Protein AF-0000000076817317 (afdb_homodimer)

Solvent-accessible surface area (backbone atoms only — not comparable to full-atom values): 32981 Å² total; per-residue (Å²): 117,48,52,67,68,55,51,37,59,24,19,60,69,66,66,42,75,76,46,78,56,98,63,25,37,28,23,46,26,50,52,98,92,32,65,25,30,34,34,38,34,53,79,88,40,76,65,35,55,52,42,50,52,44,31,51,58,51,46,71,73,53,87,50,92,25,39,57,51,66,74,42,34,22,76,93,69,44,31,42,31,26,62,51,45,76,55,36,30,44,44,45,37,57,63,28,52,96,74,45,71,63,64,41,50,46,57,42,38,38,36,52,29,40,52,43,51,38,50,48,52,36,50,65,36,79,97,58,55,49,55,43,77,63,57,43,42,73,37,25,29,17,28,86,85,58,51,44,21,42,46,72,57,59,52,58,67,92,62,76,61,72,79,50,66,72,48,77,75,69,69,56,64,35,67,37,56,78,39,49,61,34,49,40,48,45,30,44,41,48,57,51,85,50,69,56,31,45,41,21,10,47,11,49,45,46,46,27,64,49,30,53,50,67,61,76,19,35,59,48,55,52,48,51,24,53,73,68,72,41,48,75,79,55,42,38,65,76,27,50,89,70,59,62,71,62,51,45,52,49,47,51,50,16,54,39,23,51,39,65,49,63,88,68,28,68,51,57,63,82,44,49,38,47,53,30,46,54,48,25,54,56,28,32,66,71,70,69,45,79,68,76,74,75,79,81,77,78,69,74,70,73,73,70,73,124,118,49,50,67,69,56,52,37,59,24,20,61,68,66,68,42,73,73,45,75,55,98,62,25,38,28,23,46,27,50,50,98,93,31,65,24,28,36,35,37,36,53,77,89,40,76,64,35,55,50,40,49,52,43,32,50,58,51,47,73,73,55,87,48,93,25,39,56,50,65,75,42,34,23,77,93,69,44,31,41,31,26,62,51,44,75,54,36,28,43,44,47,36,58,64,27,52,97,73,44,71,62,63,42,48,48,56,43,36,40,36,52,29,39,52,42,51,36,48,46,52,36,50,65,37,78,96,57,55,47,54,44,77,61,58,44,41,73,35,27,30,15,28,85,83,59,51,44,21,42,44,73,56,62,52,57,68,91,61,74,60,72,81,51,64,74,49,78,73,76,43,48,75,41,77,40,62,85,39,48,60,35,48,39,48,47,29,43,39,48,57,52,85,50,67,55,32,47,40,21,10,47,12,48,44,46,46,27,64,49,29,52,49,69,60,73,19,35,60,47,55,52,48,50,24,53,76,68,71,40,48,76,79,54,43,38,65,75,24,49,89,69,59,61,70,61,50,47,51,51,48,50,50,16,53,39,24,52,39,64,48,60,88,67,26,66,51,56,63,82,44,48,37,47,52,30,47,54,49,26,54,55,26,31,66,71,70,69,47,77,68,75,73,75,81,81,78,79,70,74,71,74,72,69,73,124

Nearest PDB structures (foldseek):
  5uiq-assembly3_C  TM=8.574E-01  e=7.836E-22  Homo sapiens
  5jgd-assembly1_A  TM=8.334E-01  e=2.517E-16  Homo sapiens
  4l53-assembly1_A  TM=8.316E-01  e=4.337E-16  Homo sapiens
  5jgb-assembly1_A  TM=8.159E-01  e=2.657E-16  Homo sapiens
  5v5n-assembly1_A  TM=7.771E-01  e=2.024E-16  Homo sapiens

Organism: Aegilops tauschii subsp. strangulata (NCBI:txid200361)

Sequence (612 aa):
MFTWEEIDNATASFSLKIGTGSNGTVYKGHLNHLDVAIKVLHSDDKSSTKHFNQELEVLSKIRHPHLLMLLGACPDRGCLVYEYMENGSLADRLQRRKGTPPIPWFDRFRIAWEIGSALVFLHSTKPSPIIHRDLKPENVLLDRNLVSKIGDVGLSTLMPPKETLSNRTVYKKTGLAGTLFYLDPEYQRTGQVSVKSDTYALGMVILELLTARCPIGLPEVVERAVEDGQISDVLDESAGDWPVREAHDLAQLGLNCLEMRSKDRPDLNSVVLEELGRLKRIAASVSGVALPGSPSHFKCPILKVQMFTWEEIDNATASFSLKIGTGSNGTVYKGHLNHLDVAIKVLHSDDKSSTKHFNQELEVLSKIRHPHLLMLLGACPDRGCLVYEYMENGSLADRLQRRKGTPPIPWFDRFRIAWEIGSALVFLHSTKPSPIIHRDLKPENVLLDRNLVSKIGDVGLSTLMPPKETLSNRTVYKKTGLAGTLFYLDPEYQRTGQVSVKSDTYALGMVILELLTARCPIGLPEVVERAVEDGQISDVLDESAGDWPVREAHDLAQLGLNCLEMRSKDRPDLNSVVLEELGRLKRIAASVSGVALPGSPSHFKCPILKVQ

Secondary structure (DSSP, 8-state):
---HHHHHHHTTTTT-EEEE-SSEEEEEEEETTEEEEEEEE-SS-HHHHHHHHHHHHHHTT---TTBPPEEEEEGGGTEEEEE--TTEEHHHHHTTGGGPPPPPHHHHHHHHHHHHHHHHHHHT-SSSPPP-S--SGGGEEE-TT--EEE-STT---SS--HHHHTSTT-----TTTTTGGGS-TTHHHH----HHHHHHHHHHHHHHHHH---STTHHHHHHHHHHTT-GGGTS-GGG-S--HHHHHHHHHHHHHHT-SSGGGSPPIIIIIIHHHHHHHHHHHHHH-------------GGG---/---HHHHHHHTTTTT-EEEE-SSEEEEEEEETTEEEEEEEE-SS-HHHHHHHHHHHHHHTT---TTBPPEEEEEGGGTEEEEE--TTEEHHHHHTTGGGPPPPPHHHHHHHHHHHHHHHHHHHT-SSSPPP-S--SGGGEEE-TT--EEE-STT---SS--HHHHTSTTTTTT-TTTTTGGGS-TTHHHH----HHHHHHHHHHHHHHHHH---STTHHHHHHHHHHTT-GGGTS-GGG-S--HHHHHHHHHHHHHHT-SSGGGSPPIIIIIIHHHHHHHHHHHHHH-------------GGG---

Foldseek 3Di:
DDEPVQVCQFQVNQPAWDDADPFFTWGWGADPNAIKIKGFGDPDDPLNLVLLVQQCVVQVPDDDPQAWHWPDDHNVRSMTITHDAVQAFQLCQLVCHPPNAHAALLLLLVQLLSLLVVLVVQCPDPPHRFAQQADDRNQWGAHPVGRIHGHNTRRDDQDDDPVCVVVVPPPDPRPCVQRVLLAQLCCVVPVDDDSLSNLQSSLQRLLCSFAVDDSVCSLVVCVVCLVVVNNVVRGDCSNDDDPSVLSSVSNVLSNQSNDNDSVSHDDSPPPVSVSSVVSSVVSCVVVVPPPPPDPPCPVVPPPPPD/DDEPVQVCQFQVNVPAWDDADPFFTWGWGADPNAIKIKTFGDPDDPLNLVLLVQQCVVQVPDDDPQAWHWPDDHNVRSMTITHDAVQAFQLCQLVCHPPNAHAALLLLLVQLLSLLVVLVVQCPDPPHRFAQQADDRNQWGAHPVGRIHGHNTNRDDQDDPPVCVVPVPPPPDRPCVQRVLLAQLCCVVPVDDDSLSNLQSSLQRLLCSFAVDDSVCSLVVCVVCLVVVNNVVRGDCSNDDDPSVLSSVSNVLSNQSNDNDSVSHDDSPPPVSVSSVVSSVVSCVVVVPPPPPDPPCPPVPPPPPD

Radius of gyration: 26.98 Å; Cα contacts (8 Å, |Δi|>4): 104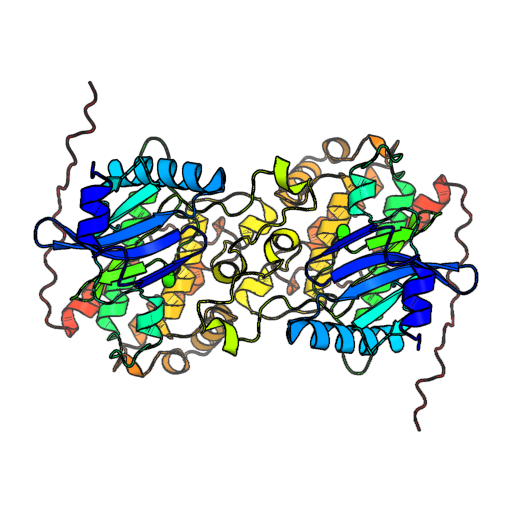4; chains: 2; bounding box: 76×82×65 Å

InterPro domains:
  IPR000719 Protein kinase domain [PS50011] (12-277)
  IPR000719 Protein kinase domain [SM00220] (12-283)
  IPR001245 Serine-threonine/tyrosine-protein kinase, catalytic domain [PF07714] (15-272)
  IPR008271 Serine/threonine-protein kinase, active site [PS00108] (130-142)
  IPR011009 Protein kinase-like domain superfamily [SSF56112] (15-272)
  IPR017441 Protein kinase, ATP binding site [PS00107] (18-39)
  IPR051348 U-box domain-containing ubiquitin ligases [PTHR45647] (2-304)

Structure (mmCIF, N/CA/C/O backbone):
data_AF-0000000076817317-model_v1
#
loop_
_entity.id
_entity.type
_entity.pdbx_description
1 polymer 'RING-type E3 ubiquitin transferase'
#
loop_
_atom_site.group_PDB
_atom_site.id
_atom_site.type_symbol
_atom_site.label_atom_id
_atom_site.label_alt_id
_atom_site.label_comp_id
_atom_site.label_asym_id
_atom_site.label_entity_id
_atom_site.label_seq_id
_atom_site.pdbx_PDB_ins_code
_atom_site.Cartn_x
_atom_site.Cartn_y
_atom_site.Cartn_z
_atom_site.occupancy
_atom_site.B_iso_or_equiv
_atom_site.auth_seq_id
_atom_site.auth_comp_id
_atom_site.auth_asym_id
_atom_site.auth_atom_id
_atom_site.pdbx_PDB_model_num
ATOM 1 N N . MET A 1 1 ? -22.266 29.703 -4.863 1 87 1 MET A N 1
ATOM 2 C CA . MET A 1 1 ? -21.859 29.156 -6.152 1 87 1 MET A CA 1
ATOM 3 C C . MET A 1 1 ? -21.25 30.234 -7.039 1 87 1 MET A C 1
ATOM 5 O O . MET A 1 1 ? -21.688 31.391 -7.012 1 87 1 MET A O 1
ATOM 9 N N . PHE A 1 2 ? -20.156 29.844 -7.648 1 89.88 2 PHE A N 1
ATOM 10 C CA . PHE A 1 2 ? -19.484 30.766 -8.555 1 89.88 2 PHE A CA 1
ATOM 11 C C . PHE A 1 2 ? -19.703 30.359 -10.008 1 89.88 2 PHE A C 1
ATOM 13 O O . PHE A 1 2 ? -19.875 29.172 -10.305 1 89.88 2 PHE A O 1
ATOM 20 N N . THR A 1 3 ? -19.688 31.406 -10.828 1 89 3 THR A N 1
ATOM 21 C CA . THR A 1 3 ? -19.75 31.125 -12.258 1 89 3 THR A CA 1
ATOM 22 C C . THR A 1 3 ? -18.359 30.859 -12.828 1 89 3 THR A C 1
ATOM 24 O O . THR A 1 3 ? -17.359 31.172 -12.188 1 89 3 THR A O 1
ATOM 27 N N . TRP A 1 4 ? -18.391 30.312 -14.008 1 89.94 4 TRP A N 1
ATOM 28 C CA . TRP A 1 4 ? -17.125 30.047 -14.664 1 89.94 4 TRP A CA 1
ATOM 29 C C . TRP A 1 4 ? -16.375 31.359 -14.953 1 89.94 4 TRP A C 1
ATOM 31 O O . TRP A 1 4 ? -15.156 31.422 -14.82 1 89.94 4 TRP A O 1
ATOM 41 N N . GLU A 1 5 ? -17.141 32.312 -15.359 1 90.31 5 GLU A N 1
ATOM 42 C CA . GLU A 1 5 ? -16.547 33.625 -15.641 1 90.31 5 GLU A CA 1
ATOM 43 C C . GLU A 1 5 ? -15.859 34.188 -14.406 1 90.31 5 GLU A C 1
ATOM 45 O O . GLU A 1 5 ? -14.773 34.781 -14.5 1 90.31 5 GLU A O 1
ATOM 50 N N . GLU A 1 6 ? -16.5 34.031 -13.32 1 90.56 6 GLU A N 1
ATOM 51 C CA . GLU A 1 6 ? -15.922 34.5 -12.062 1 90.56 6 GLU A CA 1
ATOM 52 C C . GLU A 1 6 ? -14.633 33.75 -11.742 1 90.56 6 GLU A C 1
ATOM 54 O O . GLU A 1 6 ? -13.648 34.344 -11.305 1 90.56 6 GLU A O 1
ATOM 59 N N . ILE A 1 7 ? -14.648 32.438 -11.914 1 91.69 7 ILE A N 1
ATOM 60 C CA . ILE A 1 7 ? -13.492 31.594 -11.625 1 91.69 7 ILE A CA 1
ATOM 61 C C . ILE A 1 7 ? -12.344 31.969 -12.562 1 91.69 7 ILE A C 1
ATOM 63 O O . ILE A 1 7 ? -11.195 32.094 -12.125 1 91.69 7 ILE A O 1
ATOM 67 N N . ASP A 1 8 ? -12.656 32.062 -13.852 1 91.12 8 ASP A N 1
ATOM 68 C CA . ASP A 1 8 ? -11.656 32.438 -14.859 1 91.12 8 ASP A CA 1
ATOM 69 C C . ASP A 1 8 ? -11.008 33.781 -14.531 1 91.12 8 ASP A C 1
ATOM 71 O O . ASP A 1 8 ? -9.789 33.906 -14.625 1 91.12 8 ASP A O 1
ATOM 75 N N . ASN A 1 9 ? -11.789 34.719 -14.172 1 90.69 9 ASN A N 1
ATOM 76 C CA . ASN A 1 9 ? -11.289 36.031 -13.797 1 90.69 9 ASN A CA 1
ATOM 77 C C . ASN A 1 9 ? -10.445 35.969 -12.523 1 90.69 9 ASN A C 1
ATOM 79 O O . ASN A 1 9 ? -9.398 36.594 -12.438 1 90.69 9 ASN A O 1
ATOM 83 N N . ALA A 1 10 ? -10.969 35.188 -11.578 1 90.19 10 ALA A N 1
ATOM 84 C CA . ALA A 1 10 ? -10.297 35.094 -10.289 1 90.19 10 ALA A CA 1
ATOM 85 C C . ALA A 1 10 ? -8.891 34.5 -10.453 1 90.19 10 ALA A C 1
ATOM 87 O O . ALA A 1 10 ? -7.973 34.875 -9.711 1 90.19 10 ALA A O 1
ATOM 88 N N . THR A 1 11 ? -8.688 33.625 -11.359 1 89.38 11 THR A N 1
ATOM 89 C CA . THR A 1 11 ? -7.422 32.938 -11.539 1 89.38 11 THR A CA 1
ATOM 90 C C . THR A 1 11 ? -6.57 33.625 -12.602 1 89.38 11 THR A C 1
ATOM 92 O O . THR A 1 11 ? -5.504 33.125 -12.969 1 89.38 11 THR A O 1
ATOM 95 N N . ALA A 1 12 ? -7.086 34.75 -13.133 1 89.31 12 ALA A N 1
ATOM 96 C CA . ALA A 1 12 ? -6.422 35.344 -14.289 1 89.31 12 ALA A CA 1
ATOM 97 C C . ALA A 1 12 ? -6.148 34.312 -15.359 1 89.31 12 ALA A C 1
ATOM 99 O O . ALA A 1 12 ? -5.012 34.156 -15.82 1 89.31 12 ALA A O 1
ATOM 100 N N . SER A 1 13 ? -7.207 33.531 -15.703 1 87.75 13 SER A N 1
ATOM 101 C CA . SER A 1 13 ? -7.207 32.469 -16.703 1 87.75 13 SER A CA 1
ATOM 102 C C . SER A 1 13 ? -6.199 31.391 -16.359 1 87.75 13 SER A C 1
ATOM 104 O O . SER A 1 13 ? -5.379 31 -17.188 1 87.75 13 SER A O 1
ATOM 106 N N . PHE A 1 14 ? -6.156 31.062 -15.047 1 87.69 14 PHE A N 1
ATOM 107 C CA . PHE A 1 14 ? -5.402 29.922 -14.531 1 87.69 14 PHE A CA 1
ATOM 108 C C . PHE A 1 14 ? -3.908 30.109 -14.758 1 87.69 14 PHE A C 1
ATOM 110 O O . PHE A 1 14 ? -3.217 29.188 -15.195 1 87.69 14 PHE A O 1
ATOM 117 N N . SER A 1 15 ? -3.441 31.25 -14.445 1 85.19 15 SER A N 1
ATOM 118 C CA . SER A 1 15 ? -2.064 31.672 -14.703 1 85.19 15 SER A CA 1
ATOM 119 C C . SER A 1 15 ? -1.111 31.078 -13.664 1 85.19 15 SER A C 1
ATOM 121 O O . SER A 1 15 ? 0.02 30.719 -13.992 1 85.19 15 SER A O 1
ATOM 123 N N . LEU A 1 16 ? -1.605 30.969 -12.391 1 88.69 16 LEU A N 1
ATOM 124 C CA . LEU A 1 16 ? -0.7 30.562 -11.32 1 88.69 16 LEU A CA 1
ATOM 125 C C . LEU A 1 16 ? -1.102 29.203 -10.75 1 88.69 16 LEU A C 1
ATOM 127 O O . LEU A 1 16 ? -1.968 29.125 -9.875 1 88.69 16 LEU A O 1
ATOM 131 N N . LYS A 1 17 ? -0.375 28.219 -11.148 1 89.62 17 LYS A N 1
ATOM 132 C CA . LYS A 1 17 ? -0.553 26.859 -10.641 1 89.62 17 LYS A CA 1
ATOM 133 C C . LYS A 1 17 ? 0.2 26.656 -9.328 1 89.62 17 LYS A C 1
ATOM 135 O O . LYS A 1 17 ? 1.396 26.953 -9.242 1 89.62 17 LYS A O 1
ATOM 140 N N . ILE A 1 18 ? -0.504 26.25 -8.305 1 88.25 18 ILE A N 1
ATOM 141 C CA . ILE A 1 18 ? 0.165 26.125 -7.02 1 88.25 18 ILE A CA 1
ATOM 142 C C . ILE A 1 18 ? 0.294 24.641 -6.652 1 88.25 18 ILE A C 1
ATOM 144 O O . ILE A 1 18 ? 1.011 24.297 -5.715 1 88.25 18 ILE A O 1
ATOM 148 N N . GLY A 1 19 ? -0.379 23.797 -7.297 1 83.75 19 GLY A N 1
ATOM 149 C CA . GLY A 1 19 ? -0.234 22.375 -7.035 1 83.75 19 GLY A CA 1
ATOM 150 C C . GLY A 1 19 ? -1.005 21.516 -8.008 1 83.75 19 GLY A C 1
ATOM 151 O O . GLY A 1 19 ? -1.954 21.969 -8.648 1 83.75 19 GLY A O 1
ATOM 152 N N . THR A 1 20 ? -0.532 20.297 -8.195 1 79.12 20 THR A N 1
ATOM 153 C CA . THR A 1 20 ? -1.218 19.312 -9.016 1 79.12 20 THR A CA 1
ATOM 154 C C . THR A 1 20 ? -1.297 17.969 -8.281 1 79.12 20 THR A C 1
ATOM 156 O O . THR A 1 20 ? -0.337 17.562 -7.633 1 79.12 20 THR A O 1
ATOM 159 N N . GLY A 1 21 ? -2.469 17.422 -8.258 1 70.06 21 GLY A N 1
ATOM 160 C CA . GLY A 1 21 ? -2.643 16.094 -7.684 1 70.06 21 GLY A CA 1
ATOM 161 C C . GLY A 1 21 ? -3.477 15.172 -8.555 1 70.06 21 GLY A C 1
ATOM 162 O O . GLY A 1 21 ? -3.84 15.523 -9.672 1 70.06 21 GLY A O 1
ATOM 163 N N . SER A 1 22 ? -3.686 13.906 -8.031 1 66.06 22 SER A N 1
ATOM 164 C CA . SER A 1 22 ? -4.453 12.906 -8.766 1 66.06 22 SER A CA 1
ATOM 165 C C . SER A 1 22 ? -5.887 13.375 -9 1 66.06 22 SER A C 1
ATOM 167 O O . SER A 1 22 ? -6.52 12.977 -9.984 1 66.06 22 SER A O 1
ATOM 169 N N . ASN A 1 23 ? -6.297 14.258 -8.164 1 69.88 23 ASN A N 1
ATOM 170 C CA . ASN A 1 23 ? -7.707 14.625 -8.234 1 69.88 23 ASN A CA 1
ATOM 171 C C . ASN A 1 23 ? -7.906 15.922 -9.016 1 69.88 23 ASN A C 1
ATOM 173 O O . ASN A 1 23 ? -9.031 16.25 -9.414 1 69.88 23 ASN A O 1
ATOM 177 N N . GLY A 1 24 ? -6.816 16.656 -9.203 1 78.31 24 GLY A N 1
ATOM 178 C CA . GLY A 1 24 ? -6.977 17.922 -9.922 1 78.31 24 GLY A CA 1
ATOM 179 C C . GLY A 1 24 ? -5.793 18.844 -9.766 1 78.31 24 GLY A C 1
ATOM 180 O O . GLY A 1 24 ? -4.781 18.484 -9.164 1 78.31 24 GLY A O 1
ATOM 181 N N . THR A 1 25 ? -6.008 19.984 -10.445 1 87.69 25 THR A N 1
ATOM 182 C CA . THR A 1 25 ? -4.996 21.031 -10.391 1 87.69 25 THR A CA 1
ATOM 183 C C . THR A 1 25 ? -5.496 22.219 -9.57 1 87.69 25 THR A C 1
ATOM 185 O O . THR A 1 25 ? -6.668 22.594 -9.664 1 87.69 25 THR A O 1
ATOM 188 N N . VAL A 1 26 ? -4.586 22.766 -8.789 1 92.12 26 VAL A N 1
ATOM 189 C CA . VAL A 1 26 ? -4.973 23.875 -7.91 1 92.12 26 VAL A CA 1
ATOM 190 C C . VAL A 1 26 ? -4.301 25.156 -8.367 1 92.12 26 VAL A C 1
ATOM 192 O O . VAL A 1 26 ? -3.096 25.172 -8.633 1 92.12 26 VAL A O 1
ATOM 195 N N . TYR A 1 27 ? -5.102 26.25 -8.492 1 94.25 27 TYR A N 1
ATOM 196 C CA . TYR A 1 27 ? -4.625 27.562 -8.898 1 94.25 27 TYR A CA 1
ATOM 197 C C . TYR A 1 27 ? -4.887 28.594 -7.809 1 94.25 27 TYR A C 1
ATOM 199 O O . TYR A 1 27 ? -5.898 28.531 -7.109 1 94.25 27 TYR A O 1
ATOM 207 N N . LYS A 1 28 ? -3.91 29.5 -7.707 1 95.44 28 LYS A N 1
ATOM 208 C CA . LYS A 1 28 ? -4.168 30.656 -6.855 1 95.44 28 LYS A CA 1
ATOM 209 C C . LYS A 1 28 ? -5.082 31.672 -7.551 1 95.44 28 LYS A C 1
ATOM 211 O O . LYS A 1 28 ? -4.957 31.891 -8.758 1 95.44 28 LYS A O 1
ATOM 216 N N . GLY A 1 29 ? -6.031 32.156 -6.848 1 94.5 29 GLY A N 1
ATOM 217 C CA . GLY A 1 29 ? -6.93 33.156 -7.371 1 94.5 29 GLY A CA 1
ATOM 218 C C . GLY A 1 29 ? -7.242 34.25 -6.371 1 94.5 29 GLY A C 1
ATOM 219 O O . GLY A 1 29 ? -6.754 34.25 -5.242 1 94.5 29 GLY A O 1
ATOM 220 N N . HIS A 1 30 ? -7.918 35.281 -6.93 1 94.19 30 HIS A N 1
ATOM 221 C CA . HIS A 1 30 ? -8.391 36.375 -6.117 1 94.19 30 HIS A CA 1
ATOM 222 C C . HIS A 1 30 ? -9.883 36.625 -6.309 1 94.19 30 HIS A C 1
ATOM 224 O O . HIS A 1 30 ? -10.336 36.938 -7.41 1 94.19 30 HIS A O 1
ATOM 230 N N . LEU A 1 31 ? -10.594 36.312 -5.238 1 90.75 31 LEU A N 1
ATOM 231 C CA . LEU A 1 31 ? -12.047 36.438 -5.258 1 90.75 31 LEU A CA 1
ATOM 232 C C . LEU A 1 31 ? -12.531 37.281 -4.07 1 90.75 31 LEU A C 1
ATOM 234 O O . LEU A 1 31 ? -12.156 37.031 -2.928 1 90.75 31 LEU A O 1
ATOM 238 N N . ASN A 1 32 ? -13.367 38.375 -4.344 1 88.38 32 ASN A N 1
ATOM 239 C CA . ASN A 1 32 ? -13.961 39.188 -3.303 1 88.38 32 ASN A CA 1
ATOM 240 C C . ASN A 1 32 ? -12.898 39.719 -2.34 1 88.38 32 ASN A C 1
ATOM 242 O O . ASN A 1 32 ? -13.039 39.594 -1.122 1 88.38 32 ASN A O 1
ATOM 246 N N . HIS A 1 33 ? -11.719 40.062 -2.836 1 88.69 33 HIS A N 1
ATOM 247 C CA . HIS A 1 33 ? -10.609 40.688 -2.15 1 88.69 33 HIS A CA 1
ATOM 248 C C . HIS A 1 33 ? -9.852 39.719 -1.264 1 88.69 33 HIS A C 1
ATOM 250 O O . HIS A 1 33 ? -9.148 40.125 -0.34 1 88.69 33 HIS A O 1
ATOM 256 N N . LEU A 1 34 ? -10.102 38.469 -1.489 1 91.31 34 LEU A N 1
ATOM 257 C CA . LEU A 1 34 ? -9.406 37.438 -0.735 1 91.31 34 LEU A CA 1
ATOM 258 C C . LEU A 1 34 ? -8.617 36.531 -1.668 1 91.31 34 LEU A C 1
ATOM 260 O O . LEU A 1 34 ? -9.078 36.188 -2.764 1 91.31 34 LEU A O 1
ATOM 264 N N . ASP A 1 35 ? -7.469 36.219 -1.175 1 95.06 35 ASP A N 1
ATOM 265 C CA . ASP A 1 35 ? -6.742 35.156 -1.874 1 95.06 35 ASP A CA 1
ATOM 266 C C . ASP A 1 35 ? -7.418 33.812 -1.674 1 95.06 35 ASP A C 1
ATOM 268 O O . ASP A 1 35 ? -7.852 33.469 -0.567 1 95.06 35 ASP A O 1
ATOM 272 N N . VAL A 1 36 ? -7.559 33.125 -2.805 1 96.19 36 VAL A N 1
ATOM 273 C CA . VAL A 1 36 ? -8.234 31.828 -2.732 1 96.19 36 VAL A CA 1
ATOM 274 C C . VAL A 1 36 ? -7.43 30.781 -3.508 1 96.19 36 VAL A C 1
ATOM 276 O O . VAL A 1 36 ? -6.539 31.125 -4.285 1 96.19 36 VAL A O 1
ATOM 279 N N . ALA A 1 37 ? -7.613 29.547 -3.156 1 95.19 37 ALA A N 1
ATOM 280 C CA . ALA A 1 37 ? -7.105 28.406 -3.914 1 95.19 37 ALA A CA 1
ATOM 281 C C . ALA A 1 37 ? -8.227 27.703 -4.672 1 95.19 37 ALA A C 1
ATOM 283 O O . ALA A 1 37 ? -9.227 27.297 -4.078 1 95.19 37 ALA A O 1
ATOM 284 N N . ILE A 1 38 ? -8.062 27.578 -5.949 1 93.62 38 ILE A N 1
ATOM 285 C CA . ILE A 1 38 ? -9.109 27 -6.793 1 93.62 38 ILE A CA 1
ATOM 286 C C . ILE A 1 38 ? -8.648 25.656 -7.352 1 93.62 38 ILE A C 1
ATOM 288 O O . ILE A 1 38 ? -7.688 25.594 -8.125 1 93.62 38 ILE A O 1
ATOM 292 N N . LYS A 1 39 ? -9.281 24.578 -6.926 1 89.31 39 LYS A N 1
ATOM 293 C CA . LYS A 1 39 ? -9.016 23.234 -7.438 1 89.31 39 LYS A CA 1
ATOM 294 C C . LYS A 1 39 ? -9.891 22.922 -8.648 1 89.31 39 LYS A C 1
ATOM 296 O O . LYS A 1 39 ? -11.117 22.953 -8.562 1 89.31 39 LYS A O 1
ATOM 301 N N . VAL A 1 40 ? -9.25 22.688 -9.727 1 87.62 40 VAL A N 1
ATOM 302 C CA . VAL A 1 40 ? -9.938 22.297 -10.953 1 87.62 40 VAL A CA 1
ATOM 303 C C . VAL A 1 40 ? -9.805 20.781 -11.156 1 87.62 40 VAL A C 1
ATOM 305 O O . VAL A 1 40 ? -8.695 20.266 -11.312 1 87.62 40 VAL A O 1
ATOM 308 N N . LEU A 1 41 ? -10.906 20.062 -11.125 1 80.25 41 LEU A N 1
ATOM 309 C CA . LEU A 1 41 ? -10.875 18.609 -11.211 1 80.25 41 LEU A CA 1
ATOM 310 C C . LEU A 1 41 ? -10.578 18.156 -12.633 1 80.25 41 LEU A C 1
ATOM 312 O O . LEU A 1 41 ? -10.977 18.812 -13.594 1 80.25 41 LEU A O 1
ATOM 316 N N . HIS A 1 42 ? -9.82 17.109 -12.75 1 75.06 42 HIS A N 1
ATOM 317 C CA . HIS A 1 42 ? -9.492 16.562 -14.055 1 75.06 42 HIS A CA 1
ATOM 318 C C . HIS A 1 42 ? -10.734 16 -14.734 1 75.06 42 HIS A C 1
ATOM 320 O O . HIS A 1 42 ? -11.609 15.422 -14.078 1 75.06 42 HIS A O 1
ATOM 326 N N . SER A 1 43 ? -11.297 16.672 -15.883 1 61.53 43 SER A N 1
ATOM 327 C CA . SER A 1 43 ? -12.57 16.547 -16.594 1 61.53 43 SER A CA 1
ATOM 328 C C . SER A 1 43 ? -12.977 15.094 -16.75 1 61.53 43 SER A C 1
ATOM 330 O O . SER A 1 43 ? -14.164 14.766 -16.688 1 61.53 43 SER A O 1
ATOM 332 N N . ASP A 1 44 ? -12.18 14.195 -17.375 1 57.84 44 ASP A N 1
ATOM 333 C CA . ASP A 1 44 ? -12.766 13.18 -18.25 1 57.84 44 ASP A CA 1
ATOM 334 C C . ASP A 1 44 ? -13.203 11.953 -17.453 1 57.84 44 ASP A C 1
ATOM 336 O O . ASP A 1 44 ? -13.773 11.016 -18 1 57.84 44 ASP A O 1
ATOM 340 N N . ASP A 1 45 ? -12.984 11.984 -16.156 1 59 45 ASP A N 1
ATOM 341 C CA . ASP A 1 45 ? -13.25 10.656 -15.609 1 59 45 ASP A CA 1
ATOM 342 C C . ASP A 1 45 ? -14.406 10.688 -14.617 1 59 45 ASP A C 1
ATOM 344 O O . ASP A 1 45 ? -14.586 11.68 -13.898 1 59 45 ASP A O 1
ATOM 348 N N . LYS A 1 46 ? -15.391 9.875 -14.828 1 62.41 46 LYS A N 1
ATOM 349 C CA . LYS A 1 46 ? -16.5 9.625 -13.914 1 62.41 46 LYS A CA 1
ATOM 350 C C . LYS A 1 46 ? -16.047 9.695 -12.461 1 62.41 46 LYS A C 1
ATOM 352 O O . LYS A 1 46 ? -16.781 10.18 -11.594 1 62.41 46 LYS A O 1
ATOM 357 N N . SER A 1 47 ? -14.82 9.406 -12.242 1 64.75 47 SER A N 1
ATOM 358 C CA . SER A 1 47 ? -14.297 9.398 -10.883 1 64.75 47 SER A CA 1
ATOM 359 C C . SER A 1 47 ? -14.109 10.812 -10.352 1 64.75 47 SER A C 1
ATOM 361 O O . SER A 1 47 ? -14.375 11.086 -9.18 1 64.75 47 SER A O 1
ATOM 363 N N . SER A 1 48 ? -13.875 11.719 -11.266 1 65.94 48 SER A N 1
ATOM 364 C CA . SER A 1 48 ? -13.625 13.094 -10.859 1 65.94 48 SER A CA 1
ATOM 365 C C . SER A 1 48 ? -14.914 13.773 -10.398 1 65.94 48 SER A C 1
ATOM 367 O O . SER A 1 48 ? -14.914 14.516 -9.414 1 65.94 48 SER A O 1
ATOM 369 N N . THR A 1 49 ? -15.945 13.469 -11.07 1 70.94 49 THR A N 1
ATOM 370 C CA . THR A 1 49 ? -17.234 14.055 -10.719 1 70.94 49 THR A CA 1
ATOM 371 C C . THR A 1 49 ? -17.719 13.531 -9.367 1 70.94 49 THR A C 1
ATOM 373 O O . THR A 1 49 ? -18.25 14.297 -8.562 1 70.94 49 THR A O 1
ATOM 376 N N . LYS A 1 50 ? -17.469 12.289 -9.242 1 73.44 50 LYS A N 1
ATOM 377 C CA . LYS A 1 50 ? -17.859 11.695 -7.965 1 73.44 50 LYS A CA 1
ATOM 378 C C . LYS A 1 50 ? -17.078 12.328 -6.809 1 73.44 50 LYS A C 1
ATOM 380 O O . LYS A 1 50 ? -17.656 12.656 -5.773 1 73.44 50 LYS A O 1
ATOM 385 N N . HIS A 1 51 ? -15.867 12.516 -7.023 1 72.25 51 HIS A N 1
ATOM 386 C CA . HIS A 1 51 ? -15.031 13.133 -6.004 1 72.25 51 HIS A CA 1
ATOM 387 C C . HIS A 1 51 ? -15.469 14.57 -5.723 1 72.25 51 HIS A C 1
ATOM 389 O O . HIS A 1 51 ? -15.516 14.992 -4.566 1 72.25 51 HIS A O 1
ATOM 395 N N . PHE A 1 52 ? -15.82 15.242 -6.793 1 75.12 52 PHE A N 1
ATOM 396 C CA . PHE A 1 52 ? -16.297 16.625 -6.68 1 75.12 52 PHE A CA 1
ATOM 397 C C . PHE A 1 52 ? -17.531 16.688 -5.801 1 75.12 52 PHE A C 1
ATOM 399 O O . PHE A 1 52 ? -17.594 17.484 -4.855 1 75.12 52 PHE A O 1
ATOM 406 N N . ASN A 1 53 ? -18.453 15.859 -6.078 1 77.56 53 ASN A N 1
ATOM 407 C CA . ASN A 1 53 ? -19.719 15.891 -5.352 1 77.56 53 ASN A CA 1
ATOM 408 C C . ASN A 1 53 ? -19.531 15.469 -3.896 1 77.56 53 ASN A C 1
ATOM 410 O O . ASN A 1 53 ? -20.172 16.031 -3 1 77.56 53 ASN A O 1
ATOM 414 N N . GLN A 1 54 ? -18.672 14.547 -3.732 1 75.75 54 GLN A N 1
ATOM 415 C CA . GLN A 1 54 ? -18.438 14.062 -2.375 1 75.75 54 GLN A CA 1
ATOM 416 C C . GLN A 1 54 ? -17.766 15.141 -1.521 1 75.75 54 GLN A C 1
ATOM 418 O O . GLN A 1 54 ? -18.172 15.375 -0.38 1 75.75 54 GLN A O 1
ATOM 423 N N . GLU A 1 55 ? -16.781 15.688 -2.098 1 76.69 55 GLU A N 1
ATOM 424 C CA . GLU A 1 55 ? -16.094 16.75 -1.383 1 76.69 55 GLU A CA 1
ATOM 425 C C . GLU A 1 55 ? -17.047 17.906 -1.062 1 76.69 55 GLU A C 1
ATOM 427 O O . GLU A 1 55 ? -17.047 18.422 0.057 1 76.69 55 GLU A O 1
ATOM 432 N N . LEU A 1 56 ? -17.828 18.281 -2.012 1 78.94 56 LEU A N 1
ATOM 433 C CA . LEU A 1 56 ? -18.797 19.359 -1.834 1 78.94 56 LEU A CA 1
ATOM 434 C C . LEU A 1 56 ? -19.812 19.016 -0.746 1 78.94 56 LEU A C 1
ATOM 436 O O . LEU A 1 56 ? -20.109 19.859 0.106 1 78.94 56 LEU A O 1
ATOM 440 N N . GLU A 1 57 ? -20.219 17.859 -0.761 1 79.69 57 GLU A N 1
ATOM 441 C CA . GLU A 1 57 ? -21.234 17.438 0.205 1 79.69 57 GLU A CA 1
ATOM 442 C C . GLU A 1 57 ? -20.672 17.438 1.625 1 79.69 57 GLU A C 1
ATOM 444 O O . GLU A 1 57 ? -21.328 17.891 2.557 1 79.69 57 GLU A O 1
ATOM 449 N N . VAL A 1 58 ? -19.469 17 1.763 1 78.94 58 VAL A N 1
ATOM 450 C CA . VAL A 1 58 ? -18.875 16.859 3.088 1 78.94 58 VAL A CA 1
ATOM 451 C C . VAL A 1 58 ? -18.438 18.219 3.619 1 78.94 58 VAL A C 1
ATOM 453 O O . VAL A 1 58 ? -18.828 18.609 4.727 1 78.94 58 VAL A O 1
ATOM 456 N N . LEU A 1 59 ? -17.734 18.953 2.828 1 81.5 59 LEU A N 1
ATOM 457 C CA . LEU A 1 59 ? -17.125 20.188 3.322 1 81.5 59 LEU A CA 1
ATOM 458 C C . LEU A 1 59 ? -18.141 21.297 3.436 1 81.5 59 LEU A C 1
ATOM 460 O O . LEU A 1 59 ? -17.922 22.281 4.148 1 81.5 59 LEU A O 1
ATOM 464 N N . SER A 1 60 ? -19.219 21.141 2.723 1 81.56 60 SER A N 1
ATOM 465 C CA . SER A 1 60 ? -20.25 22.172 2.826 1 81.56 60 SER A CA 1
ATOM 466 C C . SER A 1 60 ? -21.016 22.062 4.141 1 81.56 60 SER A C 1
ATOM 468 O O . SER A 1 60 ? -21.641 23.016 4.578 1 81.56 60 SER A O 1
ATOM 470 N N . LYS A 1 61 ? -20.875 20.938 4.848 1 82.75 61 LYS A N 1
ATOM 471 C CA . LYS A 1 61 ? -21.719 20.688 6.012 1 82.75 61 LYS A CA 1
ATOM 472 C C . LYS A 1 61 ? -20.922 20.781 7.305 1 82.75 61 LYS A C 1
ATOM 474 O O . LYS A 1 61 ? -21.484 20.734 8.398 1 82.75 61 LYS A O 1
ATOM 479 N N . ILE A 1 62 ? -19.656 20.891 7.141 1 85.88 62 ILE A N 1
ATOM 480 C CA . ILE A 1 62 ? -18.875 20.859 8.367 1 85.88 62 ILE A CA 1
ATOM 481 C C . ILE A 1 62 ? -17.938 22.062 8.391 1 85.88 62 ILE A C 1
ATOM 483 O O . ILE A 1 62 ? -17.484 22.531 7.348 1 85.88 62 ILE A O 1
ATOM 487 N N . ARG A 1 63 ? -17.766 22.641 9.688 1 90.25 63 ARG A N 1
ATOM 488 C CA . ARG A 1 63 ? -16.828 23.734 9.93 1 90.25 63 ARG A CA 1
ATOM 489 C C . ARG A 1 63 ? -15.984 23.469 11.172 1 90.25 63 ARG A C 1
ATOM 491 O O . ARG A 1 63 ? -16.516 23.047 12.211 1 90.25 63 ARG A O 1
ATOM 498 N N . HIS A 1 64 ? -14.766 23.547 11.016 1 94.56 64 HIS A N 1
ATOM 499 C CA . HIS A 1 64 ? -13.789 23.406 12.094 1 94.56 64 HIS A CA 1
ATOM 500 C C . HIS A 1 64 ? -12.555 24.25 11.836 1 94.56 64 HIS A C 1
ATOM 502 O O . HIS A 1 64 ? -12.086 24.359 10.695 1 94.56 64 HIS A O 1
ATOM 508 N N . PRO A 1 65 ? -12.016 24.875 12.844 1 96.81 65 PRO A N 1
ATOM 509 C CA . PRO A 1 65 ? -10.891 25.797 12.664 1 96.81 65 PRO A CA 1
ATOM 510 C C . PRO A 1 65 ? -9.688 25.125 11.992 1 96.81 65 PRO A C 1
ATOM 512 O O . PRO A 1 65 ? -8.836 25.812 11.422 1 96.81 65 PRO A O 1
ATOM 515 N N . HIS A 1 66 ? -9.586 23.859 12.094 1 98 66 HIS A N 1
ATOM 516 C CA . HIS A 1 66 ? -8.406 23.172 11.555 1 98 66 HIS A CA 1
ATOM 517 C C . HIS A 1 66 ? -8.781 22.25 10.406 1 98 66 HIS A C 1
ATOM 519 O O . HIS A 1 66 ? -8.07 21.281 10.125 1 98 66 HIS A O 1
ATOM 525 N N . LEU A 1 67 ? -9.914 22.469 9.742 1 95.56 67 LEU A N 1
ATOM 526 C CA . LEU A 1 67 ? -10.297 21.906 8.453 1 95.56 67 LEU A CA 1
ATOM 527 C C . LEU A 1 67 ? -10.32 22.984 7.375 1 95.56 67 LEU A C 1
ATOM 529 O O . LEU A 1 67 ? -10.797 24.109 7.621 1 95.56 67 LEU A O 1
ATOM 533 N N . LEU A 1 68 ? -9.75 22.594 6.266 1 94.81 68 LEU A N 1
ATOM 534 C CA . LEU A 1 68 ? -9.711 23.547 5.164 1 94.81 68 LEU A CA 1
ATOM 535 C C . LEU A 1 68 ? -11.109 24.016 4.801 1 94.81 68 LEU A C 1
ATOM 537 O O . LEU A 1 68 ? -12.023 23.203 4.633 1 94.81 68 LEU A O 1
ATOM 541 N N . MET A 1 69 ? -11.234 25.266 4.633 1 92.62 69 MET A N 1
ATOM 542 C CA . MET A 1 69 ? -12.555 25.844 4.434 1 92.62 69 MET A CA 1
ATOM 543 C C . MET A 1 69 ? -12.906 25.906 2.949 1 92.62 69 MET A C 1
ATOM 545 O O . MET A 1 69 ? -12.117 26.391 2.139 1 92.62 69 MET A O 1
ATOM 549 N N . LEU A 1 70 ? -14.062 25.359 2.658 1 91.56 70 LEU A N 1
ATOM 550 C CA . LEU A 1 70 ? -14.633 25.516 1.326 1 91.56 70 LEU A CA 1
ATOM 551 C C . LEU A 1 70 ? -15.414 26.828 1.216 1 91.56 70 LEU A C 1
ATOM 553 O O . LEU A 1 70 ? -16.359 27.047 1.965 1 91.56 70 LEU A O 1
ATOM 557 N N . LEU A 1 71 ? -14.992 27.625 0.288 1 91.56 71 LEU A N 1
ATOM 558 C CA . LEU A 1 71 ? -15.609 28.938 0.141 1 91.56 71 LEU A CA 1
ATOM 559 C C . LEU A 1 71 ? -16.719 28.906 -0.9 1 91.56 71 LEU A C 1
ATOM 561 O O . LEU A 1 71 ? -17.641 29.719 -0.86 1 91.56 71 LEU A O 1
ATOM 565 N N . GLY A 1 72 ? -16.594 28 -1.829 1 90.06 72 GLY A N 1
ATOM 566 C CA . GLY A 1 72 ? -17.594 27.875 -2.877 1 90.06 72 GLY A CA 1
ATOM 567 C C . GLY A 1 72 ? -17.234 26.859 -3.934 1 90.06 72 GLY A C 1
ATOM 568 O O . GLY A 1 72 ? -16.297 26.078 -3.754 1 90.06 72 GLY A O 1
ATOM 569 N N . ALA A 1 73 ? -18.109 26.75 -4.922 1 90.69 73 ALA A N 1
ATOM 570 C CA . ALA A 1 73 ? -17.891 25.797 -6.004 1 90.69 73 ALA A CA 1
ATOM 571 C C . ALA A 1 73 ? -18.453 26.312 -7.32 1 90.69 73 ALA A C 1
ATOM 573 O O . ALA A 1 73 ? -19.297 27.219 -7.332 1 90.69 73 ALA A O 1
ATOM 574 N N . CYS A 1 74 ? -17.781 25.906 -8.32 1 90 74 CYS A N 1
ATOM 575 C CA . CYS A 1 74 ? -18.312 26.047 -9.672 1 90 74 CYS A CA 1
ATOM 576 C C . CYS A 1 74 ? -18.625 24.688 -10.281 1 90 74 CYS A C 1
ATOM 578 O O . CYS A 1 74 ? -17.766 24.078 -10.922 1 90 74 CYS A O 1
ATOM 580 N N . PRO A 1 75 ? -19.891 24.266 -10.141 1 83.19 75 PRO A N 1
ATOM 581 C CA . PRO A 1 75 ? -20.266 22.922 -10.57 1 83.19 75 PRO A CA 1
ATOM 582 C C . PRO A 1 75 ? -20.141 22.719 -12.078 1 83.19 75 PRO A C 1
ATOM 584 O O . PRO A 1 75 ? -19.844 21.625 -12.539 1 83.19 75 PRO A O 1
ATOM 587 N N . ASP A 1 76 ? -20.328 23.719 -12.828 1 81.69 76 ASP A N 1
ATOM 588 C CA . ASP A 1 76 ? -20.344 23.625 -14.289 1 81.69 76 ASP A CA 1
ATOM 589 C C . ASP A 1 76 ? -19.031 23.078 -14.82 1 81.69 76 ASP A C 1
ATOM 591 O O . ASP A 1 76 ? -19.016 22.344 -15.82 1 81.69 76 ASP A O 1
ATOM 595 N N . ARG A 1 77 ? -17.922 23.344 -14.164 1 81.5 77 ARG A N 1
ATOM 596 C CA . ARG A 1 77 ? -16.609 22.938 -14.656 1 81.5 77 ARG A CA 1
ATOM 597 C C . ARG A 1 77 ? -15.867 22.109 -13.609 1 81.5 77 ARG A C 1
ATOM 599 O O . ARG A 1 77 ? -14.672 21.828 -13.766 1 81.5 77 ARG A O 1
ATOM 606 N N . GLY A 1 78 ? -16.531 21.797 -12.57 1 84.69 78 GLY A N 1
ATOM 607 C CA . GLY A 1 78 ? -15.898 20.969 -11.555 1 84.69 78 GLY A CA 1
ATOM 608 C C . GLY A 1 78 ? -14.789 21.672 -10.805 1 84.69 78 GLY A C 1
ATOM 609 O O . GLY A 1 78 ? -13.672 21.156 -10.727 1 84.69 78 GLY A O 1
ATOM 610 N N . CYS A 1 79 ? -15.102 22.906 -10.344 1 88.88 79 CYS A N 1
ATOM 611 C CA . CYS A 1 79 ? -14.109 23.672 -9.594 1 88.88 79 CYS A CA 1
ATOM 612 C C . CYS A 1 79 ? -14.539 23.844 -8.141 1 88.88 79 CYS A C 1
ATOM 614 O O . CYS A 1 79 ? -15.727 24.047 -7.859 1 88.88 79 CYS A O 1
ATOM 616 N N . LEU A 1 80 ? -13.633 23.672 -7.258 1 90.12 80 LEU A N 1
ATOM 617 C CA . LEU A 1 80 ? -13.828 23.953 -5.836 1 90.12 80 LEU A CA 1
ATOM 618 C C . LEU A 1 80 ? -12.961 25.109 -5.379 1 90.12 80 LEU A C 1
ATOM 620 O O . LEU A 1 80 ? -11.789 25.203 -5.746 1 90.12 80 LEU A O 1
ATOM 624 N N . VAL A 1 81 ? -13.523 26.031 -4.637 1 92.81 81 VAL A N 1
ATOM 625 C CA . VAL A 1 81 ? -12.82 27.219 -4.16 1 92.81 81 VAL A CA 1
ATOM 626 C C . VAL A 1 81 ? -12.562 27.109 -2.66 1 92.81 81 VAL A C 1
ATOM 628 O O . VAL A 1 81 ? -13.508 27.016 -1.868 1 92.81 81 VAL A O 1
ATOM 631 N N . TYR A 1 82 ? -11.273 27.188 -2.299 1 93.75 82 TYR A N 1
ATOM 632 C CA . TYR A 1 82 ? -10.867 27.078 -0.903 1 93.75 82 TYR A CA 1
ATOM 633 C C . TYR A 1 82 ? -10.156 28.328 -0.432 1 93.75 82 TYR A C 1
ATOM 635 O O . TYR A 1 82 ? -9.703 29.141 -1.248 1 93.75 82 TYR A O 1
ATOM 643 N N . GLU A 1 83 ? -10.164 28.516 0.89 1 95.44 83 GLU A N 1
ATOM 644 C CA . GLU A 1 83 ? -9.266 29.516 1.435 1 95.44 83 GLU A CA 1
ATOM 645 C C . GLU A 1 83 ? -7.82 29.25 1.02 1 95.44 83 GLU A C 1
ATOM 647 O O . GLU A 1 83 ? -7.422 28.094 0.857 1 95.44 83 GLU A O 1
ATOM 652 N N . TYR A 1 84 ? -7.133 30.281 0.822 1 96.5 84 TYR A N 1
ATOM 653 C CA . TYR A 1 84 ? -5.734 30.156 0.423 1 96.5 84 TYR A CA 1
ATOM 654 C C . TYR A 1 84 ? -4.828 30.031 1.643 1 96.5 84 TYR A C 1
ATOM 656 O O . TYR A 1 84 ? -4.93 30.812 2.586 1 96.5 84 TYR A O 1
ATOM 664 N N . MET A 1 85 ? -3.984 29.062 1.658 1 96.94 85 MET A N 1
ATOM 665 C CA . MET A 1 85 ? -3.023 28.812 2.729 1 96.94 85 MET A CA 1
ATOM 666 C C . MET A 1 85 ? -1.62 29.234 2.314 1 96.94 85 MET A C 1
ATOM 668 O O . MET A 1 85 ? -0.938 28.516 1.582 1 96.94 85 MET A O 1
ATOM 672 N N . GLU A 1 86 ? -1.117 30.25 2.861 1 95.19 86 GLU A N 1
ATOM 673 C CA . GLU A 1 86 ? 0.035 31 2.363 1 95.19 86 GLU A CA 1
ATOM 674 C C . GLU A 1 86 ? 1.317 30.188 2.49 1 95.19 86 GLU A C 1
ATOM 676 O O . GLU A 1 86 ? 2.215 30.297 1.654 1 95.19 86 GLU A O 1
ATOM 681 N N . ASN A 1 87 ? 1.422 29.422 3.533 1 96.5 87 ASN A N 1
ATOM 682 C CA . ASN A 1 87 ? 2.67 28.703 3.77 1 96.5 87 ASN A CA 1
ATOM 683 C C . ASN A 1 87 ? 2.666 27.328 3.092 1 96.5 87 ASN A C 1
ATOM 685 O O . ASN A 1 87 ? 3.619 26.562 3.23 1 96.5 87 ASN A O 1
ATOM 689 N N . GLY A 1 88 ? 1.559 27 2.379 1 94.75 88 GLY A N 1
ATOM 690 C CA . GLY A 1 88 ? 1.516 25.75 1.634 1 94.75 88 GLY A CA 1
ATOM 691 C C . GLY A 1 88 ? 1.38 24.531 2.523 1 94.75 88 GLY A C 1
ATOM 692 O O . GLY A 1 88 ? 0.735 24.578 3.572 1 94.75 88 GLY A O 1
ATOM 693 N N . SER A 1 89 ? 1.894 23.422 2.039 1 95.62 89 SER A N 1
ATOM 694 C CA . SER A 1 89 ? 1.698 22.156 2.729 1 95.62 89 SER A CA 1
ATOM 695 C C . SER A 1 89 ? 2.721 21.969 3.844 1 95.62 89 SER A C 1
ATOM 697 O O . SER A 1 89 ? 3.838 22.484 3.762 1 95.62 89 SER A O 1
ATOM 699 N N . LEU A 1 90 ? 2.322 21.203 4.84 1 97.94 90 LEU A N 1
ATOM 700 C CA . LEU A 1 90 ? 3.234 20.812 5.91 1 97.94 90 LEU A CA 1
ATOM 701 C C . LEU A 1 90 ? 4.43 20.047 5.352 1 97.94 90 LEU A C 1
ATOM 703 O O . LEU A 1 90 ? 5.555 20.219 5.82 1 97.94 90 LEU A O 1
ATOM 707 N N . ALA A 1 91 ? 4.199 19.234 4.324 1 95.69 91 ALA A N 1
ATOM 708 C CA . ALA A 1 91 ? 5.258 18.453 3.688 1 95.69 91 ALA A CA 1
ATOM 709 C C . ALA A 1 91 ? 6.352 19.375 3.137 1 95.69 91 ALA A C 1
ATOM 711 O O . ALA A 1 91 ? 7.535 19.156 3.398 1 95.69 91 ALA A O 1
ATOM 712 N N . ASP A 1 92 ? 5.992 20.375 2.438 1 94.69 92 ASP A N 1
ATOM 713 C CA . ASP A 1 92 ? 6.949 21.312 1.844 1 94.69 92 ASP A CA 1
ATOM 714 C C . ASP A 1 92 ? 7.695 22.094 2.922 1 94.69 92 ASP A C 1
ATOM 716 O O . ASP A 1 92 ? 8.906 22.312 2.807 1 94.69 92 ASP A O 1
ATOM 720 N N . ARG A 1 93 ? 7.008 22.469 3.934 1 97.19 93 ARG A N 1
ATOM 721 C CA . ARG A 1 93 ? 7.605 23.297 4.973 1 97.19 93 ARG A CA 1
ATOM 722 C C . ARG A 1 93 ? 8.578 22.5 5.828 1 97.19 93 ARG A C 1
ATOM 724 O O . ARG A 1 93 ? 9.625 23.016 6.227 1 97.19 93 ARG A O 1
ATOM 731 N N . LEU A 1 94 ? 8.227 21.25 6.105 1 97.56 94 LEU A N 1
ATOM 732 C CA . LEU A 1 94 ? 9.141 20.422 6.875 1 97.56 94 LEU A CA 1
ATOM 733 C C . LEU A 1 94 ? 10.438 20.188 6.109 1 97.56 94 LEU A C 1
ATOM 735 O O . LEU A 1 94 ? 11.508 20.062 6.715 1 97.56 94 LEU A O 1
ATOM 739 N N . GLN A 1 95 ? 10.344 20.172 4.797 1 95.38 95 GLN A N 1
ATOM 740 C CA . GLN A 1 95 ? 11.508 19.953 3.949 1 95.38 95 GLN A CA 1
ATOM 741 C C . GLN A 1 95 ? 12.156 21.266 3.545 1 95.38 95 GLN A C 1
ATOM 743 O O . GLN A 1 95 ? 13.141 21.281 2.799 1 95.38 95 GLN A O 1
ATOM 748 N N . ARG A 1 96 ? 11.617 22.344 4.012 1 95.94 96 ARG A N 1
ATOM 749 C CA . ARG A 1 96 ? 12.125 23.688 3.746 1 95.94 96 ARG A CA 1
ATOM 750 C C . ARG A 1 96 ? 12.281 23.938 2.248 1 95.94 96 ARG A C 1
ATOM 752 O O . ARG A 1 96 ? 13.305 24.453 1.8 1 95.94 96 ARG A O 1
ATOM 759 N N . ARG A 1 97 ? 11.336 23.438 1.549 1 91.38 97 ARG A N 1
ATOM 760 C CA . ARG A 1 97 ? 11.344 23.641 0.103 1 91.38 97 ARG A CA 1
ATOM 761 C C . ARG A 1 97 ? 11.32 25.125 -0.247 1 91.38 97 ARG A C 1
ATOM 763 O O . ARG A 1 97 ? 10.695 25.922 0.454 1 91.38 97 ARG A O 1
ATOM 770 N N . LYS A 1 98 ? 11.992 25.5 -1.365 1 89.75 98 LYS A N 1
ATOM 771 C CA . LYS A 1 98 ? 12.078 26.875 -1.866 1 89.75 98 LYS A CA 1
ATOM 772 C C . LYS A 1 98 ? 12.688 27.797 -0.819 1 89.75 98 LYS A C 1
ATOM 774 O O . LYS A 1 98 ? 12.32 28.969 -0.737 1 89.75 98 LYS A O 1
ATOM 779 N N . GLY A 1 99 ? 13.445 27.25 0.169 1 92.25 99 GLY A N 1
ATOM 780 C CA . GLY A 1 99 ? 14.211 28.031 1.119 1 92.25 99 GLY A CA 1
ATOM 781 C C . GLY A 1 99 ? 13.367 28.578 2.254 1 92.25 99 GLY A C 1
ATOM 782 O O . GLY A 1 99 ? 13.711 29.609 2.848 1 92.25 99 GLY A O 1
ATOM 783 N N . THR A 1 100 ? 12.297 27.969 2.545 1 94.94 100 THR A N 1
ATOM 784 C CA . THR A 1 100 ? 11.469 28.406 3.654 1 94.94 100 THR A CA 1
ATOM 785 C C . THR A 1 100 ? 12.148 28.141 4.992 1 94.94 100 THR A C 1
ATOM 787 O O . THR A 1 100 ? 12.93 27.188 5.109 1 94.94 100 THR A O 1
ATOM 790 N N . PRO A 1 101 ? 11.977 29.031 5.945 1 96.19 101 PRO A N 1
ATOM 791 C CA . PRO A 1 101 ? 12.562 28.781 7.262 1 96.19 101 PRO A CA 1
ATOM 792 C C . PRO A 1 101 ? 12 27.547 7.949 1 96.19 101 PRO A C 1
ATOM 794 O O . PRO A 1 101 ? 10.883 27.125 7.637 1 96.19 101 PRO A O 1
ATOM 797 N N . PRO A 1 102 ? 12.758 27 8.875 1 97.38 102 PRO A N 1
ATOM 798 C CA . PRO A 1 102 ? 12.242 25.844 9.609 1 97.38 102 PRO A CA 1
ATOM 799 C C . PRO A 1 102 ? 11.055 26.188 10.5 1 97.38 102 PRO A C 1
ATOM 801 O O . PRO A 1 102 ? 10.93 27.328 10.961 1 97.38 102 PRO A O 1
ATOM 804 N N . ILE A 1 103 ? 10.188 25.219 10.672 1 98.12 103 ILE A N 1
ATOM 805 C CA . ILE A 1 103 ? 9.133 25.344 11.672 1 98.12 103 ILE A CA 1
ATOM 806 C C . ILE A 1 103 ? 9.695 25.062 13.055 1 98.12 103 ILE A C 1
ATOM 808 O O . ILE A 1 103 ? 10.227 23.969 13.305 1 98.12 103 ILE A O 1
ATOM 812 N N . PRO A 1 104 ? 9.602 26.016 13.969 1 97.56 104 PRO A N 1
ATOM 813 C CA . PRO A 1 104 ? 10.102 25.766 15.32 1 97.56 104 PRO A CA 1
ATOM 814 C C . PRO A 1 104 ? 9.367 24.625 16.016 1 97.56 104 PRO A C 1
ATOM 816 O O . PRO A 1 104 ? 8.195 24.359 15.719 1 97.56 104 PRO A O 1
ATOM 819 N N . TRP A 1 105 ? 10.031 24.016 17 1 98.06 105 TRP A N 1
ATOM 820 C CA . TRP A 1 105 ? 9.492 22.812 17.625 1 98.06 105 TRP A CA 1
ATOM 821 C C . TRP A 1 105 ? 8.156 23.109 18.312 1 98.06 105 TRP A C 1
ATOM 823 O O . TRP A 1 105 ? 7.25 22.281 18.297 1 98.06 105 TRP A O 1
ATOM 833 N N . PHE A 1 106 ? 7.984 24.25 18.922 1 97.38 106 PHE A N 1
ATOM 834 C CA . PHE A 1 106 ? 6.77 24.547 19.672 1 97.38 106 PHE A CA 1
ATOM 835 C C . PHE A 1 106 ? 5.574 24.672 18.734 1 97.38 106 PHE A C 1
ATOM 837 O O . PHE A 1 106 ? 4.453 24.312 19.094 1 97.38 106 PHE A O 1
ATOM 844 N N . ASP A 1 107 ? 5.766 25.203 17.484 1 98.12 107 ASP A N 1
ATOM 845 C CA . ASP A 1 107 ? 4.707 25.203 16.484 1 98.12 107 ASP A CA 1
ATOM 846 C C . ASP A 1 107 ? 4.355 23.797 16.031 1 98.12 107 ASP A C 1
ATOM 848 O O . ASP A 1 107 ? 3.195 23.5 15.75 1 98.12 107 ASP A O 1
ATOM 852 N N . ARG A 1 108 ? 5.34 22.953 16.016 1 98.69 108 ARG A N 1
ATOM 853 C CA . ARG A 1 108 ? 5.113 21.562 15.609 1 98.69 108 ARG A CA 1
ATOM 854 C C . ARG A 1 108 ? 4.246 20.828 16.625 1 98.69 108 ARG A C 1
ATOM 856 O O . ARG A 1 108 ? 3.379 20.031 16.25 1 98.69 108 ARG A O 1
ATOM 863 N N . PHE A 1 109 ? 4.473 21.094 17.938 1 98.62 109 PHE A N 1
ATOM 864 C CA . PHE A 1 109 ? 3.598 20.531 18.969 1 98.62 109 PHE A CA 1
ATOM 865 C C . PHE A 1 109 ? 2.166 21.031 18.781 1 98.62 109 PHE A C 1
ATOM 867 O O . PHE A 1 109 ? 1.22 20.25 18.859 1 98.62 109 PHE A O 1
ATOM 874 N N . ARG A 1 110 ? 2.068 22.266 18.531 1 98.31 110 ARG A N 1
ATOM 875 C CA . ARG A 1 110 ? 0.752 22.859 18.328 1 98.31 110 ARG A CA 1
ATOM 876 C C . ARG A 1 110 ? 0.059 22.25 17.125 1 98.31 110 ARG A C 1
ATOM 878 O O . ARG A 1 110 ? -1.119 21.891 17.188 1 98.31 110 ARG A O 1
ATOM 885 N N . ILE A 1 111 ? 0.763 22.125 16.047 1 98.81 111 ILE A N 1
ATOM 886 C CA . ILE A 1 111 ? 0.233 21.578 14.812 1 98.81 111 ILE A CA 1
ATOM 887 C C . ILE A 1 111 ? -0.258 20.156 15.047 1 98.81 111 ILE A C 1
ATOM 889 O O . ILE A 1 111 ? -1.329 19.766 14.57 1 98.81 111 ILE A O 1
ATOM 893 N N . ALA A 1 112 ? 0.542 19.359 15.773 1 98.88 112 ALA A N 1
ATOM 894 C CA . ALA A 1 112 ? 0.121 18 16.094 1 98.88 112 ALA A CA 1
ATOM 895 C C . ALA A 1 112 ? -1.24 18 16.781 1 98.88 112 ALA A C 1
ATOM 897 O O . ALA A 1 112 ? -2.117 17.203 16.438 1 98.88 112 ALA A O 1
ATOM 898 N N . TRP A 1 113 ? -1.366 18.875 17.719 1 98.88 113 TRP A N 1
ATOM 899 C CA . TRP A 1 113 ? -2.633 18.984 18.438 1 98.88 113 TRP A CA 1
ATOM 900 C C . TRP A 1 113 ? -3.752 19.438 17.516 1 98.88 113 TRP A C 1
ATOM 902 O O . TRP A 1 113 ? -4.871 18.922 17.578 1 98.88 113 TRP A O 1
ATOM 912 N N . GLU A 1 114 ? -3.543 20.406 16.656 1 98.81 114 GLU A N 1
ATOM 913 C CA . GLU A 1 114 ? -4.535 20.922 15.711 1 98.81 114 GLU A CA 1
ATOM 914 C C . GLU A 1 114 ? -5.051 19.812 14.797 1 98.81 114 GLU A C 1
ATOM 916 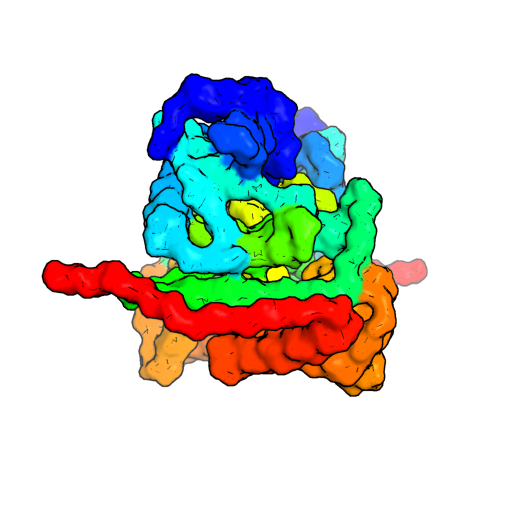O O . GLU A 1 114 ? -6.258 19.688 14.586 1 98.81 114 GLU A O 1
ATOM 921 N N . ILE A 1 115 ? -4.113 18.984 14.297 1 98.81 115 ILE A N 1
ATOM 922 C CA . ILE A 1 115 ? -4.484 17.859 13.445 1 98.81 115 ILE A CA 1
ATOM 923 C C . ILE A 1 115 ? -5.34 16.875 14.234 1 98.81 115 ILE A C 1
ATOM 925 O O . ILE A 1 115 ? -6.395 16.438 13.758 1 98.81 115 ILE A O 1
ATOM 929 N N . GLY A 1 116 ? -4.852 16.531 15.445 1 98.81 116 GLY A N 1
ATOM 930 C CA . GLY A 1 116 ? -5.633 15.648 16.297 1 98.81 116 GLY A CA 1
ATOM 931 C C . GLY A 1 116 ? -7.035 16.156 16.562 1 98.81 116 GLY A C 1
ATOM 932 O O . GLY A 1 116 ? -8 15.398 16.516 1 98.81 116 GLY A O 1
ATOM 933 N N . SER A 1 117 ? -7.129 17.453 16.828 1 98.69 117 SER A N 1
ATOM 934 C CA . SER A 1 117 ? -8.406 18.094 17.109 1 98.69 117 SER A CA 1
ATOM 935 C C . SER A 1 117 ? -9.359 17.984 15.922 1 98.69 117 SER A C 1
ATOM 937 O O . SER A 1 117 ? -10.539 17.672 16.078 1 98.69 117 SER A O 1
ATOM 939 N N . ALA A 1 118 ? -8.891 18.234 14.773 1 97.94 118 ALA A N 1
ATOM 940 C CA . ALA A 1 118 ? -9.695 18.109 13.555 1 97.94 118 ALA A CA 1
ATOM 941 C C . ALA A 1 118 ? -10.172 16.688 13.344 1 97.94 118 ALA A C 1
ATOM 943 O O . ALA A 1 118 ? -11.336 16.453 12.984 1 97.94 118 ALA A O 1
ATOM 944 N N . LEU A 1 119 ? -9.305 15.703 13.57 1 97.88 119 LEU A N 1
ATOM 945 C CA . LEU A 1 119 ? -9.664 14.305 13.391 1 97.88 119 LEU A CA 1
ATOM 946 C C . LEU A 1 119 ? -10.758 13.891 14.367 1 97.88 119 LEU A C 1
ATOM 948 O O . LEU A 1 119 ? -11.703 13.188 14 1 97.88 119 LEU A O 1
ATOM 952 N N . VAL A 1 120 ? -10.578 14.297 15.641 1 98.12 120 VAL A N 1
ATOM 953 C CA . VAL A 1 120 ? -11.594 13.984 16.641 1 98.12 120 VAL A CA 1
ATOM 954 C C . VAL A 1 120 ? -12.945 14.531 16.188 1 98.12 120 VAL A C 1
ATOM 956 O O . VAL A 1 120 ? -13.969 13.852 16.297 1 98.12 120 VAL A O 1
ATOM 959 N N . PHE A 1 121 ? -12.984 15.734 15.703 1 96.5 121 PHE A N 1
ATOM 960 C CA . PHE A 1 121 ? -14.211 16.359 15.195 1 96.5 121 PHE A CA 1
ATOM 961 C C . PHE A 1 121 ? -14.805 15.523 14.07 1 96.5 121 PHE A C 1
ATOM 963 O O . PHE A 1 121 ? -15.992 15.195 14.094 1 96.5 121 PHE A O 1
ATOM 970 N N . LEU A 1 122 ? -14.023 15.172 13.039 1 93.94 122 LEU A N 1
ATOM 971 C CA . LEU A 1 122 ? -14.484 14.375 11.906 1 93.94 122 LEU A CA 1
ATOM 972 C C . LEU A 1 122 ? -15.078 13.047 12.383 1 93.94 122 LEU A C 1
ATOM 974 O O . LEU A 1 122 ? -16.141 12.633 11.906 1 93.94 122 LEU A O 1
ATOM 978 N N . HIS A 1 123 ? -14.398 12.43 13.344 1 95.38 123 HIS A N 1
ATOM 979 C CA . HIS A 1 123 ? -14.781 11.102 13.82 1 95.38 123 HIS A CA 1
ATOM 980 C C . HIS A 1 123 ? -16.047 11.172 14.68 1 95.38 123 HIS A C 1
ATOM 982 O O . HIS A 1 123 ? -16.688 10.148 14.93 1 95.38 123 HIS A O 1
ATOM 988 N N . SER A 1 124 ? -16.359 12.367 15.117 1 94.38 124 SER A N 1
ATOM 989 C CA . SER A 1 124 ? -17.516 12.547 16 1 94.38 124 SER A CA 1
ATOM 990 C C . SER A 1 124 ? -18.75 13 15.219 1 94.38 124 SER A C 1
ATOM 992 O O . SER A 1 124 ? -19.812 13.234 15.797 1 94.38 124 SER A O 1
ATOM 994 N N . THR A 1 125 ? -18.562 13.148 13.938 1 88.12 125 THR A N 1
ATOM 995 C CA . THR A 1 125 ? -19.672 13.594 13.102 1 88.12 125 THR A CA 1
ATOM 996 C C . THR A 1 125 ? -20.797 12.57 13.117 1 88.12 125 THR A C 1
ATOM 998 O O . THR A 1 125 ? -20.562 11.367 13.18 1 88.12 125 THR A O 1
ATOM 1001 N N . LYS A 1 126 ? -22.016 13.039 13.117 1 85.81 126 LYS A N 1
ATOM 1002 C CA . LYS A 1 126 ? -23.234 12.219 13.055 1 85.81 126 LYS A CA 1
ATOM 1003 C C . LYS A 1 126 ? -23.875 12.289 11.672 1 85.81 126 LYS A C 1
ATOM 1005 O O . LYS A 1 126 ? -23.797 13.32 11 1 85.81 126 LYS A O 1
ATOM 1010 N N . PRO A 1 127 ? -24.547 11.266 11.195 1 86.06 127 PRO A N 1
ATOM 1011 C CA . PRO A 1 127 ? -24.906 10 11.852 1 86.06 127 PRO A CA 1
ATOM 1012 C C . PRO A 1 127 ? -23.75 8.992 11.844 1 86.06 127 PRO A C 1
ATOM 1014 O O . PRO A 1 127 ? -23.781 8.008 12.586 1 86.06 127 PRO A O 1
ATOM 1017 N N . SER A 1 128 ? -22.734 9.227 10.914 1 87.75 128 SER A N 1
ATOM 1018 C CA . SER A 1 128 ? -21.578 8.328 10.844 1 87.75 128 SER A CA 1
ATOM 1019 C C . SER A 1 128 ? -20.266 9.094 10.844 1 87.75 128 SER A C 1
ATOM 1021 O O . SER A 1 128 ? -20.172 10.172 10.25 1 87.75 128 SER A O 1
ATOM 1023 N N . PRO A 1 129 ? -19.328 8.531 11.516 1 90.62 129 PRO A N 1
ATOM 1024 C CA . PRO A 1 129 ? -18.016 9.211 11.516 1 90.62 129 PRO A CA 1
ATOM 1025 C C . PRO A 1 129 ? -17.438 9.375 10.117 1 90.62 129 PRO A C 1
ATOM 1027 O O . PRO A 1 129 ? -17.641 8.516 9.25 1 90.62 129 PRO A O 1
ATOM 1030 N N . ILE A 1 130 ? -16.828 10.453 9.93 1 90.5 130 ILE A N 1
ATOM 1031 C CA . ILE A 1 130 ? -16.094 10.688 8.688 1 90.5 130 ILE A CA 1
ATOM 1032 C C . ILE A 1 130 ? -14.633 10.289 8.875 1 90.5 130 ILE A C 1
ATOM 1034 O O . ILE A 1 130 ? -13.938 10.836 9.734 1 90.5 130 ILE A O 1
ATOM 1038 N N . ILE A 1 131 ? -14.172 9.32 8.148 1 91.81 131 ILE A N 1
ATOM 1039 C CA . ILE A 1 131 ? -12.773 8.914 8.148 1 91.81 131 ILE A CA 1
ATOM 1040 C C . ILE A 1 131 ? -12.016 9.648 7.043 1 91.81 131 ILE A C 1
ATOM 1042 O O . ILE A 1 131 ? -12.469 9.695 5.898 1 91.81 131 ILE A O 1
ATOM 1046 N N . HIS A 1 132 ? -10.922 10.289 7.297 1 91.12 132 HIS A N 1
ATOM 1047 C CA . HIS A 1 132 ? -10.172 11.07 6.312 1 91.12 132 HIS A CA 1
ATOM 1048 C C . HIS A 1 132 ? -9.586 10.164 5.234 1 91.12 132 HIS A C 1
ATOM 1050 O O . HIS A 1 132 ? -9.789 10.406 4.039 1 91.12 132 HIS A O 1
ATOM 1056 N N . ARG A 1 133 ? -8.805 9.047 5.68 1 89.25 133 ARG A N 1
ATOM 1057 C CA . ARG A 1 133 ? -8.328 7.938 4.855 1 89.25 133 ARG A CA 1
ATOM 1058 C C . ARG A 1 133 ? -7.016 8.297 4.16 1 89.25 133 ARG A C 1
ATOM 1060 O O . ARG A 1 133 ? -6.316 7.418 3.656 1 89.25 133 ARG A O 1
ATOM 1067 N N . ASP A 1 134 ? -6.613 9.555 4.184 1 89.62 134 ASP A N 1
ATOM 1068 C CA . ASP A 1 134 ? -5.387 9.938 3.494 1 89.62 134 ASP A CA 1
ATOM 1069 C C . ASP A 1 134 ? -4.672 11.07 4.23 1 89.62 134 ASP A C 1
ATOM 1071 O O . ASP A 1 134 ? -4.238 12.047 3.617 1 89.62 134 ASP A O 1
ATOM 1075 N N . LEU A 1 135 ? -4.656 11 5.512 1 94.62 135 LEU A N 1
ATOM 1076 C CA . LEU A 1 135 ? -3.914 11.984 6.297 1 94.62 135 LEU A CA 1
ATOM 1077 C C . LEU A 1 135 ? -2.412 11.828 6.082 1 94.62 135 LEU A C 1
ATOM 1079 O O . LEU A 1 135 ? -1.863 10.742 6.273 1 94.62 135 LEU A O 1
ATOM 1083 N N . LYS A 1 136 ? -1.771 12.844 5.652 1 95.25 136 LYS A N 1
ATOM 1084 C CA . LYS A 1 136 ? -0.334 12.969 5.43 1 95.25 136 LYS A CA 1
ATOM 1085 C C . LYS A 1 136 ? 0.084 14.43 5.348 1 95.25 136 LYS A C 1
ATOM 1087 O O . LYS A 1 136 ? -0.757 15.312 5.168 1 95.25 136 LYS A O 1
ATOM 1092 N N . PRO A 1 137 ? 1.335 14.695 5.5 1 96.69 137 PRO A N 1
ATOM 1093 C CA . PRO A 1 137 ? 1.774 16.094 5.551 1 96.69 137 PRO A CA 1
ATOM 1094 C C . PRO A 1 137 ? 1.406 16.875 4.293 1 96.69 137 PRO A C 1
ATOM 1096 O O . PRO A 1 137 ? 1.169 18.078 4.359 1 96.69 137 PRO A O 1
ATOM 1099 N N . GLU A 1 138 ? 1.231 16.188 3.129 1 92.62 138 GLU A N 1
ATOM 1100 C CA . GLU A 1 138 ? 0.869 16.844 1.878 1 92.62 138 GLU A CA 1
ATOM 1101 C C . GLU A 1 138 ? -0.548 17.406 1.94 1 92.62 138 GLU A C 1
ATOM 1103 O O . GLU A 1 138 ? -0.87 18.375 1.247 1 92.62 138 GLU A O 1
ATOM 1108 N N . ASN A 1 139 ? -1.344 16.828 2.797 1 91.69 139 ASN A N 1
ATOM 1109 C CA . ASN A 1 139 ? -2.744 17.219 2.883 1 91.69 139 ASN A CA 1
ATOM 1110 C C . ASN A 1 139 ? -3.002 18.109 4.098 1 91.69 139 ASN A C 1
ATOM 1112 O O . ASN A 1 139 ? -4.152 18.391 4.43 1 91.69 139 ASN A O 1
ATOM 1116 N N . VAL A 1 140 ? -1.97 18.469 4.793 1 97.44 140 VAL A N 1
ATOM 1117 C CA . VAL A 1 140 ? -2.023 19.453 5.871 1 97.44 140 VAL A CA 1
ATOM 1118 C C . VAL A 1 140 ? -1.419 20.781 5.395 1 97.44 140 VAL A C 1
ATOM 1120 O O . VAL A 1 140 ? -0.231 20.844 5.07 1 97.44 140 VAL A O 1
ATOM 1123 N N . LEU A 1 141 ? -2.252 21.766 5.395 1 97.56 141 LEU A N 1
ATOM 1124 C CA . LEU A 1 141 ? -1.825 23.062 4.883 1 97.56 141 LEU A CA 1
ATOM 1125 C C . LEU A 1 141 ? -1.659 24.062 6.023 1 97.56 141 LEU A C 1
ATOM 1127 O O . LEU A 1 141 ? -2.303 23.938 7.066 1 97.56 141 LEU A O 1
ATOM 1131 N N . LEU A 1 142 ? -0.765 25.016 5.812 1 98.38 142 LEU A N 1
ATOM 1132 C CA . LEU A 1 142 ? -0.441 26 6.848 1 98.38 142 LEU A CA 1
ATOM 1133 C C . LEU A 1 142 ? -0.756 27.406 6.375 1 98.38 142 LEU A C 1
ATOM 1135 O O . LEU A 1 142 ? -0.4 27.797 5.258 1 98.38 142 LEU A O 1
ATOM 1139 N N . ASP A 1 143 ? -1.401 28.188 7.207 1 97.5 143 ASP A N 1
ATOM 1140 C CA . ASP A 1 143 ? -1.662 29.578 6.875 1 97.5 143 ASP A CA 1
ATOM 1141 C C . ASP A 1 143 ? -0.458 30.453 7.207 1 97.5 143 ASP A C 1
ATOM 1143 O O . ASP A 1 143 ? 0.631 29.953 7.48 1 97.5 143 ASP A O 1
ATOM 1147 N N . ARG A 1 144 ? -0.629 31.734 7.18 1 95.69 144 ARG A N 1
ATOM 1148 C CA . ARG A 1 144 ? 0.449 32.688 7.363 1 95.69 144 ARG A CA 1
ATOM 1149 C C . ARG A 1 144 ? 1.09 32.562 8.734 1 95.69 144 ARG A C 1
ATOM 1151 O O . ARG A 1 144 ? 2.285 32.812 8.906 1 95.69 144 ARG A O 1
ATOM 1158 N N . ASN A 1 145 ? 0.323 32.188 9.742 1 96.31 145 ASN A N 1
ATOM 1159 C CA . ASN A 1 145 ? 0.802 32.062 11.109 1 96.31 145 ASN A CA 1
ATOM 1160 C C . ASN A 1 145 ? 1.117 30.594 11.461 1 96.31 145 ASN A C 1
ATOM 1162 O O . ASN A 1 145 ? 1.182 30.234 12.641 1 96.31 145 ASN A O 1
ATOM 1166 N N . LEU A 1 146 ? 1.156 29.672 10.523 1 97.62 146 LEU A N 1
ATOM 1167 C CA . LEU A 1 146 ? 1.505 28.266 10.648 1 97.62 146 LEU A CA 1
ATOM 1168 C C . LEU A 1 146 ? 0.389 27.484 11.336 1 97.62 146 LEU A C 1
ATOM 1170 O O . LEU A 1 146 ? 0.619 26.391 11.859 1 97.62 146 LEU A O 1
ATOM 1174 N N . VAL A 1 147 ? -0.814 28.141 11.336 1 98.06 147 VAL A N 1
ATOM 1175 C CA . VAL A 1 147 ? -1.972 27.375 11.797 1 98.06 147 VAL A CA 1
ATOM 1176 C C . VAL A 1 147 ? -2.35 26.328 10.75 1 98.06 147 VAL A C 1
ATOM 1178 O O . VAL A 1 147 ? -2.469 26.641 9.562 1 98.06 147 VAL A O 1
ATOM 1181 N N . SER A 1 148 ? -2.506 25.109 11.203 1 98.62 148 SER A N 1
ATOM 1182 C CA . SER A 1 148 ? -2.697 24.016 10.25 1 98.62 148 SER A CA 1
ATOM 1183 C C . SER A 1 148 ? -4.176 23.797 9.953 1 98.62 148 SER A C 1
ATOM 1185 O O . SER A 1 148 ? -5.027 23.984 10.828 1 98.62 148 SER A O 1
ATOM 1187 N N . LYS A 1 149 ? -4.496 23.406 8.742 1 97.94 149 LYS A N 1
ATOM 1188 C CA . LYS A 1 149 ? -5.816 22.953 8.297 1 97.94 149 LYS A CA 1
ATOM 1189 C C . LYS A 1 149 ? -5.707 21.719 7.414 1 97.94 149 LYS A C 1
ATOM 1191 O O . LYS A 1 149 ? -4.883 21.672 6.5 1 97.94 149 LYS A O 1
ATOM 1196 N N . ILE A 1 150 ? -6.5 20.734 7.711 1 96.31 150 ILE A N 1
ATOM 1197 C CA . ILE A 1 150 ? -6.488 19.484 6.957 1 96.31 150 ILE A CA 1
ATOM 1198 C C . ILE A 1 150 ? -7.332 19.641 5.695 1 96.31 150 ILE A C 1
ATOM 1200 O O . ILE A 1 150 ? -8.461 20.141 5.75 1 96.31 150 ILE A O 1
ATOM 1204 N N . GLY A 1 151 ? -6.793 19.281 4.543 1 90.44 151 GLY A N 1
ATOM 1205 C CA . GLY A 1 151 ? -7.52 19.266 3.281 1 90.44 151 GLY A CA 1
ATOM 1206 C C . GLY A 1 151 ? -7.859 17.875 2.799 1 90.44 151 GLY A C 1
ATOM 1207 O O . GLY A 1 151 ? -7.516 16.891 3.451 1 90.44 151 GLY A O 1
ATOM 1208 N N . ASP A 1 152 ? -8.68 17.797 1.698 1 82.81 152 ASP A N 1
ATOM 1209 C CA . ASP A 1 152 ? -9.031 16.578 0.983 1 82.81 152 ASP A CA 1
ATOM 1210 C C . ASP A 1 152 ? -9.805 15.609 1.881 1 82.81 152 ASP A C 1
ATOM 1212 O O . ASP A 1 152 ? -9.578 14.398 1.851 1 82.81 152 ASP A O 1
ATOM 1216 N N . VAL A 1 153 ? -10.617 16.141 2.674 1 83 153 VAL A N 1
ATOM 1217 C CA . VAL A 1 153 ? -11.422 15.344 3.592 1 83 153 VAL A CA 1
ATOM 1218 C C . VAL A 1 153 ? -12.484 14.578 2.812 1 83 153 VAL A C 1
ATOM 1220 O O . VAL A 1 153 ? -13.258 15.172 2.053 1 83 153 VAL A O 1
ATOM 1223 N N . GLY A 1 154 ? -12.578 13.32 3.086 1 67.5 154 GLY A N 1
ATOM 1224 C CA . GLY A 1 154 ? -13.656 12.484 2.586 1 67.5 154 GLY A CA 1
ATOM 1225 C C . GLY A 1 154 ? -13.453 12.047 1.146 1 67.5 154 GLY A C 1
ATOM 1226 O O . GLY A 1 154 ? -14.383 11.547 0.508 1 67.5 154 GLY A O 1
ATOM 1227 N N . LEU A 1 155 ? -12.359 12.234 0.521 1 63.31 155 LEU A N 1
ATOM 1228 C CA . LEU A 1 155 ? -12.172 12.023 -0.909 1 63.31 155 LEU A CA 1
ATOM 1229 C C . LEU A 1 155 ? -11.43 10.711 -1.167 1 63.31 155 LEU A C 1
ATOM 1231 O O . LEU A 1 155 ? -11.508 10.156 -2.262 1 63.31 155 LEU A O 1
ATOM 1235 N N . SER A 1 156 ? -10.82 10.312 -0.164 1 61.16 156 SER A N 1
ATOM 1236 C CA . SER A 1 156 ? -9.836 9.281 -0.484 1 61.16 156 SER A CA 1
ATOM 1237 C C . SER A 1 156 ? -10.484 7.902 -0.569 1 61.16 156 SER A C 1
ATOM 1239 O O . SER A 1 156 ? -11.344 7.562 0.252 1 61.16 156 SER A O 1
ATOM 1241 N N . THR A 1 157 ? -10.43 7.41 -1.794 1 61.5 157 THR A N 1
ATOM 1242 C CA . THR A 1 157 ? -10.742 5.992 -1.965 1 61.5 157 THR A CA 1
ATOM 1243 C C . THR A 1 157 ? -9.461 5.168 -2.072 1 61.5 157 THR A C 1
ATOM 1245 O O . THR A 1 157 ? -8.57 5.492 -2.861 1 61.5 157 THR A O 1
ATOM 1248 N N . LEU A 1 158 ? -9.266 4.359 -1.07 1 55.94 158 LEU A N 1
ATOM 1249 C CA . LEU A 1 158 ? -8.039 3.568 -1.082 1 55.94 158 LEU A CA 1
ATOM 1250 C C . LEU A 1 158 ? -8.039 2.594 -2.254 1 55.94 158 LEU A C 1
ATOM 1252 O O . LEU A 1 158 ? -7.008 2.408 -2.908 1 55.94 158 LEU A O 1
ATOM 1256 N N . MET A 1 159 ? -9.07 1.871 -2.496 1 56.88 159 MET A N 1
ATOM 1257 C CA . MET A 1 159 ? -9.141 0.907 -3.59 1 56.88 159 MET A CA 1
ATOM 1258 C C . MET A 1 159 ? -10.414 1.101 -4.402 1 56.88 159 MET A C 1
ATOM 1260 O O . MET A 1 159 ? -11.422 1.582 -3.881 1 56.88 159 MET A O 1
ATOM 1264 N N . PRO A 1 160 ? -10.133 0.989 -5.715 1 55 160 PRO A N 1
ATOM 1265 C CA . PRO A 1 160 ? -11.367 0.966 -6.5 1 55 160 PRO A CA 1
ATOM 1266 C C . PRO A 1 160 ? -12.352 -0.099 -6.02 1 55 160 PRO A C 1
ATOM 1268 O O . PRO A 1 160 ? -11.953 -1.051 -5.344 1 55 160 PRO A O 1
ATOM 1271 N N . PRO A 1 161 ? -13.688 0.259 -6.156 1 49.34 161 PRO A N 1
ATOM 1272 C CA . PRO A 1 161 ? -14.68 -0.753 -5.777 1 49.34 161 PRO A CA 1
ATOM 1273 C C . PRO A 1 161 ? -14.312 -2.148 -6.277 1 49.34 161 PRO A C 1
ATOM 1275 O O . PRO A 1 161 ? -13.672 -2.289 -7.324 1 49.34 161 PRO A O 1
ATOM 1278 N N . LYS A 1 162 ? -14.461 -3.164 -5.375 1 52.62 162 LYS A N 1
ATOM 1279 C CA . LYS A 1 162 ? -14.172 -4.578 -5.594 1 52.62 162 LYS A CA 1
ATOM 1280 C C . LYS A 1 162 ? -14.445 -4.98 -7.043 1 52.62 162 LYS A C 1
ATOM 1282 O O . LYS A 1 162 ? -13.711 -5.785 -7.617 1 52.62 162 LYS A O 1
ATOM 1287 N N . GLU A 1 163 ? -15.492 -4.496 -7.562 1 45.75 163 GLU A N 1
ATOM 1288 C CA . GLU A 1 163 ? -15.93 -4.895 -8.898 1 45.75 163 GLU A CA 1
ATOM 1289 C C . GLU A 1 163 ? -14.859 -4.57 -9.945 1 45.75 163 GLU A C 1
ATOM 1291 O O . GLU A 1 163 ? -14.766 -5.246 -10.969 1 45.75 163 GLU A O 1
ATOM 1296 N N . THR A 1 164 ? -14.156 -3.561 -9.664 1 42.34 164 THR A N 1
ATOM 1297 C CA . THR A 1 164 ? -13.211 -3.121 -10.688 1 42.34 164 THR A CA 1
ATOM 1298 C C . THR A 1 164 ? -11.898 -3.881 -10.562 1 42.34 164 THR A C 1
ATOM 1300 O O . THR A 1 164 ? -11.07 -3.859 -11.484 1 42.34 164 THR A O 1
ATOM 1303 N N . LEU A 1 165 ? -11.656 -4.348 -9.422 1 44.94 165 LEU A N 1
ATOM 1304 C CA . LEU A 1 165 ? -10.391 -5.039 -9.227 1 44.94 165 LEU A CA 1
ATOM 1305 C C . LEU A 1 165 ? -10.273 -6.242 -10.156 1 44.94 165 LEU A C 1
ATOM 1307 O O . LEU A 1 165 ? -9.164 -6.688 -10.469 1 44.94 165 LEU A O 1
ATOM 1311 N N . SER A 1 166 ? -11.453 -6.84 -10.492 1 41.5 166 SER A N 1
ATOM 1312 C CA . SER A 1 166 ? -11.391 -7.98 -11.398 1 41.5 166 SER A CA 1
ATOM 1313 C C . SER A 1 166 ? -10.844 -7.574 -12.766 1 41.5 166 SER A C 1
ATOM 1315 O O . SER A 1 166 ? -10.461 -8.43 -13.562 1 41.5 166 SER A O 1
ATOM 1317 N N . ASN A 1 167 ? -11.234 -6.398 -13.242 1 37.34 167 ASN A N 1
ATOM 1318 C CA . ASN A 1 167 ? -10.758 -6.074 -14.586 1 37.34 167 ASN A CA 1
ATOM 1319 C C . ASN A 1 167 ? -9.32 -5.57 -14.562 1 37.34 167 ASN A C 1
ATOM 1321 O O . ASN A 1 167 ? -9.016 -4.562 -13.922 1 37.34 167 ASN A O 1
ATOM 1325 N N . ARG A 1 168 ? -8.469 -6.449 -14.828 1 40.28 168 ARG A N 1
ATOM 1326 C CA . ARG A 1 168 ? -7.012 -6.445 -14.852 1 40.28 168 ARG A CA 1
ATOM 1327 C C . ARG A 1 168 ? -6.473 -5.09 -15.297 1 40.28 168 ARG A C 1
ATOM 1329 O O . ARG A 1 168 ? -5.301 -4.781 -15.086 1 40.28 168 ARG A O 1
ATOM 1336 N N . THR A 1 169 ? -7.23 -4.469 -16.281 1 35.62 169 THR A N 1
ATOM 1337 C CA . THR A 1 169 ? -6.586 -3.408 -17.047 1 35.62 169 THR A CA 1
ATOM 1338 C C . THR A 1 169 ? -6.332 -2.184 -16.172 1 35.62 169 THR A C 1
ATOM 1340 O O . THR A 1 169 ? -5.352 -1.464 -16.375 1 35.62 169 THR A O 1
ATOM 1343 N N . VAL A 1 170 ? -7.484 -1.77 -15.531 1 33.25 170 VAL A N 1
ATOM 1344 C CA . VAL A 1 170 ? -7.363 -0.355 -15.195 1 33.25 170 VAL A CA 1
ATOM 1345 C C . VAL A 1 170 ? -6.656 -0.203 -13.852 1 33.25 170 VAL A C 1
ATOM 1347 O O . VAL A 1 170 ? -7.297 -0.221 -12.797 1 33.25 170 VAL A O 1
ATOM 1350 N N . TYR A 1 171 ? -5.793 -1.035 -13.633 1 38 171 TYR A N 1
ATOM 1351 C CA . TYR A 1 171 ? -4.996 -0.645 -12.477 1 38 171 TYR A CA 1
ATOM 1352 C C . TYR A 1 171 ? -4.57 0.816 -12.578 1 38 171 TYR A C 1
ATOM 1354 O O . TYR A 1 171 ? -3.535 1.13 -13.164 1 38 171 TYR A O 1
ATOM 1362 N N . LYS A 1 172 ? -5.469 1.58 -12.883 1 38.84 172 LYS A N 1
ATOM 1363 C CA . LYS A 1 172 ? -5.211 3.018 -12.859 1 38.84 172 LYS A CA 1
ATOM 1364 C C . LYS A 1 172 ? -4.316 3.393 -11.68 1 38.84 172 LYS A C 1
ATOM 1366 O O . LYS A 1 172 ? -4.258 2.67 -10.688 1 38.84 172 LYS A O 1
ATOM 1371 N N . LYS A 1 173 ? -3.691 4.398 -11.961 1 44 173 LYS A N 1
ATOM 1372 C CA . LYS A 1 173 ? -2.746 5.25 -11.242 1 44 173 LYS A CA 1
ATOM 1373 C C . LYS A 1 173 ? -3.195 5.48 -9.805 1 44 173 LYS A C 1
ATOM 1375 O O . LYS A 1 173 ? -4.012 6.367 -9.531 1 44 173 LYS A O 1
ATOM 1380 N N . THR A 1 174 ? -3.533 4.344 -9.109 1 48 174 THR A N 1
ATOM 1381 C CA . THR A 1 174 ? -3.898 4.703 -7.75 1 48 174 THR A CA 1
ATOM 1382 C C . THR A 1 174 ? -2.744 5.418 -7.051 1 48 174 THR A C 1
ATOM 1384 O O . THR A 1 174 ? -1.578 5.086 -7.273 1 48 174 THR A O 1
ATOM 1387 N N . GLY A 1 175 ? -2.879 6.629 -6.738 1 55.72 175 GLY A N 1
ATOM 1388 C CA . GLY A 1 175 ? -2.078 7.5 -5.891 1 55.72 175 GLY A CA 1
ATOM 1389 C C . GLY A 1 175 ? -1.569 6.812 -4.637 1 55.72 175 GLY A C 1
ATOM 1390 O O . GLY A 1 175 ? -1.226 7.477 -3.658 1 55.72 175 GLY A O 1
ATOM 1391 N N . LEU A 1 176 ? -1.451 5.359 -4.621 1 62.25 176 LEU A N 1
ATOM 1392 C CA . LEU A 1 176 ? -1.153 4.633 -3.393 1 62.25 176 LEU A CA 1
ATOM 1393 C C . LEU A 1 176 ? 0.323 4.758 -3.031 1 62.25 176 LEU A C 1
ATOM 1395 O O . LEU A 1 176 ? 0.681 4.758 -1.851 1 62.25 176 LEU A O 1
ATOM 1399 N N . ALA A 1 177 ? 1.171 5 -3.973 1 60.56 177 ALA A N 1
ATOM 1400 C CA . ALA A 1 177 ? 2.602 5.008 -3.678 1 60.56 177 ALA A CA 1
ATOM 1401 C C . ALA A 1 177 ? 2.945 6.098 -2.666 1 60.56 177 ALA A C 1
ATOM 1403 O O . ALA A 1 177 ? 3.695 5.855 -1.716 1 60.56 177 ALA A O 1
ATOM 1404 N N . GLY A 1 178 ? 2.307 7.148 -2.797 1 65.62 178 GLY A N 1
ATOM 1405 C CA . GLY A 1 178 ? 2.604 8.242 -1.889 1 65.62 178 GLY A CA 1
ATOM 1406 C C . GLY A 1 178 ? 1.897 8.117 -0.552 1 65.62 178 GLY A C 1
ATOM 1407 O O . GLY A 1 178 ? 2.221 8.844 0.396 1 65.62 178 GLY A O 1
ATOM 1408 N N . THR A 1 179 ? 0.985 7.133 -0.495 1 83.38 179 THR A N 1
ATOM 1409 C CA . THR A 1 179 ? 0.138 7.012 0.686 1 83.38 179 THR A CA 1
ATOM 1410 C C . THR A 1 179 ? 0.458 5.734 1.453 1 83.38 179 THR A C 1
ATOM 1412 O O . THR A 1 179 ? 0.093 5.598 2.623 1 83.38 179 THR A O 1
ATOM 1415 N N . LEU A 1 180 ? 1.324 5 0.946 1 87.19 180 LEU A N 1
ATOM 1416 C CA . LEU A 1 180 ? 1.531 3.639 1.432 1 87.19 180 LEU A CA 1
ATOM 1417 C C . LEU A 1 180 ? 1.957 3.643 2.896 1 87.19 180 LEU A C 1
ATOM 1419 O O . LEU A 1 180 ? 1.415 2.887 3.707 1 87.19 180 LEU A O 1
ATOM 1423 N N . PHE A 1 181 ? 2.801 4.543 3.266 1 91.81 181 PHE A N 1
ATOM 1424 C CA . PHE A 1 181 ? 3.424 4.48 4.582 1 91.81 181 PHE A CA 1
ATOM 1425 C C . PHE A 1 181 ? 2.537 5.141 5.633 1 91.81 181 PHE A C 1
ATOM 1427 O O . PHE A 1 181 ? 2.795 5.023 6.832 1 91.81 181 PHE A O 1
ATOM 1434 N N . TYR A 1 182 ? 1.469 5.75 5.168 1 94.19 182 TYR A N 1
ATOM 1435 C CA . TYR A 1 182 ? 0.474 6.316 6.07 1 94.19 182 TYR A CA 1
ATOM 1436 C C . TYR A 1 182 ? -0.733 5.395 6.203 1 94.19 182 TYR A C 1
ATOM 1438 O O . TYR A 1 182 ? -1.571 5.582 7.086 1 94.19 182 TYR A O 1
ATOM 1446 N N . LEU A 1 183 ? -0.729 4.438 5.332 1 92.12 183 LEU A N 1
ATOM 1447 C CA . LEU A 1 183 ? -1.858 3.516 5.285 1 92.12 183 LEU A CA 1
ATOM 1448 C C . LEU A 1 183 ? -1.842 2.574 6.484 1 92.12 183 LEU A C 1
ATOM 1450 O O . LEU A 1 183 ? -0.788 2.053 6.855 1 92.12 183 LEU A O 1
ATOM 1454 N N . ASP A 1 184 ? -3.031 2.395 7.051 1 93.06 184 ASP A N 1
ATOM 1455 C CA . ASP A 1 184 ? -3.221 1.425 8.125 1 93.06 184 ASP A CA 1
ATOM 1456 C C . ASP A 1 184 ? -2.83 0.02 7.672 1 93.06 184 ASP A C 1
ATOM 1458 O O . ASP A 1 184 ? -3.453 -0.543 6.77 1 93.06 184 ASP A O 1
ATOM 1462 N N . PRO A 1 185 ? -1.795 -0.622 8.367 1 93.81 185 PRO A N 1
ATOM 1463 C CA . PRO A 1 185 ? -1.398 -1.971 7.957 1 93.81 185 PRO A CA 1
ATOM 1464 C C . PRO A 1 185 ? -2.529 -2.986 8.094 1 93.81 185 PRO A C 1
ATOM 1466 O O . PRO A 1 185 ? -2.594 -3.953 7.332 1 93.81 185 PRO A O 1
ATOM 1469 N N . GLU A 1 186 ? -3.414 -2.797 9 1 92.5 186 GLU A N 1
ATOM 1470 C CA . GLU A 1 186 ? -4.527 -3.723 9.195 1 92.5 186 GLU A CA 1
ATOM 1471 C C . GLU A 1 186 ? -5.48 -3.695 8 1 92.5 186 GLU A C 1
ATOM 1473 O O . GLU A 1 186 ? -6.246 -4.641 7.793 1 92.5 186 GLU A O 1
ATOM 1478 N N . TYR A 1 187 ? -5.488 -2.572 7.289 1 89.81 187 TYR A N 1
ATOM 1479 C CA . TYR A 1 187 ? -6.297 -2.479 6.082 1 89.81 187 TYR A CA 1
ATOM 1480 C C . TYR A 1 187 ? -5.965 -3.605 5.109 1 89.81 187 TYR A C 1
ATOM 1482 O O . TYR A 1 187 ? -6.844 -4.117 4.418 1 89.81 187 TYR A O 1
ATOM 1490 N N . GLN A 1 188 ? -4.73 -3.979 5.055 1 86.81 188 GLN A N 1
ATOM 1491 C CA . GLN A 1 188 ? -4.277 -5.016 4.133 1 86.81 188 GLN A CA 1
ATOM 1492 C C . GLN A 1 188 ? -4.938 -6.355 4.453 1 86.81 188 GLN A C 1
ATOM 1494 O O . GLN A 1 188 ? -5.16 -7.172 3.555 1 86.81 188 GLN A O 1
ATOM 1499 N N . ARG A 1 189 ? -5.27 -6.539 5.703 1 88.62 189 ARG A N 1
ATOM 1500 C CA . ARG A 1 189 ? -5.836 -7.812 6.133 1 88.62 189 ARG A CA 1
ATOM 1501 C C . ARG A 1 189 ? -7.359 -7.777 6.086 1 88.62 189 ARG A C 1
ATOM 1503 O O . ARG A 1 189 ? -8 -8.773 5.742 1 88.62 189 ARG A O 1
ATOM 1510 N N . THR A 1 190 ? -7.895 -6.586 6.367 1 90.19 190 THR A N 1
ATOM 1511 C CA . THR A 1 190 ? -9.336 -6.531 6.586 1 90.19 190 THR A CA 1
ATOM 1512 C C . THR A 1 190 ? -10.039 -5.93 5.375 1 90.19 190 THR A C 1
ATOM 1514 O O . THR A 1 190 ? -11.242 -6.148 5.176 1 90.19 190 THR A O 1
ATOM 1517 N N . GLY A 1 191 ? -9.32 -5.098 4.645 1 87.31 191 GLY A N 1
ATOM 1518 C CA . GLY A 1 191 ? -9.93 -4.348 3.559 1 87.31 191 GLY A CA 1
ATOM 1519 C C . GLY A 1 191 ? -10.836 -3.23 4.039 1 87.31 191 GLY A C 1
ATOM 1520 O O . GLY A 1 191 ? -11.617 -2.678 3.262 1 87.31 191 GLY A O 1
ATOM 1521 N N . GLN A 1 192 ? -10.758 -2.977 5.32 1 88.5 192 GLN A N 1
ATOM 1522 C CA . GLN A 1 192 ? -11.648 -1.978 5.898 1 88.5 192 GLN A CA 1
ATOM 1523 C C . GLN A 1 192 ? -10.859 -0.866 6.582 1 88.5 192 GLN A C 1
ATOM 1525 O O . GLN A 1 192 ? -9.805 -1.117 7.168 1 88.5 192 GLN A O 1
ATOM 1530 N N . VAL A 1 193 ? -11.469 0.346 6.398 1 89.94 193 VAL A N 1
ATOM 1531 C CA . VAL A 1 193 ? -10.891 1.491 7.094 1 89.94 193 VAL A CA 1
ATOM 1532 C C . VAL A 1 193 ? -11.727 1.826 8.328 1 89.94 193 VAL A C 1
ATOM 1534 O O . VAL A 1 193 ? -12.914 1.508 8.383 1 89.94 193 VAL A O 1
ATOM 1537 N N . SER A 1 194 ? -11.109 2.357 9.375 1 93 194 SER A N 1
ATOM 1538 C CA . SER A 1 194 ? -11.758 2.797 10.609 1 93 194 SER A CA 1
ATOM 1539 C C . SER A 1 194 ? -11.141 4.094 11.125 1 93 194 SER A C 1
ATOM 1541 O O . SER A 1 194 ? -10.195 4.613 10.539 1 93 194 SER A O 1
ATOM 1543 N N . VAL A 1 195 ? -11.719 4.641 12.148 1 95.62 195 VAL A N 1
ATOM 1544 C CA . VAL A 1 195 ? -11.18 5.844 12.773 1 95.62 195 VAL A CA 1
ATOM 1545 C C . VAL A 1 195 ? -9.742 5.594 13.219 1 95.62 195 VAL A C 1
ATOM 1547 O O . VAL A 1 195 ? -8.914 6.512 13.219 1 95.62 195 VAL A O 1
ATOM 1550 N N . LYS A 1 196 ? -9.445 4.324 13.516 1 97.31 196 LYS A N 1
ATOM 1551 C CA . LYS A 1 196 ? -8.102 3.957 13.945 1 97.31 196 LYS A CA 1
ATOM 1552 C C . LYS A 1 196 ? -7.109 4.027 12.789 1 97.31 196 LYS A C 1
ATOM 1554 O O . LYS A 1 196 ? -5.895 4.094 13 1 97.31 196 LYS A O 1
ATOM 1559 N N . SER A 1 197 ? -7.637 3.922 11.547 1 95.31 197 SER A N 1
ATOM 1560 C CA . SER A 1 197 ? -6.773 4.121 10.391 1 95.31 197 SER A CA 1
ATOM 1561 C C . SER A 1 197 ? -6.199 5.531 10.359 1 95.31 197 SER A C 1
ATOM 1563 O O . SER A 1 197 ? -5.012 5.723 10.078 1 95.31 197 SER A O 1
ATOM 1565 N N . ASP A 1 198 ? -7.039 6.523 10.727 1 96.38 198 ASP A N 1
ATOM 1566 C CA . ASP A 1 198 ? -6.574 7.902 10.812 1 96.38 198 ASP A CA 1
ATOM 1567 C C . ASP A 1 198 ? -5.582 8.078 11.961 1 96.38 198 ASP A C 1
ATOM 1569 O O . ASP A 1 198 ? -4.652 8.883 11.867 1 96.38 198 ASP A O 1
ATOM 1573 N N . THR A 1 199 ? -5.848 7.324 13.016 1 98.5 199 THR A N 1
ATOM 1574 C CA . THR A 1 199 ? -4.93 7.371 14.148 1 98.5 199 THR A CA 1
ATOM 1575 C C . THR A 1 199 ? -3.537 6.91 13.734 1 98.5 199 THR A C 1
ATOM 1577 O O . THR A 1 199 ? -2.535 7.512 14.125 1 98.5 199 THR A O 1
ATOM 1580 N N . TYR A 1 200 ? -3.496 5.859 12.953 1 97.88 200 TYR A N 1
ATOM 1581 C CA . 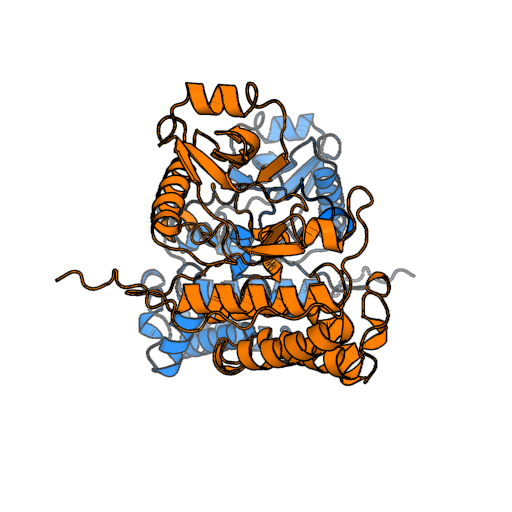TYR A 1 200 ? -2.221 5.391 12.43 1 97.88 200 TYR A CA 1
ATOM 1582 C C . TYR A 1 200 ? -1.524 6.48 11.617 1 97.88 200 TYR A C 1
ATOM 1584 O O . TYR A 1 200 ? -0.346 6.766 11.844 1 97.88 200 TYR A O 1
ATOM 1592 N N . ALA A 1 201 ? -2.229 7.043 10.68 1 97.19 201 ALA A N 1
ATOM 1593 C CA . ALA A 1 201 ? -1.668 8.094 9.828 1 97.19 201 ALA A CA 1
ATOM 1594 C C . ALA A 1 201 ? -1.159 9.266 10.672 1 97.19 201 ALA A C 1
ATOM 1596 O O . ALA A 1 201 ? -0.1 9.828 10.383 1 97.19 201 ALA A O 1
ATOM 1597 N N . LEU A 1 202 ? -1.907 9.625 11.719 1 98.81 202 LEU A N 1
ATOM 1598 C CA . LEU A 1 202 ? -1.485 10.695 12.617 1 98.81 202 LEU A CA 1
ATOM 1599 C C . LEU A 1 202 ? -0.156 10.352 13.281 1 98.81 202 LEU A C 1
ATOM 1601 O O . LEU A 1 202 ? 0.708 11.219 13.438 1 98.81 202 LEU A O 1
ATOM 1605 N N . GLY A 1 203 ? -0.031 9.109 13.68 1 98.81 203 GLY A N 1
ATOM 1606 C CA . GLY A 1 203 ? 1.235 8.68 14.25 1 98.81 203 GLY A CA 1
ATOM 1607 C C . GLY A 1 203 ? 2.422 8.945 13.344 1 98.81 203 GLY A C 1
ATOM 1608 O O . GLY A 1 203 ? 3.459 9.43 13.805 1 98.81 203 GLY A O 1
ATOM 1609 N N . MET A 1 204 ? 2.236 8.633 12.086 1 98.38 204 MET A N 1
ATOM 1610 C CA . MET A 1 204 ? 3.305 8.867 11.117 1 98.38 204 MET A CA 1
ATOM 1611 C C . MET A 1 204 ? 3.602 10.359 11 1 98.38 204 MET A C 1
ATOM 1613 O O . MET A 1 204 ? 4.766 10.766 10.992 1 98.38 204 MET A O 1
ATOM 1617 N N . VAL A 1 205 ? 2.594 11.156 10.93 1 98.75 205 VAL A N 1
ATOM 1618 C CA . VAL A 1 205 ? 2.754 12.602 10.812 1 98.75 205 VAL A CA 1
ATOM 1619 C C . VAL A 1 205 ? 3.49 13.148 12.031 1 98.75 205 VAL A C 1
ATOM 1621 O O . VAL A 1 205 ? 4.355 14.016 11.906 1 98.75 205 VAL A O 1
ATOM 1624 N N . ILE A 1 206 ? 3.168 12.633 13.188 1 98.94 206 ILE A N 1
ATOM 1625 C CA . ILE A 1 206 ? 3.82 13.055 14.422 1 98.94 206 ILE A CA 1
ATOM 1626 C C . ILE A 1 206 ? 5.32 12.781 14.328 1 98.94 206 ILE A C 1
ATOM 1628 O O . ILE A 1 206 ? 6.133 13.648 14.664 1 98.94 206 ILE A O 1
ATOM 1632 N N . LEU A 1 207 ? 5.68 11.617 13.875 1 98.81 207 LEU A N 1
ATOM 1633 C CA . LEU A 1 207 ? 7.098 11.297 13.75 1 98.81 207 LEU A CA 1
ATOM 1634 C C . LEU A 1 207 ? 7.777 12.234 12.758 1 98.81 207 LEU A C 1
ATOM 1636 O O . LEU A 1 207 ? 8.922 12.641 12.969 1 98.81 207 LEU A O 1
ATOM 1640 N N . GLU A 1 208 ? 7.078 12.539 11.703 1 98.62 208 GLU A N 1
ATOM 1641 C CA . GLU A 1 208 ? 7.641 13.461 10.719 1 98.62 208 GLU A CA 1
ATOM 1642 C C . GLU A 1 208 ? 7.801 14.867 11.305 1 98.62 208 GLU A C 1
ATOM 1644 O O . GLU A 1 208 ? 8.766 15.562 10.992 1 98.62 208 GLU A O 1
ATOM 1649 N N . LEU A 1 209 ? 6.879 15.281 12.125 1 98.88 209 LEU A N 1
ATOM 1650 C CA . LEU A 1 209 ? 6.984 16.578 12.797 1 98.88 209 LEU A CA 1
ATOM 1651 C C . LEU A 1 209 ? 8.227 16.625 13.672 1 98.88 209 LEU A C 1
ATOM 1653 O O . LEU A 1 209 ? 8.875 17.672 13.781 1 98.88 209 LEU A O 1
ATOM 1657 N N . LEU A 1 210 ? 8.547 15.539 14.281 1 98.88 210 LEU A N 1
ATOM 1658 C CA . LEU A 1 210 ? 9.688 15.477 15.188 1 98.88 210 LEU A CA 1
ATOM 1659 C C . LEU A 1 210 ? 11 15.445 14.422 1 98.88 210 LEU A C 1
ATOM 1661 O O . LEU A 1 210 ? 11.992 16.047 14.852 1 98.88 210 LEU A O 1
ATOM 1665 N N . THR A 1 211 ? 10.969 14.789 13.234 1 98.75 211 THR A N 1
ATOM 1666 C CA . THR A 1 211 ? 12.242 14.406 12.625 1 98.75 211 THR A CA 1
ATOM 1667 C C . THR A 1 211 ? 12.453 15.133 11.297 1 98.75 211 THR A C 1
ATOM 1669 O O . THR A 1 211 ? 13.578 15.219 10.805 1 98.75 211 THR A O 1
ATOM 1672 N N . ALA A 1 212 ? 11.367 15.523 10.656 1 98.12 212 ALA A N 1
ATOM 1673 C CA . ALA A 1 212 ? 11.367 16.078 9.305 1 98.12 212 ALA A CA 1
ATOM 1674 C C . ALA A 1 212 ? 11.93 15.07 8.297 1 98.12 212 ALA A C 1
ATOM 1676 O O . ALA A 1 212 ? 12.5 15.461 7.277 1 98.12 212 ALA A O 1
ATOM 1677 N N . ARG A 1 213 ? 11.844 13.852 8.602 1 96.12 213 ARG A N 1
ATOM 1678 C CA . ARG A 1 213 ? 12.32 12.781 7.723 1 96.12 213 ARG A CA 1
ATOM 1679 C C . ARG A 1 213 ? 11.164 12.141 6.965 1 96.12 213 ARG A C 1
ATOM 1681 O O . ARG A 1 213 ? 10.008 12.242 7.383 1 96.12 213 ARG A O 1
ATOM 1688 N N . CYS A 1 214 ? 11.492 11.562 5.836 1 92.81 214 CYS A N 1
ATOM 1689 C CA . CYS A 1 214 ? 10.477 10.867 5.059 1 92.81 214 CYS A CA 1
ATOM 1690 C C . CYS A 1 214 ? 9.945 9.664 5.82 1 92.81 214 CYS A C 1
ATOM 1692 O O . CYS A 1 214 ? 10.633 9.109 6.68 1 92.81 214 CYS A O 1
ATOM 1694 N N . PRO A 1 215 ? 8.797 9.188 5.457 1 94.38 215 PRO A N 1
ATOM 1695 C CA . PRO A 1 215 ? 8.133 8.148 6.25 1 94.38 215 PRO A CA 1
ATOM 1696 C C . PRO A 1 215 ? 8.758 6.77 6.051 1 94.38 215 PRO A C 1
ATOM 1698 O O . PRO A 1 215 ? 8.508 5.855 6.84 1 94.38 215 PRO A O 1
ATOM 1701 N N . ILE A 1 216 ? 9.508 6.523 5.039 1 91.75 216 ILE A N 1
ATOM 1702 C CA . ILE A 1 216 ? 10.07 5.211 4.746 1 91.75 216 ILE A CA 1
ATOM 1703 C C . ILE A 1 216 ? 11.008 4.785 5.875 1 91.75 216 ILE A C 1
ATOM 1705 O O . ILE A 1 216 ? 12.07 5.379 6.066 1 91.75 216 ILE A O 1
ATOM 1709 N N . GLY A 1 217 ? 10.641 3.791 6.645 1 93.19 217 GLY A N 1
ATOM 1710 C CA . GLY A 1 217 ? 11.445 3.236 7.719 1 93.19 217 GLY A CA 1
ATOM 1711 C C . GLY A 1 217 ? 11.492 4.125 8.953 1 93.19 217 GLY A C 1
ATOM 1712 O O . GLY A 1 217 ? 12.227 3.838 9.898 1 93.19 217 GLY A O 1
ATOM 1713 N N . LEU A 1 218 ? 10.734 5.117 8.922 1 96.56 218 LEU A N 1
ATOM 1714 C CA . LEU A 1 218 ? 10.828 6.137 9.953 1 96.56 218 LEU A CA 1
ATOM 1715 C C . LEU A 1 218 ? 10.406 5.578 11.312 1 96.56 218 LEU A C 1
ATOM 1717 O O . LEU A 1 218 ? 11.07 5.824 12.32 1 96.56 218 LEU A O 1
ATOM 1721 N N . PRO A 1 219 ? 9.328 4.797 11.438 1 97.5 219 PRO A N 1
ATOM 1722 C CA . PRO A 1 219 ? 8.93 4.258 12.742 1 97.5 219 PRO A CA 1
ATOM 1723 C C . PRO A 1 219 ? 10.031 3.432 13.398 1 97.5 219 PRO A C 1
ATOM 1725 O O . PRO A 1 219 ? 10.25 3.537 14.609 1 97.5 219 PRO A O 1
ATOM 1728 N N . GLU A 1 220 ? 10.695 2.693 12.609 1 96.06 220 GLU A N 1
ATOM 1729 C CA . GLU A 1 220 ? 11.766 1.862 13.156 1 96.06 220 GLU A CA 1
ATOM 1730 C C . GLU A 1 220 ? 12.914 2.717 13.688 1 96.06 220 GLU A C 1
ATOM 1732 O O . GLU A 1 220 ? 13.461 2.439 14.758 1 96.06 220 GLU A O 1
ATOM 1737 N N . VAL A 1 221 ? 13.273 3.664 12.938 1 97 221 VAL A N 1
ATOM 1738 C CA . VAL A 1 221 ? 14.359 4.562 13.328 1 97 221 VAL A CA 1
ATOM 1739 C C . VAL A 1 221 ? 14.016 5.246 14.648 1 97 221 VAL A C 1
ATOM 1741 O O . VAL A 1 221 ? 14.844 5.281 15.562 1 97 221 VAL A O 1
ATOM 1744 N N . VAL A 1 222 ? 12.875 5.773 14.711 1 98.44 222 VAL A N 1
ATOM 1745 C CA . VAL A 1 222 ? 12.453 6.496 15.906 1 98.44 222 VAL A CA 1
ATOM 1746 C C . VAL A 1 222 ? 12.312 5.527 17.078 1 98.44 222 VAL A C 1
ATOM 1748 O O . VAL A 1 222 ? 12.688 5.852 18.203 1 98.44 222 VAL A O 1
ATOM 1751 N N . GLU A 1 223 ? 11.758 4.383 16.828 1 97.94 223 GLU A N 1
ATOM 1752 C CA . GLU A 1 223 ? 11.609 3.367 17.859 1 97.94 223 GLU A CA 1
ATOM 1753 C C . GLU A 1 223 ? 12.961 3.006 18.484 1 97.94 223 GLU A C 1
ATOM 1755 O O . GLU A 1 223 ? 13.086 2.92 19.703 1 97.94 223 GLU A O 1
ATOM 1760 N N . ARG A 1 224 ? 13.914 2.805 17.672 1 97.06 224 ARG A N 1
ATOM 1761 C CA . ARG A 1 224 ? 15.258 2.488 18.141 1 97.06 224 ARG A CA 1
ATOM 1762 C C . ARG A 1 224 ? 15.82 3.629 18.984 1 97.06 224 ARG A C 1
ATOM 1764 O O . ARG A 1 224 ? 16.422 3.395 20.047 1 97.06 224 ARG A O 1
ATOM 1771 N N . ALA A 1 225 ? 15.664 4.793 18.516 1 98 225 ALA A N 1
ATOM 1772 C CA . ALA A 1 225 ? 16.156 5.961 19.25 1 98 225 ALA A CA 1
ATOM 1773 C C . ALA A 1 225 ? 15.492 6.062 20.625 1 98 225 ALA A C 1
ATOM 1775 O O . ALA A 1 225 ? 16.156 6.371 21.609 1 98 225 ALA A O 1
ATOM 1776 N N . VAL A 1 226 ? 14.203 5.828 20.672 1 97.62 226 VAL A N 1
ATOM 1777 C CA . VAL A 1 226 ? 13.453 5.883 21.922 1 97.62 226 VAL A CA 1
ATOM 1778 C C . VAL A 1 226 ? 13.922 4.773 22.859 1 97.62 226 VAL A C 1
ATOM 1780 O O . VAL A 1 226 ? 14.164 5.012 24.047 1 97.62 226 VAL A O 1
ATOM 1783 N N . GLU A 1 227 ? 14.078 3.619 22.359 1 96.38 227 GLU A N 1
ATOM 1784 C CA . GLU A 1 227 ? 14.508 2.473 23.141 1 96.38 227 GLU A CA 1
ATOM 1785 C C . GLU A 1 227 ? 15.914 2.689 23.703 1 96.38 227 GLU A C 1
ATOM 1787 O O . GLU A 1 227 ? 16.203 2.301 24.844 1 96.38 227 GLU A O 1
ATOM 1792 N N . ASP A 1 228 ? 16.703 3.301 22.938 1 96.31 228 ASP A N 1
ATOM 1793 C CA . ASP A 1 228 ? 18.094 3.543 23.344 1 96.31 228 ASP A CA 1
ATOM 1794 C C . ASP A 1 228 ? 18.203 4.789 24.219 1 96.31 228 ASP A C 1
ATOM 1796 O O . ASP A 1 228 ? 19.281 5.102 24.734 1 96.31 228 ASP A O 1
ATOM 1800 N N . GLY A 1 229 ? 17.156 5.504 24.391 1 94.62 229 GLY A N 1
ATOM 1801 C CA . GLY A 1 229 ? 17.172 6.738 25.156 1 94.62 229 GLY A CA 1
ATOM 1802 C C . GLY A 1 229 ? 17.906 7.867 24.438 1 94.62 229 GLY A C 1
ATOM 1803 O O . GLY A 1 229 ? 18.5 8.719 25.094 1 94.62 229 GLY A O 1
ATOM 1804 N N . GLN A 1 230 ? 17.938 7.762 23.109 1 96.88 230 GLN A N 1
ATOM 1805 C CA . GLN A 1 230 ? 18.672 8.742 22.328 1 96.88 230 GLN A CA 1
ATOM 1806 C C . GLN A 1 230 ? 17.766 9.43 21.312 1 96.88 230 GLN A C 1
ATOM 1808 O O . GLN A 1 230 ? 18.094 9.492 20.125 1 96.88 230 GLN A O 1
ATOM 1813 N N . ILE A 1 231 ? 16.641 9.961 21.797 1 97.81 231 ILE A N 1
ATOM 1814 C CA . ILE A 1 231 ? 15.656 10.578 20.906 1 97.81 231 ILE A CA 1
ATOM 1815 C C . ILE A 1 231 ? 16.266 11.812 20.25 1 97.81 231 ILE A C 1
ATOM 1817 O O . ILE A 1 231 ? 15.906 12.156 19.125 1 97.81 231 ILE A O 1
ATOM 1821 N N . SER A 1 232 ? 17.219 12.484 20.875 1 97.56 232 SER A N 1
ATOM 1822 C CA . SER A 1 232 ? 17.844 13.695 20.375 1 97.56 232 SER A CA 1
ATOM 1823 C C . SER A 1 232 ? 18.547 13.438 19.047 1 97.56 232 SER A C 1
ATOM 1825 O O . SER A 1 232 ? 18.688 14.344 18.219 1 97.56 232 SER A O 1
ATOM 1827 N N . ASP A 1 233 ? 18.891 12.156 18.781 1 97.19 233 ASP A N 1
ATOM 1828 C CA . ASP A 1 233 ? 19.641 11.789 17.578 1 97.19 233 ASP A CA 1
ATOM 1829 C C . ASP A 1 233 ? 18.766 11.867 16.344 1 97.19 233 ASP A C 1
ATOM 1831 O O . ASP A 1 233 ? 19.266 11.922 15.219 1 97.19 233 ASP A O 1
ATOM 1835 N N . VAL A 1 234 ? 17.469 11.883 16.578 1 98.31 234 VAL A N 1
ATOM 1836 C CA . VAL A 1 234 ? 16.609 11.789 15.406 1 98.31 234 VAL A CA 1
ATOM 1837 C C . VAL A 1 234 ? 15.773 13.062 15.273 1 98.31 234 VAL A C 1
ATOM 1839 O O . VAL A 1 234 ? 15.078 13.258 14.273 1 98.31 234 VAL A O 1
ATOM 1842 N N . LEU A 1 235 ? 15.828 13.977 16.25 1 98.69 235 LEU A 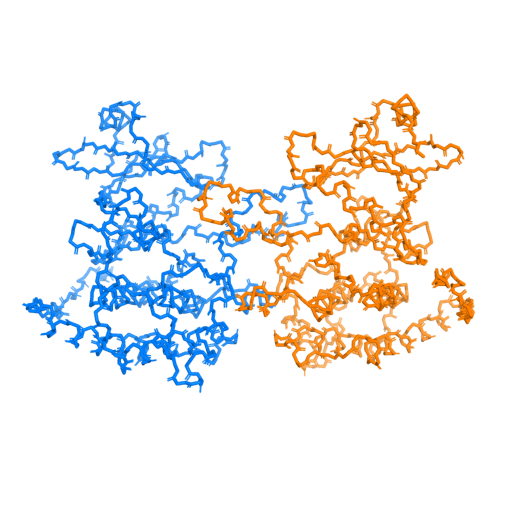N 1
ATOM 1843 C CA . LEU A 1 235 ? 15.07 15.219 16.188 1 98.69 235 LEU A CA 1
ATOM 1844 C C . LEU A 1 235 ? 15.641 16.156 15.133 1 98.69 235 LEU A C 1
ATOM 1846 O O . LEU A 1 235 ? 16.859 16.234 14.953 1 98.69 235 LEU A O 1
ATOM 1850 N N . ASP A 1 236 ? 14.781 16.766 14.43 1 98.56 236 ASP A N 1
ATOM 1851 C CA . ASP A 1 236 ? 15.203 17.781 13.461 1 98.56 236 ASP A CA 1
ATOM 1852 C C . ASP A 1 236 ? 15.883 18.953 14.164 1 98.56 236 ASP A C 1
ATOM 1854 O O . ASP A 1 236 ? 15.211 19.797 14.766 1 98.56 236 ASP A O 1
ATOM 1858 N N . GLU A 1 237 ? 17.062 19.156 14 1 97.56 237 GLU A N 1
ATOM 1859 C CA . GLU A 1 237 ? 17.844 20.172 14.703 1 97.56 237 GLU A CA 1
ATOM 1860 C C . GLU A 1 237 ? 17.469 21.562 14.242 1 97.56 237 GLU A C 1
ATOM 1862 O O . GLU A 1 237 ? 17.625 22.531 14.992 1 97.56 237 GLU A O 1
ATOM 1867 N N . SER A 1 238 ? 16.953 21.609 13.086 1 97.38 238 SER A N 1
ATOM 1868 C CA . SER A 1 238 ? 16.641 22.922 12.539 1 97.38 238 SER A CA 1
ATOM 1869 C C . SER A 1 238 ? 15.453 23.547 13.266 1 97.38 238 SER A C 1
ATOM 1871 O O . SER A 1 238 ? 15.203 24.75 13.141 1 97.38 238 SER A O 1
ATOM 1873 N N . ALA A 1 239 ? 14.742 22.797 14.031 1 97.5 239 ALA A N 1
ATOM 1874 C CA . ALA A 1 239 ? 13.531 23.281 14.695 1 97.5 239 ALA A CA 1
ATOM 1875 C C . ALA A 1 239 ? 13.867 23.984 16 1 97.5 239 ALA A C 1
ATOM 1877 O O . ALA A 1 239 ? 12.977 24.484 16.688 1 97.5 239 ALA A O 1
ATOM 1878 N N . GLY A 1 240 ? 15.086 24.031 16.406 1 96.19 240 GLY A N 1
ATOM 1879 C CA . GLY A 1 240 ? 15.508 24.719 17.609 1 96.19 240 GLY A CA 1
ATOM 1880 C C . GLY A 1 240 ? 15.875 23.781 18.734 1 96.19 240 GLY A C 1
ATOM 1881 O O . GLY A 1 240 ? 16.203 22.609 18.5 1 96.19 240 GLY A O 1
ATOM 1882 N N . ASP A 1 241 ? 15.914 24.375 19.984 1 95.81 241 ASP A N 1
ATOM 1883 C CA . ASP A 1 241 ? 16.266 23.594 21.172 1 95.81 241 ASP A CA 1
ATOM 1884 C C . ASP A 1 241 ? 15.062 22.828 21.703 1 95.81 241 ASP A C 1
ATOM 1886 O O . ASP A 1 241 ? 14.281 23.359 22.5 1 95.81 241 ASP A O 1
ATOM 1890 N N . TRP A 1 242 ? 15.008 21.609 21.297 1 97.31 242 TRP A N 1
ATOM 1891 C CA . TRP A 1 242 ? 13.875 20.75 21.656 1 97.31 242 TRP A CA 1
ATOM 1892 C C . TRP A 1 242 ? 13.844 20.5 23.172 1 97.31 242 TRP A C 1
ATOM 1894 O O . TRP A 1 242 ? 14.883 20.281 23.797 1 97.31 242 TRP A O 1
ATOM 1904 N N . PRO A 1 243 ? 12.656 20.578 23.812 1 97.38 243 PRO A N 1
ATOM 1905 C CA . PRO A 1 243 ? 12.516 19.938 25.109 1 97.38 243 PRO A CA 1
ATOM 1906 C C . PRO A 1 243 ? 12.562 18.406 25.031 1 97.38 243 PRO A C 1
ATOM 1908 O O . PRO A 1 243 ? 11.555 17.781 24.703 1 97.38 243 PRO A O 1
ATOM 1911 N N . VAL A 1 244 ? 13.555 17.812 25.344 1 97.44 244 VAL A N 1
ATOM 1912 C CA . VAL A 1 244 ? 13.883 16.422 25.031 1 97.44 244 VAL A CA 1
ATOM 1913 C C . VAL A 1 244 ? 12.859 15.484 25.672 1 97.44 244 VAL A C 1
ATOM 1915 O O . VAL A 1 244 ? 12.398 14.531 25.031 1 97.44 244 VAL A O 1
ATOM 1918 N N . ARG A 1 245 ? 12.523 15.734 26.891 1 97.31 245 ARG A N 1
ATOM 1919 C CA . ARG A 1 245 ? 11.562 14.883 27.594 1 97.31 245 ARG A CA 1
ATOM 1920 C C . ARG A 1 245 ? 10.211 14.891 26.875 1 97.31 245 ARG A C 1
ATOM 1922 O O . ARG A 1 245 ? 9.609 13.836 26.656 1 97.31 245 ARG A O 1
ATOM 1929 N N . GLU A 1 246 ? 9.734 16.094 26.547 1 97.88 246 GLU A N 1
ATOM 1930 C CA . GLU A 1 246 ? 8.445 16.234 25.875 1 97.88 246 GLU A CA 1
ATOM 1931 C C . GLU A 1 246 ? 8.492 15.672 24.453 1 97.88 246 GLU A C 1
ATOM 1933 O O . GLU A 1 246 ? 7.516 15.102 23.984 1 97.88 246 GLU A O 1
ATOM 1938 N N . ALA A 1 247 ? 9.641 15.867 23.844 1 98.5 247 ALA A N 1
ATOM 1939 C CA . ALA A 1 247 ? 9.82 15.281 22.516 1 98.5 247 ALA A CA 1
ATOM 1940 C C . ALA A 1 247 ? 9.766 13.758 22.578 1 98.5 247 ALA A C 1
ATOM 1942 O O . ALA A 1 247 ? 9.195 13.109 21.703 1 98.5 247 ALA A O 1
ATOM 1943 N N . HIS A 1 248 ? 10.375 13.227 23.641 1 98.56 248 HIS A N 1
ATOM 1944 C CA . HIS A 1 248 ? 10.305 11.789 23.875 1 98.56 248 HIS A CA 1
ATOM 1945 C C . HIS A 1 248 ? 8.859 11.328 24.062 1 98.56 248 HIS A C 1
ATOM 1947 O O . HIS A 1 248 ? 8.453 10.312 23.516 1 98.56 248 HIS A O 1
ATOM 1953 N N . ASP A 1 249 ? 8.125 12.07 24.844 1 98.5 249 ASP A N 1
ATOM 1954 C CA . ASP A 1 249 ? 6.719 11.75 25.062 1 98.5 249 ASP A CA 1
ATOM 1955 C C . ASP A 1 249 ? 5.938 11.742 23.75 1 98.5 249 ASP A C 1
ATOM 1957 O O . ASP A 1 249 ? 5.121 10.852 23.516 1 98.5 249 ASP A O 1
ATOM 1961 N N . LEU A 1 250 ? 6.156 12.719 22.938 1 98.81 250 LEU A N 1
ATOM 1962 C CA . LEU A 1 250 ? 5.469 12.82 21.656 1 98.81 250 LEU A CA 1
ATOM 1963 C C . LEU A 1 250 ? 5.855 11.672 20.734 1 98.81 250 LEU A C 1
ATOM 1965 O O . LEU A 1 250 ? 5.004 11.117 20.047 1 98.81 250 LEU A O 1
ATOM 1969 N N . ALA A 1 251 ? 7.137 11.32 20.719 1 98.88 251 ALA A N 1
ATOM 1970 C CA . ALA A 1 251 ? 7.609 10.188 19.922 1 98.88 251 ALA A CA 1
ATOM 1971 C C . ALA A 1 251 ? 6.93 8.891 20.359 1 98.88 251 ALA A C 1
ATOM 1973 O O . ALA A 1 251 ? 6.48 8.109 19.516 1 98.88 251 ALA A O 1
ATOM 1974 N N . GLN A 1 252 ? 6.867 8.703 21.641 1 98.69 252 GLN A N 1
ATOM 1975 C CA . GLN A 1 252 ? 6.219 7.516 22.188 1 98.69 252 GLN A CA 1
ATOM 1976 C C . GLN A 1 252 ? 4.742 7.469 21.797 1 98.69 252 GLN A C 1
ATOM 1978 O O . GLN A 1 252 ? 4.223 6.41 21.438 1 98.69 252 GLN A O 1
ATOM 1983 N N . LEU A 1 253 ? 4.125 8.602 21.906 1 98.81 253 LEU A N 1
ATOM 1984 C CA . LEU A 1 253 ? 2.729 8.688 21.5 1 98.81 253 LEU A CA 1
ATOM 1985 C C . LEU A 1 253 ? 2.57 8.32 20.031 1 98.81 253 LEU A C 1
ATOM 1987 O O . LEU A 1 253 ? 1.674 7.555 19.672 1 98.81 253 LEU A O 1
ATOM 1991 N N . GLY A 1 254 ? 3.391 8.906 19.141 1 98.81 254 GLY A N 1
ATOM 1992 C CA . GLY A 1 254 ? 3.367 8.57 17.719 1 98.81 254 GLY A CA 1
ATOM 1993 C C . GLY A 1 254 ? 3.557 7.09 17.453 1 98.81 254 GLY A C 1
ATOM 1994 O O . GLY A 1 254 ? 2.822 6.5 16.656 1 98.81 254 GLY A O 1
ATOM 1995 N N . LEU A 1 255 ? 4.527 6.508 18.156 1 98.69 255 LEU A N 1
ATOM 1996 C CA . LEU A 1 255 ? 4.812 5.086 18 1 98.69 255 LEU A CA 1
ATOM 1997 C C . LEU A 1 255 ? 3.633 4.238 18.453 1 98.69 255 LEU A C 1
ATOM 1999 O O . LEU A 1 255 ? 3.324 3.213 17.844 1 98.69 255 LEU A O 1
ATOM 2003 N N . ASN A 1 256 ? 2.979 4.652 19.562 1 98.75 256 ASN A N 1
ATOM 2004 C CA . ASN A 1 256 ? 1.787 3.943 20.016 1 98.75 256 ASN A CA 1
ATOM 2005 C C . ASN A 1 256 ? 0.675 3.988 18.969 1 98.75 256 ASN A C 1
ATOM 2007 O O . ASN A 1 256 ? -0.053 3.01 18.797 1 98.75 256 ASN A O 1
ATOM 2011 N N . CYS A 1 257 ? 0.511 5.109 18.312 1 98.75 257 CYS A N 1
ATOM 2012 C CA . CYS A 1 257 ? -0.486 5.258 17.25 1 98.75 257 CYS A CA 1
ATOM 2013 C C . CYS A 1 257 ? -0.165 4.355 16.078 1 98.75 257 CYS A C 1
ATOM 2015 O O . CYS A 1 257 ? -1.062 3.963 15.32 1 98.75 257 CYS A O 1
ATOM 2017 N N . LEU A 1 258 ? 1.081 3.959 15.914 1 98.12 258 LEU A N 1
ATOM 2018 C CA . LEU A 1 258 ? 1.556 3.236 14.742 1 98.12 258 LEU A CA 1
ATOM 2019 C C . LEU A 1 258 ? 1.581 1.734 15 1 98.12 258 LEU A C 1
ATOM 2021 O O . LEU A 1 258 ? 2.197 0.979 14.242 1 98.12 258 LEU A O 1
ATOM 2025 N N . GLU A 1 259 ? 0.979 1.371 16.078 1 97.19 259 GLU A N 1
ATOM 2026 C CA . GLU A 1 259 ? 0.86 -0.066 16.312 1 97.19 259 GLU A CA 1
ATOM 2027 C C . GLU A 1 259 ? 0.187 -0.756 15.125 1 97.19 259 GLU A C 1
ATOM 2029 O O . GLU A 1 259 ? -0.765 -0.226 14.547 1 97.19 259 GLU A O 1
ATOM 2034 N N . MET A 1 260 ? 0.599 -1.981 14.797 1 94.44 260 MET A N 1
ATOM 2035 C CA . MET A 1 260 ? 0.159 -2.68 13.594 1 94.44 260 MET A CA 1
ATOM 2036 C C . MET A 1 260 ? -1.315 -3.057 13.688 1 94.44 260 MET A C 1
ATOM 2038 O O . MET A 1 260 ? -2.053 -2.957 12.703 1 94.44 260 MET A O 1
ATOM 2042 N N . ARG A 1 261 ? -1.77 -3.488 14.844 1 93.75 261 ARG A N 1
ATOM 2043 C CA . ARG A 1 261 ? -3.172 -3.828 15.055 1 93.75 261 ARG A CA 1
ATOM 2044 C C . ARG A 1 261 ? -3.943 -2.639 15.625 1 93.75 261 ARG A C 1
ATOM 2046 O O . ARG A 1 261 ? -3.496 -1.995 16.578 1 93.75 261 ARG A O 1
ATOM 2053 N N . SER A 1 262 ? -5.078 -2.391 15.156 1 95.12 262 SER A N 1
ATOM 2054 C CA . SER A 1 262 ? -5.871 -1.223 15.531 1 95.12 262 SER A CA 1
ATOM 2055 C C . SER A 1 262 ? -6.258 -1.264 17 1 95.12 262 SER A C 1
ATOM 2057 O O . SER A 1 262 ? -6.316 -0.224 17.672 1 95.12 262 SER A O 1
ATOM 2059 N N . LYS A 1 263 ? -6.477 -2.479 17.516 1 95.19 263 LYS A N 1
ATOM 2060 C CA . LYS A 1 263 ? -6.906 -2.619 18.906 1 95.19 263 LYS A CA 1
ATOM 2061 C C . LYS A 1 263 ? -5.812 -2.176 19.875 1 95.19 263 LYS A C 1
ATOM 2063 O O . LYS A 1 263 ? -6.09 -1.853 21.031 1 95.19 263 LYS A O 1
ATOM 2068 N N . ASP A 1 264 ? -4.578 -2.176 19.422 1 97.19 264 ASP A N 1
ATOM 2069 C CA . ASP A 1 264 ? -3.438 -1.817 20.266 1 97.19 264 ASP A CA 1
ATOM 2070 C C . ASP A 1 264 ? -3.135 -0.324 20.172 1 97.19 264 ASP A C 1
ATOM 2072 O O . ASP A 1 264 ? -2.256 0.181 20.859 1 97.19 264 ASP A O 1
ATOM 2076 N N . ARG A 1 265 ? -3.852 0.431 19.344 1 98.31 265 ARG A N 1
ATOM 2077 C CA . ARG A 1 265 ? -3.664 1.872 19.203 1 98.31 265 ARG A CA 1
ATOM 2078 C C . ARG A 1 265 ? -4.488 2.633 20.234 1 98.31 265 ARG A C 1
ATOM 2080 O O . ARG A 1 265 ? -5.59 2.209 20.594 1 98.31 265 ARG A O 1
ATOM 2087 N N . PRO A 1 266 ? -3.939 3.703 20.719 1 98.62 266 PRO A N 1
ATOM 2088 C CA . PRO A 1 266 ? -4.684 4.484 21.719 1 98.62 266 PRO A CA 1
ATOM 2089 C C . PRO A 1 266 ? -5.922 5.156 21.125 1 98.62 266 PRO A C 1
ATOM 2091 O O . PRO A 1 266 ? -6 5.363 19.906 1 98.62 266 PRO A O 1
ATOM 2094 N N . ASP A 1 267 ? -6.867 5.391 21.953 1 98.19 267 ASP A N 1
ATOM 2095 C CA . ASP A 1 267 ? -8.039 6.164 21.562 1 98.19 267 ASP A CA 1
ATOM 2096 C C . ASP A 1 267 ? -7.66 7.602 21.219 1 98.19 267 ASP A C 1
ATOM 2098 O O . ASP A 1 267 ? -6.93 8.25 21.969 1 98.19 267 ASP A O 1
ATOM 2102 N N . LEU A 1 268 ? -8.133 8.047 20.125 1 98.44 268 LEU A N 1
ATOM 2103 C CA . LEU A 1 268 ? -7.73 9.352 19.609 1 98.44 268 LEU A CA 1
ATOM 2104 C C . LEU A 1 268 ? -8.18 10.469 20.547 1 98.44 268 LEU A C 1
ATOM 2106 O O . LEU A 1 268 ? -7.398 11.352 20.891 1 98.44 268 LEU A O 1
ATOM 2110 N N . ASN A 1 269 ? -9.398 10.422 20.984 1 97.31 269 ASN A N 1
ATOM 2111 C CA . ASN A 1 269 ? -9.984 11.508 21.766 1 97.31 269 ASN A CA 1
ATOM 2112 C C . ASN A 1 269 ? -9.484 11.484 23.203 1 97.31 269 ASN A C 1
ATOM 2114 O O . ASN A 1 269 ? -8.891 12.461 23.672 1 97.31 269 ASN A O 1
ATOM 2118 N N . SER A 1 270 ? -9.531 10.383 23.859 1 97.62 270 SER A N 1
ATOM 2119 C CA . SER A 1 270 ? -9.312 10.328 25.297 1 97.62 270 SER A CA 1
ATOM 2120 C C . SER A 1 270 ? -7.832 10.211 25.641 1 97.62 270 SER A C 1
ATOM 2122 O O . SER A 1 270 ? -7.406 10.578 26.734 1 97.62 270 SER A O 1
ATOM 2124 N N . VAL A 1 271 ? -7.031 9.719 24.703 1 98.5 271 VAL A N 1
ATOM 2125 C CA . VAL A 1 271 ? -5.625 9.5 25.031 1 98.5 271 VAL A CA 1
ATOM 2126 C C . VAL A 1 271 ? -4.75 10.414 24.172 1 98.5 271 VAL A C 1
ATOM 2128 O O . VAL A 1 271 ? -4.031 11.266 24.703 1 98.5 271 VAL A O 1
ATOM 2131 N N . VAL A 1 272 ? -4.855 10.328 22.875 1 98.81 272 VAL A N 1
ATOM 2132 C CA . VAL A 1 272 ? -3.938 11.016 21.969 1 98.81 272 VAL A CA 1
ATOM 2133 C C . VAL A 1 272 ? -4.125 12.523 22.078 1 98.81 272 VAL A C 1
ATOM 2135 O O . VAL A 1 272 ? -3.16 13.258 22.328 1 98.81 272 VAL A O 1
ATOM 2138 N N . LEU A 1 273 ? -5.391 13 21.984 1 98.69 273 LEU A N 1
ATOM 2139 C CA . LEU A 1 273 ? -5.656 14.438 22 1 98.69 273 LEU A CA 1
ATOM 2140 C C . LEU A 1 273 ? -5.305 15.039 23.359 1 98.69 273 LEU A C 1
ATOM 2142 O O . LEU A 1 273 ? -4.82 16.172 23.438 1 98.69 273 LEU A O 1
ATOM 2146 N N . GLU A 1 274 ? -5.559 14.281 24.391 1 98.62 274 GLU A N 1
ATOM 2147 C CA . GLU A 1 274 ? -5.219 14.75 25.734 1 98.62 274 GLU A CA 1
ATOM 2148 C C . GLU A 1 274 ? -3.713 14.953 25.875 1 98.62 274 GLU A C 1
ATOM 2150 O O . GLU A 1 274 ? -3.268 15.977 26.391 1 98.62 274 GLU A O 1
ATOM 2155 N N . GLU A 1 275 ? -2.979 13.953 25.453 1 98.75 275 GLU A N 1
ATOM 2156 C CA . GLU A 1 275 ? -1.525 14.062 25.531 1 98.75 275 GLU A CA 1
ATOM 2157 C C . GLU A 1 275 ? -0.998 15.18 24.641 1 98.75 275 GLU A C 1
ATOM 2159 O O . GLU A 1 275 ? -0.101 15.93 25.047 1 98.75 275 GLU A O 1
ATOM 2164 N N . LEU A 1 276 ? -1.547 15.273 23.453 1 98.81 276 LEU A N 1
ATOM 2165 C CA . LEU A 1 276 ? -1.154 16.359 22.562 1 98.81 276 LEU A CA 1
ATOM 2166 C C . LEU A 1 276 ? -1.497 17.719 23.172 1 98.81 276 LEU A C 1
ATOM 2168 O O . LEU A 1 276 ? -0.755 18.688 23.016 1 98.81 276 LEU A O 1
ATOM 2172 N N . GLY A 1 277 ? -2.621 17.797 23.875 1 98.5 277 GLY A N 1
ATOM 2173 C CA . GLY A 1 277 ? -3.004 19.016 24.578 1 98.5 277 GLY A CA 1
ATOM 2174 C C . GLY A 1 277 ? -2.016 19.406 25.656 1 98.5 277 GLY A C 1
ATOM 2175 O O . GLY A 1 277 ? -1.677 20.594 25.781 1 98.5 277 GLY A O 1
ATOM 2176 N N . ARG A 1 278 ? -1.604 18.469 26.406 1 98.12 278 ARG A N 1
ATOM 2177 C CA . ARG A 1 278 ? -0.586 18.719 27.422 1 98.12 278 ARG A CA 1
ATOM 2178 C C . ARG A 1 278 ? 0.682 19.297 26.797 1 98.12 278 ARG A C 1
ATOM 2180 O O . ARG A 1 278 ? 1.225 20.297 27.281 1 98.12 278 ARG A O 1
ATOM 2187 N N . LEU A 1 279 ? 1.143 18.688 25.734 1 98 279 LEU A N 1
ATOM 2188 C CA . LEU A 1 279 ? 2.377 19.094 25.078 1 98 279 LEU A CA 1
ATOM 2189 C C . LEU A 1 279 ? 2.229 20.484 24.453 1 98 279 LEU A C 1
ATOM 2191 O O . LEU A 1 279 ? 3.166 21.281 24.469 1 98 279 LEU A O 1
ATOM 2195 N N . LYS A 1 280 ? 1.064 20.734 23.891 1 97.62 280 LYS A N 1
ATOM 2196 C CA . LYS A 1 280 ? 0.774 22.062 23.344 1 97.62 280 LYS A CA 1
ATOM 2197 C C . LYS A 1 280 ? 0.882 23.141 24.406 1 97.62 280 LYS A C 1
ATOM 2199 O O . LYS A 1 280 ? 1.412 24.219 24.156 1 97.62 280 LYS A O 1
ATOM 2204 N N . ARG A 1 281 ? 0.368 22.875 25.625 1 96.75 281 ARG A N 1
ATOM 2205 C CA . ARG A 1 281 ? 0.43 23.844 26.719 1 96.75 281 ARG A CA 1
ATOM 2206 C C . ARG A 1 281 ? 1.875 24.141 27.094 1 96.75 281 ARG A C 1
ATOM 2208 O O . ARG A 1 281 ? 2.219 25.281 27.391 1 96.75 281 ARG A O 1
ATOM 2215 N N . ILE A 1 282 ? 2.664 23.156 27.062 1 94.06 282 ILE A N 1
ATOM 2216 C CA . ILE A 1 282 ? 4.082 23.328 27.375 1 94.06 282 ILE A CA 1
ATOM 2217 C C . ILE A 1 282 ? 4.727 24.203 26.297 1 94.06 282 ILE A C 1
ATOM 2219 O O . ILE A 1 282 ? 5.508 25.109 26.609 1 94.06 282 ILE A O 1
ATOM 2223 N N . ALA A 1 283 ? 4.402 23.953 25.062 1 93.69 283 ALA A N 1
ATOM 2224 C CA . ALA A 1 283 ? 4.91 24.75 23.938 1 93.69 283 ALA A CA 1
ATOM 2225 C C . ALA A 1 283 ? 4.469 26.203 24.047 1 93.69 283 ALA A C 1
ATOM 2227 O O . ALA A 1 283 ? 5.242 27.109 23.75 1 93.69 283 ALA A O 1
ATOM 2228 N N . ALA A 1 284 ? 3.254 26.422 24.438 1 92.12 284 ALA A N 1
ATOM 2229 C CA . ALA A 1 284 ? 2.699 27.766 24.562 1 92.12 284 ALA A CA 1
ATOM 2230 C C . ALA A 1 284 ? 3.443 28.562 25.625 1 92.12 284 ALA A C 1
ATOM 2232 O O . ALA A 1 284 ? 3.58 29.797 25.516 1 92.12 284 ALA A O 1
ATOM 2233 N N . SER A 1 285 ? 3.904 27.938 26.609 1 88.75 285 SER A N 1
ATOM 2234 C CA . SER A 1 285 ? 4.609 28.609 27.703 1 88.75 285 SER A CA 1
ATOM 2235 C C . SER A 1 285 ? 5.969 29.109 27.25 1 88.75 285 SER A C 1
ATOM 2237 O O . SER A 1 285 ? 6.48 30.109 27.781 1 88.75 285 SER A O 1
ATOM 2239 N N . VAL A 1 286 ? 6.57 28.484 26.344 1 84.75 286 VAL A N 1
ATOM 2240 C CA . VAL A 1 286 ? 7.898 28.844 25.875 1 84.75 286 VAL A CA 1
ATOM 2241 C C . VAL A 1 286 ? 7.781 29.938 24.797 1 84.75 286 VAL A C 1
ATOM 2243 O O . VAL A 1 286 ? 8.617 30.844 24.734 1 84.75 286 VAL A O 1
ATOM 2246 N N . SER A 1 287 ? 6.875 29.766 23.859 1 74.06 287 SER A N 1
ATOM 2247 C CA . SER A 1 287 ? 6.742 30.688 22.734 1 74.06 287 SER A CA 1
ATOM 2248 C C . SER A 1 287 ? 6.191 32.031 23.188 1 74.06 287 SER A C 1
ATOM 2250 O O . SER A 1 287 ? 6.293 33.031 22.469 1 74.06 287 SER A O 1
ATOM 2252 N N . GLY A 1 288 ? 5.98 32.312 24.484 1 65.25 288 GLY A N 1
ATOM 2253 C CA . GLY A 1 288 ? 5.383 33.562 24.969 1 65.25 288 GLY A CA 1
ATOM 2254 C C . GLY A 1 288 ? 4 33.812 24.391 1 65.25 288 GLY A C 1
ATOM 2255 O O . GLY A 1 288 ? 3.473 34.938 24.516 1 65.25 288 GLY A O 1
ATOM 2256 N N . VAL A 1 289 ? 3.561 33 23.422 1 55.34 289 VAL A N 1
ATOM 2257 C CA . VAL A 1 289 ? 2.27 33.219 22.781 1 55.34 289 VAL A CA 1
ATOM 2258 C C . VAL A 1 289 ? 1.145 32.812 23.734 1 55.34 289 VAL A C 1
ATOM 2260 O O . VAL A 1 289 ? 1.159 31.734 24.312 1 55.34 289 VAL A O 1
ATOM 2263 N N . ALA A 1 290 ? 0.547 33.812 24.375 1 47.03 290 ALA A N 1
ATOM 2264 C CA . ALA A 1 290 ? -0.681 33.656 25.141 1 47.03 290 ALA A CA 1
ATOM 2265 C C . ALA A 1 290 ? -1.702 32.812 24.375 1 47.03 290 ALA A C 1
ATOM 2267 O O . ALA A 1 290 ? -2.049 33.125 23.234 1 47.03 290 ALA A O 1
ATOM 2268 N N . LEU A 1 291 ? -1.782 31.516 24.594 1 47.78 291 LEU A N 1
ATOM 2269 C CA . LEU A 1 291 ? -2.756 30.625 23.969 1 47.78 291 LEU A CA 1
ATOM 2270 C C . LEU A 1 291 ? -4.168 31.172 24.109 1 47.78 291 LEU A C 1
ATOM 2272 O O . LEU A 1 291 ? -4.609 31.5 25.219 1 47.78 291 LEU A O 1
ATOM 2276 N N . PRO A 1 292 ? -4.848 31.734 23.141 1 41.22 292 PRO A N 1
ATOM 2277 C CA . PRO A 1 292 ? -6.258 32.031 23.391 1 41.22 292 PRO A CA 1
ATOM 2278 C C . PRO A 1 292 ? -7.023 30.844 23.969 1 41.22 292 PRO A C 1
ATOM 2280 O O . PRO A 1 292 ? -6.664 29.688 23.703 1 41.22 292 PRO A O 1
ATOM 2283 N N . GLY A 1 293 ? -7.516 30.875 25.203 1 37.06 293 GLY A N 1
ATOM 2284 C CA . GLY A 1 293 ? -8.391 29.859 25.781 1 37.06 293 GLY A CA 1
ATOM 2285 C C . GLY A 1 293 ? -9.328 29.25 24.75 1 37.06 293 GLY A C 1
ATOM 2286 O O . GLY A 1 293 ? -9.625 29.859 23.719 1 37.06 293 GLY A O 1
ATOM 2287 N N . SER A 1 294 ? -9.367 27.906 24.625 1 37.94 294 SER A N 1
ATOM 2288 C CA . SER A 1 294 ? -10.328 27.172 23.797 1 37.94 294 SER A CA 1
ATOM 2289 C C . SER A 1 294 ? -11.695 27.844 23.828 1 37.94 294 SER A C 1
ATOM 2291 O O . SER A 1 294 ? -12.242 28.109 24.906 1 37.94 294 SER A O 1
ATOM 2293 N N . PRO A 1 295 ? -12.148 28.562 22.922 1 34.59 295 PRO A N 1
ATOM 2294 C CA . PRO A 1 295 ? -13.562 28.891 23.094 1 34.59 295 PRO A CA 1
ATOM 2295 C C . PRO A 1 295 ? -14.422 27.672 23.406 1 34.59 295 PRO A C 1
ATOM 2297 O O . PRO A 1 295 ? -14.25 26.625 22.797 1 34.59 295 PRO A O 1
ATOM 2300 N N . SER A 1 296 ? -14.875 27.453 24.703 1 32.75 296 SER A N 1
ATOM 2301 C CA . SER A 1 296 ? -15.727 26.375 25.188 1 32.75 296 SER A CA 1
ATOM 2302 C C . SER A 1 296 ? -16.766 25.984 24.156 1 32.75 296 SER A C 1
ATOM 2304 O O . SER A 1 296 ? -16.953 24.812 23.859 1 32.75 296 SER A O 1
ATOM 2306 N N . HIS A 1 297 ? -18 26.844 24.109 1 32.88 297 HIS A N 1
ATOM 2307 C CA . HIS A 1 297 ? -19.391 26.484 23.797 1 32.88 297 HIS A CA 1
ATOM 2308 C C . HIS A 1 297 ? -19.625 26.422 22.297 1 32.88 297 HIS A C 1
ATOM 2310 O O . HIS A 1 297 ? -20.297 27.297 21.734 1 32.88 297 HIS A O 1
ATOM 2316 N N . PHE A 1 298 ? -18.781 26.109 21.5 1 32.69 298 PHE A N 1
ATOM 2317 C CA . PHE A 1 298 ? -19.375 26.109 20.172 1 32.69 298 PHE A CA 1
ATOM 2318 C C . PHE A 1 298 ? -20.484 25.078 20.062 1 32.69 298 PHE A C 1
ATOM 2320 O O . PHE A 1 298 ? -20.234 23.891 19.859 1 32.69 298 PHE A O 1
ATOM 2327 N N . LYS A 1 299 ? -21.531 25.172 20.984 1 33.06 299 LYS A N 1
ATOM 2328 C CA . LYS A 1 299 ? -22.781 24.453 20.797 1 33.06 299 LYS A CA 1
ATOM 2329 C C . LYS A 1 299 ? -23.391 24.734 19.422 1 33.06 299 LYS A C 1
ATOM 2331 O O . LYS A 1 299 ? -23.734 25.875 19.109 1 33.06 299 LYS A O 1
ATOM 2336 N N . CYS A 1 300 ? -22.969 24.078 18.469 1 32.34 300 CYS A N 1
ATOM 2337 C CA . CYS A 1 300 ? -23.656 24.234 17.188 1 32.34 300 CYS A CA 1
ATOM 2338 C C . CYS A 1 300 ? -25.141 23.922 17.328 1 32.34 300 CYS A C 1
ATOM 2340 O O . CYS A 1 300 ? -25.516 22.828 17.734 1 32.34 300 CYS A O 1
ATOM 2342 N N . PRO A 1 301 ? -25.984 24.969 17.547 1 31.06 301 PRO A N 1
ATOM 2343 C CA . PRO A 1 301 ? -27.438 24.891 17.625 1 31.06 301 PRO A CA 1
ATOM 2344 C C . PRO A 1 301 ? -28.062 24.047 16.5 1 31.06 301 PRO A C 1
ATOM 2346 O O . PRO A 1 301 ? -29.266 23.797 16.5 1 31.06 301 PRO A O 1
ATOM 2349 N N . ILE A 1 302 ? -27.422 23.891 15.406 1 30.22 302 ILE A N 1
ATOM 2350 C CA . ILE A 1 302 ? -28.312 23.688 14.266 1 30.22 302 ILE A CA 1
ATOM 2351 C C . ILE A 1 302 ? -28.891 22.281 14.297 1 30.22 302 ILE A C 1
ATOM 2353 O O . ILE A 1 302 ? -29.656 21.906 13.414 1 30.22 302 ILE A O 1
ATOM 2357 N N . LEU A 1 303 ? -28.406 21.422 15.164 1 26.75 303 LEU A N 1
ATOM 2358 C CA . LEU A 1 303 ? -28.953 20.109 14.82 1 26.75 303 LEU A CA 1
ATOM 2359 C C . LEU A 1 303 ? -30.422 20.016 15.234 1 26.75 303 LEU A C 1
ATOM 2361 O O . LEU A 1 303 ? -30.984 18.922 15.281 1 26.75 303 LEU A O 1
ATOM 2365 N N . LYS A 1 304 ? -31.109 21.047 15.781 1 25.55 304 LYS A N 1
ATOM 2366 C CA . LYS A 1 304 ? -32.5 20.688 16.125 1 25.55 304 LYS A CA 1
ATOM 2367 C C . LYS A 1 304 ? -33.312 20.453 14.867 1 25.55 304 LYS A C 1
ATOM 2369 O O . LYS A 1 304 ? -33.844 21.406 14.273 1 25.55 304 LYS A O 1
ATOM 2374 N N . VAL A 1 305 ? -32.875 19.688 13.891 1 22.19 305 VAL A N 1
ATOM 2375 C CA . VAL A 1 305 ? -34.031 19.344 13.055 1 22.19 305 VAL A CA 1
ATOM 2376 C C . VAL A 1 305 ? -35.156 18.781 13.922 1 22.19 305 VAL A C 1
ATOM 2378 O O . VAL A 1 305 ? -34.938 17.797 14.641 1 22.19 305 VAL A O 1
ATOM 2381 N N . GLN A 1 306 ? -36 19.688 14.32 1 22.97 306 GLN A N 1
ATOM 2382 C CA . GLN A 1 306 ? -37.375 19.25 14.578 1 22.97 306 GLN A CA 1
ATOM 2383 C C . GLN A 1 306 ? -37.906 18.438 13.406 1 22.97 306 GLN A C 1
ATOM 2385 O O . GLN A 1 306 ? -37.688 18.781 12.242 1 22.97 306 GLN A O 1
ATOM 2390 N N . MET B 1 1 ? 20.906 -14.516 -27.984 1 87.38 1 MET B N 1
ATOM 2391 C CA . MET B 1 1 ? 20.406 -13.188 -28.344 1 87.38 1 MET B CA 1
ATOM 2392 C C . MET B 1 1 ? 19.688 -13.227 -29.688 1 87.38 1 MET B C 1
ATOM 2394 O O . MET B 1 1 ? 20.078 -13.961 -30.594 1 87.38 1 MET B O 1
ATOM 2398 N N . PHE B 1 2 ? 18.562 -12.547 -29.672 1 89.94 2 PHE B N 1
ATOM 2399 C CA . PHE B 1 2 ? 17.766 -12.469 -30.906 1 89.94 2 PHE B CA 1
ATOM 2400 C C . PHE B 1 2 ? 17.875 -11.086 -31.531 1 89.94 2 PHE B C 1
ATOM 2402 O O . PHE B 1 2 ? 18.078 -10.094 -30.828 1 89.94 2 PHE B O 1
ATOM 2409 N N . THR B 1 3 ? 17.734 -11.117 -32.844 1 88.94 3 THR B N 1
ATOM 2410 C CA . THR B 1 3 ? 17.703 -9.844 -33.562 1 88.94 3 THR B CA 1
ATOM 2411 C C . THR B 1 3 ? 16.266 -9.297 -33.594 1 88.94 3 THR B C 1
ATOM 2413 O O . THR B 1 3 ? 15.312 -10.023 -33.344 1 88.94 3 THR B O 1
ATOM 2416 N N . TRP B 1 4 ? 16.219 -8.039 -33.906 1 90 4 TRP B N 1
ATOM 2417 C CA . TRP B 1 4 ? 14.906 -7.422 -34.031 1 90 4 TRP B CA 1
ATOM 2418 C C . TRP B 1 4 ? 14.094 -8.07 -35.156 1 90 4 TRP B C 1
ATOM 2420 O O . TRP B 1 4 ? 12.883 -8.258 -35 1 90 4 TRP B O 1
ATOM 2430 N N . GLU B 1 5 ? 14.766 -8.352 -36.188 1 90.25 5 GLU B N 1
ATOM 2431 C CA . GLU B 1 5 ? 14.109 -8.992 -37.344 1 90.25 5 GLU B CA 1
ATOM 2432 C C . GLU B 1 5 ? 13.508 -10.336 -36.938 1 90.25 5 GLU B C 1
ATOM 2434 O O . GLU B 1 5 ? 12.391 -10.672 -37.344 1 90.25 5 GLU B O 1
ATOM 2439 N N . GLU B 1 6 ? 14.242 -11.031 -36.188 1 90.5 6 GLU B N 1
ATOM 2440 C CA . GLU B 1 6 ? 13.766 -12.312 -35.688 1 90.5 6 GLU B CA 1
ATOM 2441 C C . GLU B 1 6 ? 12.539 -12.133 -34.781 1 90.5 6 GLU B C 1
ATOM 2443 O O . GLU B 1 6 ? 11.57 -12.898 -34.875 1 90.5 6 GLU B O 1
ATOM 2448 N N . ILE B 1 7 ? 12.586 -11.172 -33.906 1 91.69 7 ILE B N 1
ATOM 2449 C CA . ILE B 1 7 ? 11.5 -10.898 -32.969 1 91.69 7 ILE B CA 1
ATOM 2450 C C . ILE B 1 7 ? 10.258 -10.461 -33.75 1 91.69 7 ILE B C 1
ATOM 2452 O O . ILE B 1 7 ? 9.148 -10.93 -33.469 1 91.69 7 ILE B O 1
ATOM 2456 N N . ASP B 1 8 ? 10.461 -9.523 -34.688 1 91.25 8 ASP B N 1
ATOM 2457 C CA . ASP B 1 8 ? 9.359 -9.023 -35.5 1 91.25 8 ASP B CA 1
ATOM 2458 C C . ASP B 1 8 ? 8.688 -10.164 -36.25 1 91.25 8 ASP B C 1
ATOM 2460 O O . ASP B 1 8 ? 7.457 -10.234 -36.312 1 91.25 8 ASP B O 1
ATOM 2464 N N . ASN B 1 9 ? 9.461 -11.008 -36.812 1 90.75 9 ASN B N 1
ATOM 2465 C CA . ASN B 1 9 ? 8.938 -12.156 -37.562 1 90.75 9 ASN B CA 1
ATOM 2466 C C . ASN B 1 9 ? 8.219 -13.133 -36.625 1 90.75 9 ASN B C 1
ATOM 2468 O O . ASN B 1 9 ? 7.152 -13.648 -36.969 1 90.75 9 ASN B O 1
ATOM 2472 N N . ALA B 1 10 ? 8.844 -13.344 -35.469 1 90.25 10 ALA B N 1
ATOM 2473 C CA . ALA B 1 10 ? 8.297 -14.297 -34.531 1 90.25 10 ALA B CA 1
ATOM 2474 C C . ALA B 1 10 ? 6.906 -13.859 -34.062 1 90.25 10 ALA B C 1
ATOM 2476 O O . ALA B 1 10 ? 6.043 -14.703 -33.781 1 90.25 10 ALA B O 1
ATOM 2477 N N . THR B 1 11 ? 6.66 -12.609 -33.938 1 89.56 11 THR B N 1
ATOM 2478 C CA . THR B 1 11 ? 5.414 -12.078 -33.406 1 89.56 11 THR B CA 1
ATOM 2479 C C . THR B 1 11 ? 4.441 -11.734 -34.531 1 89.56 11 THR B C 1
ATOM 2481 O O . THR B 1 11 ? 3.365 -11.188 -34.281 1 89.56 11 THR B O 1
ATOM 2484 N N . ALA B 1 12 ? 4.883 -12.008 -35.781 1 89.38 12 ALA B N 1
ATOM 2485 C CA . ALA B 1 12 ? 4.098 -11.531 -36.906 1 89.38 12 ALA B CA 1
ATOM 2486 C C . ALA B 1 12 ? 3.77 -10.047 -36.75 1 89.38 12 ALA B C 1
ATOM 2488 O O . ALA B 1 12 ? 2.604 -9.656 -36.844 1 89.38 12 ALA B O 1
ATOM 2489 N N . SER B 1 13 ? 4.82 -9.281 -36.5 1 87.81 13 SER B N 1
ATOM 2490 C CA . SER B 1 13 ? 4.77 -7.832 -36.312 1 87.81 13 SER B CA 1
ATOM 2491 C C . SER B 1 13 ? 3.84 -7.449 -35.156 1 87.81 13 SER B C 1
ATOM 2493 O O . SER B 1 13 ? 2.967 -6.594 -35.312 1 87.81 13 SER B O 1
ATOM 2495 N N . PHE B 1 14 ? 3.928 -8.25 -34.062 1 87.88 14 PHE B N 1
ATOM 2496 C CA . PHE B 1 14 ? 3.268 -7.957 -32.812 1 87.88 14 PHE B CA 1
ATOM 2497 C C . PHE B 1 14 ? 1.753 -7.969 -32.969 1 87.88 14 PHE B C 1
ATOM 2499 O O . PHE B 1 14 ? 1.062 -7.074 -32.469 1 87.88 14 PHE B O 1
ATOM 2506 N N . SER B 1 15 ? 1.273 -8.953 -33.594 1 85.31 15 SER B N 1
ATOM 2507 C CA . SER B 1 15 ? -0.135 -9.078 -33.969 1 85.31 15 SER B CA 1
ATOM 2508 C C . SER B 1 15 ? -0.971 -9.539 -32.781 1 85.31 15 SER B C 1
ATOM 2510 O O . SER B 1 15 ? -2.111 -9.109 -32.625 1 85.31 15 SER B O 1
ATOM 2512 N N . LEU B 1 16 ? -0.359 -10.422 -31.922 1 88.75 16 LEU B N 1
ATOM 2513 C CA . LEU B 1 16 ? -1.151 -11.031 -30.859 1 88.75 16 LEU B CA 1
ATOM 2514 C C . LEU B 1 16 ? -0.65 -10.586 -29.484 1 88.75 16 LEU B C 1
ATOM 2516 O O . LEU B 1 16 ? 0.293 -11.172 -28.953 1 88.75 16 LEU B O 1
ATOM 2520 N N . LYS B 1 17 ? -1.378 -9.68 -28.922 1 89.62 17 LYS B N 1
ATOM 2521 C CA . LYS B 1 17 ? -1.103 -9.203 -27.578 1 89.62 17 LYS B CA 1
ATOM 2522 C C . LYS B 1 17 ? -1.726 -10.117 -26.531 1 89.62 17 LYS B C 1
ATOM 2524 O O . LYS B 1 17 ? -2.918 -10.422 -26.594 1 89.62 17 LYS B O 1
ATOM 2529 N N . ILE B 1 18 ? -0.922 -10.609 -25.625 1 88.38 18 ILE B N 1
ATOM 2530 C CA . ILE B 1 18 ? -1.466 -11.547 -24.641 1 88.38 18 ILE B CA 1
ATOM 2531 C C . ILE B 1 18 ? -1.503 -10.891 -23.266 1 88.38 18 ILE B C 1
ATOM 2533 O O . ILE B 1 18 ? -2.121 -11.414 -22.344 1 88.38 18 ILE B O 1
ATOM 2537 N N . GLY B 1 19 ? -0.849 -9.836 -23.078 1 83.81 19 GLY B N 1
ATOM 2538 C CA . GLY B 1 19 ? -0.912 -9.133 -21.812 1 83.81 19 GLY B CA 1
ATOM 2539 C C . GLY B 1 19 ? -0.199 -7.793 -21.828 1 83.81 19 GLY B C 1
ATOM 2540 O O . GLY B 1 19 ? 0.678 -7.566 -22.672 1 83.81 19 GLY B O 1
ATOM 2541 N N . THR B 1 20 ? -0.639 -6.891 -21 1 79.38 20 THR B N 1
ATOM 2542 C CA . THR B 1 20 ? 0.008 -5.594 -20.812 1 79.38 20 THR B CA 1
ATOM 2543 C C . THR B 1 20 ? 0.197 -5.293 -19.328 1 79.38 20 THR B C 1
ATOM 2545 O O . THR B 1 20 ? -0.69 -5.566 -18.516 1 79.38 20 THR B O 1
ATOM 2548 N N . GLY B 1 21 ? 1.383 -4.91 -18.969 1 70.19 21 GLY B N 1
ATOM 2549 C CA . GLY B 1 21 ? 1.653 -4.496 -17.609 1 70.19 21 GLY B CA 1
ATOM 2550 C C . GLY B 1 21 ? 2.443 -3.205 -17.516 1 70.19 21 GLY B C 1
ATOM 2551 O O . GLY B 1 21 ? 2.693 -2.553 -18.531 1 70.19 21 GLY B O 1
ATOM 2552 N N . SER B 1 22 ? 2.752 -2.789 -16.234 1 66 22 SER B N 1
ATOM 2553 C CA . SER B 1 22 ? 3.496 -1.556 -16 1 66 22 SER B CA 1
ATOM 2554 C C . SER B 1 22 ? 4.883 -1.616 -16.625 1 66 22 SER B C 1
ATOM 2556 O O . SER B 1 22 ? 5.449 -0.586 -17 1 66 22 SER B O 1
ATOM 2558 N N . ASN B 1 23 ? 5.324 -2.811 -16.812 1 70.06 23 ASN B N 1
ATOM 2559 C CA . ASN B 1 23 ? 6.707 -2.939 -17.266 1 70.06 23 ASN B CA 1
ATOM 2560 C C . ASN B 1 23 ? 6.789 -3.158 -18.766 1 70.06 23 ASN B C 1
ATOM 2562 O O . ASN B 1 23 ? 7.863 -3.029 -19.359 1 70.06 23 ASN B O 1
ATOM 2566 N N . GLY B 1 24 ? 5.664 -3.529 -19.359 1 78.44 24 GLY B N 1
ATOM 2567 C CA . GLY B 1 24 ? 5.707 -3.77 -20.797 1 78.44 24 GLY B CA 1
ATOM 2568 C C . GLY B 1 24 ? 4.504 -4.535 -21.312 1 78.44 24 GLY B C 1
ATOM 2569 O O . GLY B 1 24 ? 3.562 -4.801 -20.562 1 78.44 24 GLY B O 1
ATOM 2570 N N . THR B 1 25 ? 4.617 -4.727 -22.625 1 87.75 25 THR B N 1
ATOM 2571 C CA . THR B 1 25 ? 3.574 -5.484 -23.312 1 87.75 25 THR B CA 1
ATOM 2572 C C . THR B 1 25 ? 4.098 -6.848 -23.75 1 87.75 25 THR B C 1
ATOM 2574 O O . THR B 1 25 ? 5.238 -6.969 -24.203 1 87.75 25 THR B O 1
ATOM 2577 N N . VAL B 1 26 ? 3.244 -7.844 -23.609 1 92.19 26 VAL B N 1
ATOM 2578 C CA . VAL B 1 26 ? 3.666 -9.203 -23.922 1 92.19 26 VAL B CA 1
ATOM 2579 C C . VAL B 1 26 ? 2.902 -9.703 -25.156 1 92.19 26 VAL B C 1
ATOM 2581 O O . VAL B 1 26 ? 1.681 -9.562 -25.234 1 92.19 26 VAL B O 1
ATOM 2584 N N . TYR B 1 27 ? 3.648 -10.258 -26.141 1 94.25 27 TYR B N 1
ATOM 2585 C CA . TYR B 1 27 ? 3.086 -10.812 -27.359 1 94.25 27 TYR B CA 1
ATOM 2586 C C . TYR B 1 27 ? 3.402 -12.297 -27.484 1 94.25 27 TYR B C 1
ATOM 2588 O O . TYR B 1 27 ? 4.477 -12.742 -27.078 1 94.25 27 TYR B O 1
ATOM 2596 N N . LYS B 1 28 ? 2.398 -13 -28.047 1 95.44 28 LYS B N 1
ATOM 2597 C CA . LYS B 1 28 ? 2.686 -14.383 -28.406 1 95.44 28 LYS B CA 1
ATOM 2598 C C . LYS B 1 28 ? 3.492 -14.453 -29.703 1 95.44 28 LYS B C 1
ATOM 2600 O O . LYS B 1 28 ? 3.25 -13.68 -30.641 1 95.44 28 LYS B O 1
ATOM 2605 N N . GLY B 1 29 ? 4.477 -15.25 -29.719 1 94.5 29 GLY B N 1
ATOM 2606 C CA . GLY B 1 29 ? 5.289 -15.453 -30.906 1 94.5 29 GLY B CA 1
ATOM 2607 C C . GLY B 1 29 ? 5.637 -16.906 -31.141 1 94.5 29 GLY B C 1
ATOM 2608 O O . GLY B 1 29 ? 5.258 -17.781 -30.359 1 94.5 29 GLY B O 1
ATOM 2609 N N . HIS B 1 30 ? 6.219 -17.094 -32.312 1 94.19 30 HIS B N 1
ATOM 2610 C CA . HIS B 1 30 ? 6.719 -18.422 -32.719 1 94.19 30 HIS B CA 1
ATOM 2611 C C . HIS B 1 30 ? 8.18 -18.344 -33.125 1 94.19 30 HIS B C 1
ATOM 2613 O O . HIS B 1 30 ? 8.516 -17.688 -34.125 1 94.19 30 HIS B O 1
ATOM 2619 N N . LEU B 1 31 ? 8.984 -18.969 -32.281 1 90.75 31 LEU B N 1
ATOM 2620 C CA . LEU B 1 31 ? 10.422 -18.969 -32.531 1 90.75 31 LEU B CA 1
ATOM 2621 C C . LEU B 1 31 ? 10.977 -20.391 -32.469 1 90.75 31 LEU B C 1
ATOM 2623 O O . LEU B 1 31 ? 10.719 -21.109 -31.5 1 90.75 31 LEU B O 1
ATOM 2627 N N . ASN B 1 32 ? 11.75 -20.828 -33.531 1 88.31 32 ASN B N 1
ATOM 2628 C CA . ASN B 1 32 ? 12.391 -22.141 -33.562 1 88.31 32 ASN B CA 1
ATOM 2629 C C . ASN B 1 32 ? 11.406 -23.266 -33.25 1 88.31 32 ASN B C 1
ATOM 2631 O O . ASN B 1 32 ? 11.656 -24.109 -32.406 1 88.31 32 ASN B O 1
ATOM 2635 N N . HIS B 1 33 ? 10.172 -23.125 -33.719 1 88.69 33 HIS B N 1
ATOM 2636 C CA . HIS B 1 33 ? 9.102 -24.125 -33.688 1 88.69 33 HIS B CA 1
ATOM 2637 C C . HIS B 1 33 ? 8.469 -24.203 -32.312 1 88.69 33 HIS B C 1
ATOM 2639 O O . HIS B 1 33 ? 7.828 -25.203 -31.969 1 88.69 33 HIS B O 1
ATOM 2645 N N . LEU B 1 34 ? 8.758 -23.219 -31.531 1 91.31 34 LEU B N 1
ATOM 2646 C CA . LEU B 1 34 ? 8.164 -23.172 -30.188 1 91.31 34 LEU B CA 1
ATOM 2647 C C . LEU B 1 34 ? 7.332 -21.906 -30.016 1 91.31 34 LEU B C 1
ATOM 2649 O O . LEU B 1 34 ? 7.703 -20.844 -30.516 1 91.31 34 LEU B O 1
ATOM 2653 N N . ASP B 1 35 ? 6.246 -22.141 -29.359 1 95 35 ASP B N 1
ATOM 2654 C CA . ASP B 1 35 ? 5.504 -20.969 -28.938 1 95 35 ASP B CA 1
ATOM 2655 C C . ASP B 1 35 ? 6.25 -20.219 -27.828 1 95 35 ASP B C 1
ATOM 2657 O O . ASP B 1 35 ? 6.797 -20.844 -26.906 1 95 35 ASP B O 1
ATOM 2661 N N . VAL B 1 36 ? 6.316 -18.906 -28.031 1 96.25 36 VAL B N 1
ATOM 2662 C CA . VAL B 1 36 ? 7.047 -18.109 -27.047 1 96.25 36 VAL B CA 1
ATOM 2663 C C . VAL B 1 36 ? 6.223 -16.891 -26.672 1 96.25 36 VAL B C 1
ATOM 2665 O O . VAL B 1 36 ? 5.25 -16.547 -27.344 1 96.25 36 VAL B O 1
ATOM 2668 N N . ALA B 1 37 ? 6.492 -16.359 -25.516 1 95.19 37 ALA B N 1
ATOM 2669 C CA . ALA B 1 37 ? 5.961 -15.07 -25.078 1 95.19 37 ALA B CA 1
ATOM 2670 C C . ALA B 1 37 ? 7.039 -13.992 -25.109 1 95.19 37 ALA B C 1
ATOM 2672 O O . ALA B 1 37 ? 8.102 -14.148 -24.516 1 95.19 37 ALA B O 1
ATOM 2673 N N . ILE B 1 38 ? 6.77 -12.938 -25.797 1 93.69 38 ILE B N 1
ATOM 2674 C CA . ILE B 1 38 ? 7.754 -11.883 -26 1 93.69 38 ILE B CA 1
ATOM 2675 C C . ILE B 1 38 ? 7.297 -10.617 -25.266 1 93.69 38 ILE B C 1
ATOM 2677 O O . ILE B 1 38 ? 6.273 -10.023 -25.625 1 93.69 38 ILE B O 1
ATOM 2681 N N . LYS B 1 39 ? 8.008 -10.219 -24.234 1 89.38 39 LYS B N 1
ATOM 2682 C CA . LYS B 1 39 ? 7.754 -8.984 -23.5 1 89.38 39 LYS B CA 1
ATOM 2683 C C . LYS B 1 39 ? 8.523 -7.816 -24.109 1 89.38 39 LYS B C 1
ATOM 2685 O O . LYS B 1 39 ? 9.758 -7.852 -24.188 1 89.38 39 LYS B O 1
ATOM 2690 N N . VAL B 1 40 ? 7.816 -6.863 -24.547 1 87.75 40 VAL B N 1
ATOM 2691 C CA . VAL B 1 40 ? 8.406 -5.637 -25.078 1 87.75 40 VAL B CA 1
ATOM 2692 C C . VAL B 1 40 ? 8.312 -4.527 -24.031 1 87.75 40 VAL B C 1
ATOM 2694 O O . VAL B 1 40 ? 7.215 -4.121 -23.641 1 87.75 40 VAL B O 1
ATOM 2697 N N . LEU B 1 41 ? 9.438 -4.051 -23.547 1 80.19 41 LEU B N 1
ATOM 2698 C CA . LEU B 1 41 ? 9.461 -3.062 -22.469 1 80.19 41 LEU B CA 1
ATOM 2699 C C . LEU B 1 41 ? 9.062 -1.686 -23 1 80.19 41 LEU B C 1
ATOM 2701 O O . LEU B 1 41 ? 9.352 -1.349 -24.141 1 80.19 41 LEU B O 1
ATOM 2705 N N . HIS B 1 42 ? 8.32 -0.971 -22.219 1 74.88 42 HIS B N 1
ATOM 2706 C CA . HIS B 1 42 ? 7.914 0.378 -22.578 1 74.88 42 HIS B CA 1
ATOM 2707 C C . HIS B 1 42 ? 9.117 1.313 -22.672 1 74.88 42 HIS B C 1
ATOM 2709 O O . HIS B 1 42 ? 10.055 1.205 -21.891 1 74.88 42 HIS B O 1
ATOM 2715 N N . SER B 1 43 ? 9.562 1.758 -23.969 1 61.69 43 SER B N 1
ATOM 2716 C CA . SER B 1 43 ? 10.773 2.428 -24.438 1 61.69 43 SER B CA 1
ATOM 2717 C C . SER B 1 43 ? 11.227 3.498 -23.453 1 61.69 43 SER B C 1
ATOM 2719 O O . SER B 1 43 ? 12.422 3.695 -23.25 1 61.69 43 SER B O 1
ATOM 2721 N N . ASP B 1 44 ? 10.43 4.551 -23.141 1 57.62 44 ASP B N 1
ATOM 2722 C CA . ASP B 1 44 ? 10.992 5.887 -22.969 1 57.62 44 ASP B CA 1
ATOM 2723 C C . ASP B 1 44 ? 11.539 6.086 -21.562 1 57.62 44 ASP B C 1
ATOM 2725 O O . ASP B 1 44 ? 12.109 7.133 -21.25 1 57.62 44 ASP B O 1
ATOM 2729 N N . ASP B 1 45 ? 11.406 5.059 -20.734 1 58.66 45 ASP B N 1
ATOM 2730 C CA . ASP B 1 45 ? 11.758 5.492 -19.391 1 58.66 45 ASP B CA 1
ATOM 2731 C C . ASP B 1 45 ? 13 4.758 -18.891 1 58.66 45 ASP B C 1
ATOM 2733 O O . ASP B 1 45 ? 13.219 3.59 -19.219 1 58.66 45 ASP B O 1
ATOM 2737 N N . LYS B 1 46 ? 13.992 5.488 -18.484 1 62.25 46 LYS B N 1
ATOM 2738 C CA . LYS B 1 46 ? 15.188 4.992 -17.812 1 62.25 46 LYS B CA 1
ATOM 2739 C C . LYS B 1 46 ? 14.859 3.809 -16.906 1 62.25 46 LYS B C 1
ATOM 2741 O O . LYS B 1 46 ? 15.656 2.873 -16.781 1 62.25 46 LYS B O 1
ATOM 2746 N N . SER B 1 47 ? 13.672 3.777 -16.438 1 64.75 47 SER B N 1
ATOM 2747 C CA . SER B 1 47 ? 13.266 2.713 -15.523 1 64.75 47 SER B CA 1
ATOM 2748 C C . SER B 1 47 ? 13.078 1.394 -16.266 1 64.75 47 SER B C 1
ATOM 2750 O O . SER B 1 47 ? 13.438 0.331 -15.758 1 64.75 47 SER B O 1
ATOM 2752 N N . SER B 1 48 ? 12.727 1.514 -17.516 1 65.81 48 SER B N 1
ATOM 2753 C CA . SER B 1 48 ? 12.469 0.31 -18.297 1 65.81 48 SER B CA 1
ATOM 2754 C C . SER B 1 48 ? 13.766 -0.418 -18.641 1 65.81 48 SER B C 1
ATOM 2756 O O . SER B 1 48 ? 13.82 -1.647 -18.578 1 65.81 48 SER B O 1
ATOM 2758 N N . THR B 1 49 ? 14.742 0.335 -18.906 1 70.88 49 THR B N 1
ATOM 2759 C CA . THR B 1 49 ? 16.031 -0.255 -19.25 1 70.88 49 THR B CA 1
ATOM 2760 C C . THR B 1 49 ? 16.656 -0.94 -18.047 1 70.88 49 THR B C 1
ATOM 2762 O O . THR B 1 49 ? 17.234 -2.023 -18.172 1 70.88 49 THR B O 1
ATOM 2765 N N . LYS B 1 50 ? 16.484 -0.263 -16.984 1 73.31 50 LYS B N 1
ATOM 2766 C CA . LYS B 1 50 ? 16.984 -0.846 -15.75 1 73.31 50 LYS B CA 1
ATOM 2767 C C . LYS B 1 50 ? 16.297 -2.172 -15.438 1 73.31 50 LYS B C 1
ATOM 2769 O O . LYS B 1 50 ? 16.953 -3.152 -15.086 1 73.31 50 LYS B O 1
ATOM 2774 N N . HIS B 1 51 ? 15.062 -2.172 -15.602 1 72.25 51 HIS B N 1
ATOM 2775 C CA . HIS B 1 51 ? 14.289 -3.387 -15.359 1 72.25 51 HIS B CA 1
ATOM 2776 C C . HIS B 1 51 ? 14.695 -4.496 -16.312 1 72.25 51 HIS B C 1
ATOM 2778 O O . HIS B 1 51 ? 14.828 -5.656 -15.914 1 72.25 51 HIS B O 1
ATOM 2784 N N . PHE B 1 52 ? 14.906 -4.098 -17.547 1 75.25 52 PHE B N 1
ATOM 2785 C CA . PHE B 1 52 ? 15.328 -5.043 -18.578 1 75.25 52 PHE B CA 1
ATOM 2786 C C . PHE B 1 52 ? 16.641 -5.715 -18.188 1 75.25 52 PHE B C 1
ATOM 2788 O O . PHE B 1 52 ? 16.75 -6.945 -18.188 1 75.25 52 PHE B O 1
ATOM 2795 N N . ASN B 1 53 ? 17.578 -4.922 -17.812 1 77.62 53 ASN B N 1
ATOM 2796 C CA . ASN B 1 53 ? 18.906 -5.441 -17.484 1 77.62 53 ASN B CA 1
ATOM 2797 C C . ASN B 1 53 ? 18.859 -6.305 -16.219 1 77.62 53 ASN B C 1
ATOM 2799 O O . ASN B 1 53 ? 19.547 -7.324 -16.141 1 77.62 53 ASN B O 1
ATOM 2803 N N . GLN B 1 54 ? 18.062 -5.875 -15.328 1 75.56 54 GLN B N 1
ATOM 2804 C CA . GLN B 1 54 ? 17.969 -6.625 -14.078 1 75.56 54 GLN B CA 1
ATOM 2805 C C . GLN B 1 54 ? 17.328 -7.992 -14.305 1 75.56 54 GLN B C 1
ATOM 2807 O O . GLN B 1 54 ? 17.828 -9 -13.797 1 75.56 54 GLN B O 1
ATOM 2812 N N . GLU B 1 55 ? 16.281 -7.941 -15 1 76.62 55 GLU B N 1
ATOM 2813 C CA . GLU B 1 55 ? 15.617 -9.203 -15.312 1 76.62 55 GLU B CA 1
ATOM 2814 C C . GLU B 1 55 ? 16.562 -10.141 -16.078 1 76.62 55 GLU B C 1
ATOM 2816 O O . GLU B 1 55 ? 16.641 -11.336 -15.758 1 76.62 55 GLU B O 1
ATOM 2821 N N . LEU B 1 56 ? 17.234 -9.617 -17.031 1 78.88 56 LEU B N 1
ATOM 2822 C CA . LEU B 1 56 ? 18.156 -10.406 -17.844 1 78.88 56 LEU B CA 1
ATOM 2823 C C . LEU B 1 56 ? 19.281 -10.977 -16.969 1 78.88 56 LEU B C 1
ATOM 2825 O O . LEU B 1 56 ? 19.625 -12.156 -17.094 1 78.88 56 LEU B O 1
ATOM 2829 N N . GLU B 1 57 ? 19.734 -10.203 -16.125 1 79.69 57 GLU B N 1
ATOM 2830 C CA . GLU B 1 57 ? 20.844 -10.625 -15.273 1 79.69 57 GLU B CA 1
ATOM 2831 C C . GLU B 1 57 ? 20.406 -11.742 -14.328 1 79.69 57 GLU B C 1
ATOM 2833 O O . GLU B 1 57 ? 21.141 -12.727 -14.148 1 79.69 57 GLU B O 1
ATOM 2838 N N . VAL B 1 58 ? 19.234 -11.633 -13.797 1 78.94 58 VAL B N 1
ATOM 2839 C CA . VAL B 1 58 ? 18.781 -12.578 -12.797 1 78.94 58 VAL B CA 1
ATOM 2840 C C . VAL B 1 58 ? 18.344 -13.883 -13.469 1 78.94 58 VAL B C 1
ATOM 2842 O O . VAL B 1 58 ? 18.812 -14.961 -13.094 1 78.94 58 VAL B O 1
ATOM 2845 N N . LEU B 1 59 ? 17.547 -13.773 -14.469 1 81.5 59 LEU B N 1
ATOM 2846 C CA . LEU B 1 59 ? 16.922 -14.961 -15.047 1 81.5 59 LEU B CA 1
ATOM 2847 C C . LEU B 1 59 ? 17.906 -15.727 -15.922 1 81.5 59 LEU B C 1
ATOM 2849 O O . LEU B 1 59 ? 17.719 -16.906 -16.203 1 81.5 59 LEU B O 1
ATOM 2853 N N . SER B 1 60 ? 18.922 -15.016 -16.344 1 81.44 60 SER B N 1
ATOM 2854 C CA . SER B 1 60 ? 19.922 -15.719 -17.172 1 81.44 60 SER B CA 1
ATOM 2855 C C . SER B 1 60 ? 20.797 -16.609 -16.312 1 81.44 60 SER B C 1
ATOM 2857 O O . SER B 1 60 ? 21.438 -17.531 -16.828 1 81.44 60 SER B O 1
ATOM 2859 N N . LYS B 1 61 ? 20.766 -16.453 -14.977 1 82.69 61 LYS B N 1
ATOM 2860 C CA . LYS B 1 61 ? 21.719 -17.141 -14.117 1 82.69 61 LYS B CA 1
ATOM 2861 C C . LYS B 1 61 ? 21.031 -18.234 -13.297 1 82.69 61 LYS B C 1
ATOM 2863 O O . LYS B 1 61 ? 21.688 -19.016 -12.617 1 82.69 61 LYS B O 1
ATOM 2868 N N . ILE B 1 62 ? 19.75 -18.234 -13.375 1 85.81 62 ILE B N 1
ATOM 2869 C CA . ILE B 1 62 ? 19.078 -19.188 -12.516 1 85.81 62 ILE B CA 1
ATOM 2870 C C . ILE B 1 62 ? 18.094 -20.031 -13.344 1 85.81 62 ILE B C 1
ATOM 2872 O O . ILE B 1 62 ? 17.547 -19.547 -14.336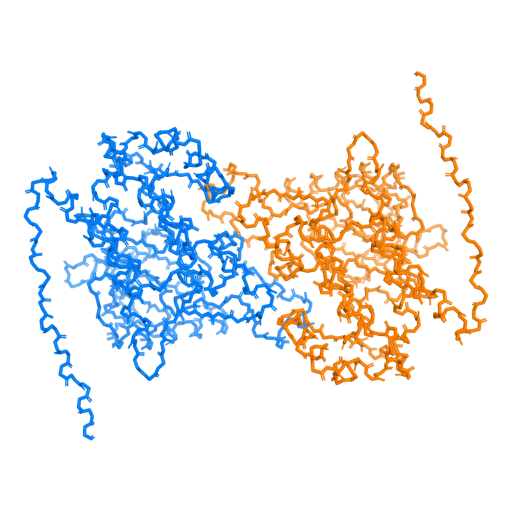 1 85.81 62 ILE B O 1
ATOM 2876 N N . ARG B 1 63 ? 18.016 -21.391 -12.938 1 90.25 63 ARG B N 1
ATOM 2877 C CA . ARG B 1 63 ? 17.062 -22.312 -13.547 1 90.25 63 ARG B CA 1
ATOM 2878 C C . ARG B 1 63 ? 16.344 -23.141 -12.477 1 90.25 63 ARG B C 1
ATOM 2880 O O . ARG B 1 63 ? 16.969 -23.641 -11.547 1 90.25 63 ARG B O 1
ATOM 2887 N N . HIS B 1 64 ? 15.109 -23.109 -12.547 1 94.56 64 HIS B N 1
ATOM 2888 C CA . HIS B 1 64 ? 14.25 -23.891 -11.664 1 94.56 64 HIS B CA 1
ATOM 2889 C C . HIS B 1 64 ? 12.953 -24.297 -12.375 1 94.56 64 HIS B C 1
ATOM 2891 O O . HIS B 1 64 ? 12.391 -23.5 -13.133 1 94.56 64 HIS B O 1
ATOM 2897 N N . PRO B 1 65 ? 12.484 -25.469 -12.164 1 96.81 65 PRO B N 1
ATOM 2898 C CA . PRO B 1 65 ? 11.312 -25.969 -12.883 1 96.81 65 PRO B CA 1
ATOM 2899 C C . PRO B 1 65 ? 10.086 -25.078 -12.688 1 96.81 65 PRO B C 1
ATOM 2901 O O . PRO B 1 65 ? 9.156 -25.109 -13.508 1 96.81 65 PRO B O 1
ATOM 2904 N N . HIS B 1 66 ? 10.039 -24.359 -11.648 1 98 66 HIS B N 1
ATOM 2905 C CA . HIS B 1 66 ? 8.852 -23.562 -11.367 1 98 66 HIS B CA 1
ATOM 2906 C C . HIS B 1 66 ? 9.156 -22.078 -11.414 1 98 66 HIS B C 1
ATOM 2908 O O . HIS B 1 66 ? 8.461 -21.266 -10.789 1 98 66 HIS B O 1
ATOM 2914 N N . LEU B 1 67 ? 10.219 -21.656 -12.094 1 95.56 67 LEU B N 1
ATOM 2915 C CA . LEU B 1 67 ? 10.508 -20.281 -12.516 1 95.56 67 LEU B CA 1
ATOM 2916 C C . LEU B 1 67 ? 10.391 -20.141 -14.031 1 95.56 67 LEU B C 1
ATOM 2918 O O . LEU B 1 67 ? 10.836 -21.031 -14.773 1 95.56 67 LEU B O 1
ATOM 2922 N N . LEU B 1 68 ? 9.734 -19.062 -14.375 1 94.88 68 LEU B N 1
ATOM 2923 C CA . LEU B 1 68 ? 9.555 -18.828 -15.805 1 94.88 68 LEU B CA 1
ATOM 2924 C C . LEU B 1 68 ? 10.906 -18.781 -16.531 1 94.88 68 LEU B C 1
ATOM 2926 O O . LEU B 1 68 ? 11.828 -18.094 -16.094 1 94.88 68 LEU B O 1
ATOM 2930 N N . MET B 1 69 ? 10.961 -19.453 -17.594 1 92.62 69 MET B N 1
ATOM 2931 C CA . MET B 1 69 ? 12.234 -19.609 -18.297 1 92.62 69 MET B CA 1
ATOM 2932 C C . MET B 1 69 ? 12.445 -18.5 -19.312 1 92.62 69 MET B C 1
ATOM 2934 O O . MET B 1 69 ? 11.57 -18.219 -20.125 1 92.62 69 MET B O 1
ATOM 2938 N N . LEU B 1 70 ? 13.594 -17.875 -19.188 1 91.5 70 LEU B N 1
ATOM 2939 C CA . LEU B 1 70 ? 14.039 -16.922 -20.203 1 91.5 70 LEU B CA 1
ATOM 2940 C C . LEU B 1 70 ? 14.742 -17.641 -21.344 1 91.5 70 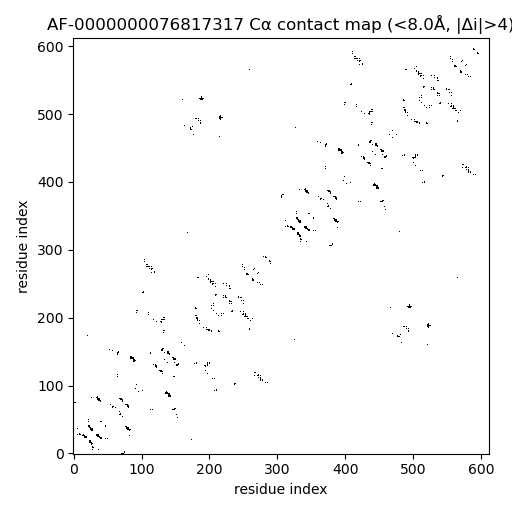LEU B C 1
ATOM 2942 O O . LEU B 1 70 ? 15.75 -18.328 -21.125 1 91.5 70 LEU B O 1
ATOM 2946 N N . LEU B 1 71 ? 14.211 -17.469 -22.5 1 91.56 71 LEU B N 1
ATOM 2947 C CA . LEU B 1 71 ? 14.758 -18.156 -23.656 1 91.56 71 LEU B CA 1
ATOM 2948 C C . LEU B 1 71 ? 15.773 -17.281 -24.391 1 91.56 71 LEU B C 1
ATOM 2950 O O . LEU B 1 71 ? 16.656 -17.797 -25.078 1 91.56 71 LEU B O 1
ATOM 2954 N N . GLY B 1 72 ? 15.609 -16 -24.266 1 90.12 72 GLY B N 1
ATOM 2955 C CA . GLY B 1 72 ? 16.516 -15.07 -24.922 1 90.12 72 GLY B CA 1
ATOM 2956 C C . GLY B 1 72 ? 16.094 -13.625 -24.781 1 90.12 72 GLY B C 1
ATOM 2957 O O . GLY B 1 72 ? 15.211 -13.305 -23.984 1 90.12 72 GLY B O 1
ATOM 2958 N N . ALA B 1 73 ? 16.891 -12.766 -25.406 1 90.69 73 ALA B N 1
ATOM 2959 C CA . ALA B 1 73 ? 16.609 -11.328 -25.328 1 90.69 73 ALA B CA 1
ATOM 2960 C C . ALA B 1 73 ? 17.031 -10.625 -26.625 1 90.69 73 ALA B C 1
ATOM 2962 O O . ALA B 1 73 ? 17.828 -11.156 -27.391 1 90.69 73 ALA B O 1
ATOM 2963 N N . CYS B 1 74 ? 16.312 -9.625 -26.875 1 89.94 74 CYS B N 1
ATOM 2964 C CA . CYS B 1 74 ? 16.703 -8.656 -27.891 1 89.94 74 CYS B CA 1
ATOM 2965 C C . CYS B 1 74 ? 17.016 -7.305 -27.266 1 89.94 74 CYS B C 1
ATOM 2967 O O . CYS B 1 74 ? 16.125 -6.469 -27.109 1 89.94 74 CYS B O 1
ATOM 2969 N N . PRO B 1 75 ? 18.312 -7.082 -26.969 1 83.12 75 PRO B N 1
ATOM 2970 C CA . PRO B 1 75 ? 18.688 -5.875 -26.234 1 83.12 75 PRO B CA 1
ATOM 2971 C C . PRO B 1 75 ? 18.438 -4.594 -27.031 1 83.12 75 PRO B C 1
ATOM 2973 O O . PRO B 1 75 ? 18.125 -3.553 -26.438 1 83.12 75 PRO B O 1
ATOM 2976 N N . ASP B 1 76 ? 18.516 -4.648 -28.281 1 81.56 76 ASP B N 1
ATOM 2977 C CA . ASP B 1 76 ? 18.406 -3.465 -29.141 1 81.56 76 ASP B CA 1
ATOM 2978 C C . ASP B 1 76 ? 17.062 -2.768 -28.938 1 81.56 76 ASP B C 1
ATOM 2980 O O . ASP B 1 76 ? 16.969 -1.54 -29.016 1 81.56 76 ASP B O 1
ATOM 2984 N N . ARG B 1 77 ? 16.016 -3.496 -28.609 1 81.5 77 ARG B N 1
ATOM 2985 C CA . ARG B 1 77 ? 14.68 -2.922 -28.5 1 81.5 77 ARG B CA 1
ATOM 2986 C C . ARG B 1 77 ? 14.062 -3.238 -27.141 1 81.5 77 ARG B C 1
ATOM 2988 O O . ARG B 1 77 ? 12.867 -3.012 -26.922 1 81.5 77 ARG B O 1
ATOM 2995 N N . GLY B 1 78 ? 14.82 -3.797 -26.297 1 84.69 78 GLY B N 1
ATOM 2996 C CA . GLY B 1 78 ? 14.328 -4.074 -24.953 1 84.69 78 GLY B CA 1
ATOM 2997 C C . GLY B 1 78 ? 13.258 -5.152 -24.922 1 84.69 78 GLY B C 1
ATOM 2998 O O . GLY B 1 78 ? 12.172 -4.945 -24.375 1 84.69 78 GLY B O 1
ATOM 2999 N N . CYS B 1 79 ? 13.562 -6.27 -25.609 1 88.94 79 CYS B N 1
ATOM 3000 C CA . CYS B 1 79 ? 12.617 -7.383 -25.641 1 88.94 79 CYS B CA 1
ATOM 3001 C C . CYS B 1 79 ? 13.172 -8.586 -24.891 1 88.94 79 CYS B C 1
ATOM 3003 O O . CYS B 1 79 ? 14.359 -8.883 -24.969 1 88.94 79 CYS B O 1
ATOM 3005 N N . LEU B 1 80 ? 12.344 -9.211 -24.125 1 90.12 80 LEU B N 1
ATOM 3006 C CA . LEU B 1 80 ? 12.664 -10.461 -23.453 1 90.12 80 LEU B CA 1
ATOM 3007 C C . LEU B 1 80 ? 11.789 -11.594 -23.984 1 90.12 80 LEU B C 1
ATOM 3009 O O . LEU B 1 80 ? 10.586 -11.422 -24.188 1 90.12 80 LEU B O 1
ATOM 3013 N N . VAL B 1 81 ? 12.375 -12.719 -24.281 1 92.81 81 VAL B N 1
ATOM 3014 C CA . VAL B 1 81 ? 11.672 -13.875 -24.828 1 92.81 81 VAL B CA 1
ATOM 3015 C C . VAL B 1 81 ? 11.555 -14.961 -23.75 1 92.81 81 VAL B C 1
ATOM 3017 O O . VAL B 1 81 ? 12.562 -15.477 -23.266 1 92.81 81 VAL B O 1
ATOM 3020 N N . TYR B 1 82 ? 10.297 -15.359 -23.469 1 93.81 82 TYR B N 1
ATOM 3021 C CA . TYR B 1 82 ? 10.023 -16.375 -22.453 1 93.81 82 TYR B CA 1
ATOM 3022 C C . TYR B 1 82 ? 9.312 -17.562 -23.062 1 93.81 82 TYR B C 1
ATOM 3024 O O . TYR B 1 82 ? 8.758 -17.484 -24.172 1 93.81 82 TYR B O 1
ATOM 3032 N N . GLU B 1 83 ? 9.422 -18.688 -22.359 1 95.5 83 GLU B N 1
ATOM 3033 C CA . GLU B 1 83 ? 8.531 -19.797 -22.719 1 95.5 83 GLU B CA 1
ATOM 3034 C C . GLU B 1 83 ? 7.07 -19.359 -22.641 1 95.5 83 GLU B C 1
ATOM 3036 O O . GLU B 1 83 ? 6.707 -18.516 -21.812 1 95.5 83 GLU B O 1
ATOM 3041 N N . TYR B 1 84 ? 6.32 -19.922 -23.516 1 96.56 84 TYR B N 1
ATOM 3042 C CA . TYR B 1 84 ? 4.898 -19.594 -23.547 1 96.56 84 TYR B CA 1
ATOM 3043 C C . TYR B 1 84 ? 4.113 -20.484 -22.594 1 96.56 84 TYR B C 1
ATOM 3045 O O . TYR B 1 84 ? 4.258 -21.703 -22.609 1 96.56 84 TYR B O 1
ATOM 3053 N N . MET B 1 85 ? 3.316 -19.906 -21.766 1 96.94 85 MET B N 1
ATOM 3054 C CA . MET B 1 85 ? 2.471 -20.609 -20.797 1 96.94 85 MET B CA 1
ATOM 3055 C C . MET B 1 85 ? 1.019 -20.625 -21.266 1 96.94 85 MET B C 1
ATOM 3057 O O . MET B 1 85 ? 0.303 -19.625 -21.125 1 96.94 85 MET B O 1
ATOM 3061 N N . GLU B 1 86 ? 0.529 -21.703 -21.656 1 95.25 86 GLU B N 1
ATOM 3062 C CA . GLU B 1 86 ? -0.693 -21.859 -22.438 1 95.25 86 GLU B CA 1
ATOM 3063 C C . GLU B 1 86 ? -1.925 -21.484 -21.625 1 95.25 86 GLU B C 1
ATOM 3065 O O . GLU B 1 86 ? -2.896 -20.938 -22.156 1 95.25 86 GLU B O 1
ATOM 3070 N N . ASN B 1 87 ? -1.907 -21.797 -20.359 1 96.5 87 ASN B N 1
ATOM 3071 C CA . ASN B 1 87 ? -3.098 -21.578 -19.547 1 96.5 87 ASN B CA 1
ATOM 3072 C C . ASN B 1 87 ? -3.098 -20.188 -18.922 1 96.5 87 ASN B C 1
ATOM 3074 O O . ASN B 1 87 ? -3.998 -19.844 -18.156 1 96.5 87 ASN B O 1
ATOM 3078 N N . GLY B 1 88 ? -2.051 -19.375 -19.234 1 94.81 88 GLY B N 1
ATOM 3079 C CA . GLY B 1 88 ? -2.021 -18 -18.75 1 94.81 88 GLY B CA 1
ATOM 3080 C C . GLY B 1 88 ? -1.755 -17.906 -17.25 1 94.81 88 GLY B C 1
ATOM 3081 O O . GLY B 1 88 ? -1.021 -18.719 -16.688 1 94.81 88 GLY B O 1
ATOM 3082 N N . SER B 1 89 ? -2.254 -16.859 -16.672 1 95.69 89 SER B N 1
ATOM 3083 C CA . SER B 1 89 ? -1.947 -16.562 -15.273 1 95.69 89 SER B CA 1
ATOM 3084 C C . SER B 1 89 ? -2.859 -17.344 -14.328 1 95.69 89 SER B C 1
ATOM 3086 O O . SER B 1 89 ? -3.998 -17.656 -14.68 1 95.69 89 SER B O 1
ATOM 3088 N N . LEU B 1 90 ? -2.348 -17.609 -13.148 1 97.94 90 LEU B N 1
ATOM 3089 C CA . LEU B 1 90 ? -3.145 -18.219 -12.094 1 97.94 90 LEU B CA 1
ATOM 3090 C C . LEU B 1 90 ? -4.352 -17.359 -11.75 1 97.94 90 LEU B C 1
ATOM 3092 O O . LEU B 1 90 ? -5.438 -17.875 -11.492 1 97.94 90 LEU B O 1
ATOM 3096 N N . ALA B 1 91 ? -4.172 -16.031 -11.789 1 95.69 91 ALA B N 1
ATOM 3097 C CA . ALA B 1 91 ? -5.254 -15.102 -11.5 1 95.69 91 ALA B CA 1
ATOM 3098 C C . ALA B 1 91 ? -6.426 -15.305 -12.461 1 95.69 91 ALA B C 1
ATOM 3100 O O . ALA B 1 91 ? -7.574 -15.422 -12.023 1 95.69 91 ALA B O 1
ATOM 3101 N N . ASP B 1 92 ? -6.168 -15.398 -13.711 1 94.69 92 ASP B N 1
ATOM 3102 C CA . ASP B 1 92 ? -7.211 -15.578 -14.719 1 94.69 92 ASP B CA 1
ATOM 3103 C C . ASP B 1 92 ? -7.891 -16.938 -14.57 1 94.69 92 ASP B C 1
ATOM 3105 O O . ASP B 1 92 ? -9.109 -17.047 -14.703 1 94.69 92 ASP B O 1
ATOM 3109 N N . ARG B 1 93 ? -7.137 -17.922 -14.273 1 97.25 93 ARG B N 1
ATOM 3110 C CA . ARG B 1 93 ? -7.672 -19.281 -14.203 1 97.25 93 ARG B CA 1
ATOM 3111 C C . ARG B 1 93 ? -8.531 -19.453 -12.961 1 97.25 93 ARG B C 1
ATOM 3113 O O . ARG B 1 93 ? -9.57 -20.125 -13.008 1 97.25 93 ARG B O 1
ATOM 3120 N N . LEU B 1 94 ? -8.117 -18.859 -11.867 1 97.62 94 LEU B N 1
ATOM 3121 C CA . LEU B 1 94 ? -8.914 -18.953 -10.648 1 97.62 94 LEU B CA 1
ATOM 3122 C C . LEU B 1 94 ? -10.266 -18.266 -10.844 1 97.62 94 LEU B C 1
ATOM 3124 O O . LEU B 1 94 ? -11.273 -18.703 -10.266 1 97.62 94 LEU B O 1
ATOM 3128 N N . GLN B 1 95 ? -10.289 -17.25 -11.68 1 95.38 95 GLN B N 1
ATOM 3129 C CA . GLN B 1 95 ? -11.523 -16.5 -11.945 1 95.38 95 GLN B CA 1
ATOM 3130 C C . GLN B 1 95 ? -12.258 -17.062 -13.156 1 95.38 95 GLN B C 1
ATOM 3132 O O . GLN B 1 95 ? -13.305 -16.547 -13.555 1 95.38 95 GLN B O 1
ATOM 3137 N N . ARG B 1 96 ? -11.719 -18.094 -13.734 1 96 96 ARG B N 1
ATOM 3138 C CA . ARG B 1 96 ? -12.312 -18.766 -14.883 1 96 96 ARG B CA 1
ATOM 3139 C C . ARG B 1 96 ? -12.602 -17.781 -16.016 1 96 96 ARG B C 1
ATOM 3141 O O . ARG B 1 96 ? -13.688 -17.812 -16.594 1 96 96 ARG B O 1
ATOM 3148 N N . ARG B 1 97 ? -11.695 -16.891 -16.172 1 91.38 97 ARG B N 1
ATOM 3149 C CA . ARG B 1 97 ? -11.844 -15.914 -17.234 1 91.38 97 ARG B CA 1
ATOM 3150 C C . ARG B 1 97 ? -11.914 -16.594 -18.594 1 91.38 97 ARG B C 1
ATOM 3152 O O . ARG B 1 97 ? -11.258 -17.609 -18.828 1 91.38 97 ARG B O 1
ATOM 3159 N N . LYS B 1 98 ? -12.688 -16 -19.531 1 89.81 98 LYS B N 1
ATOM 3160 C CA . LYS B 1 98 ? -12.883 -16.484 -20.891 1 89.81 98 LYS B CA 1
ATOM 3161 C C . LYS B 1 98 ? -13.43 -17.922 -20.891 1 89.81 98 LYS B C 1
ATOM 3163 O O . LYS B 1 98 ? -13.109 -18.703 -21.781 1 89.81 98 LYS B O 1
ATOM 3168 N N . GLY B 1 99 ? -14.07 -18.344 -19.766 1 92.44 99 GLY B N 1
ATOM 3169 C CA . GLY B 1 99 ? -14.781 -19.609 -19.703 1 92.44 99 GLY B CA 1
ATOM 3170 C C . GLY B 1 99 ? -13.859 -20.797 -19.484 1 92.44 99 GLY B C 1
ATOM 3171 O O . GLY B 1 99 ? -14.188 -21.922 -19.875 1 92.44 99 GLY B O 1
ATOM 3172 N N . THR B 1 100 ? -12.742 -20.578 -18.922 1 95 100 THR B N 1
ATOM 3173 C CA . THR B 1 100 ? -11.828 -21.688 -18.641 1 95 100 THR B CA 1
ATOM 3174 C C . THR B 1 100 ? -12.383 -22.562 -17.516 1 95 100 THR B C 1
ATOM 3176 O O . THR B 1 100 ? -13.109 -22.078 -16.641 1 95 100 THR B O 1
ATOM 3179 N N . PRO B 1 101 ? -12.148 -23.859 -17.609 1 96.25 101 PRO B N 1
ATOM 3180 C CA . PRO B 1 101 ? -12.617 -24.734 -16.531 1 96.25 101 PRO B CA 1
ATOM 3181 C C . PRO B 1 101 ? -11.938 -24.453 -15.195 1 96.25 101 PRO B C 1
ATOM 3183 O O . PRO B 1 101 ? -10.836 -23.891 -15.164 1 96.25 101 PRO B O 1
ATOM 3186 N N . PRO B 1 102 ? -12.594 -24.859 -14.125 1 97.44 102 PRO B N 1
ATOM 3187 C CA . PRO B 1 102 ? -11.977 -24.656 -12.812 1 97.44 102 PRO B CA 1
ATOM 3188 C C . PRO B 1 102 ? -10.727 -25.516 -12.617 1 97.44 102 PRO B C 1
ATOM 3190 O O . PRO B 1 102 ? -10.602 -26.578 -13.211 1 97.44 102 PRO B O 1
ATOM 3193 N N . ILE B 1 103 ? -9.812 -24.984 -11.852 1 98.19 103 ILE B N 1
ATOM 3194 C CA . ILE B 1 103 ? -8.672 -25.797 -11.406 1 98.19 103 ILE B CA 1
ATOM 3195 C C . ILE B 1 103 ? -9.102 -26.688 -10.25 1 98.19 103 ILE B C 1
ATOM 3197 O O . ILE B 1 103 ? -9.555 -26.219 -9.219 1 98.19 103 ILE B O 1
ATOM 3201 N N . PRO B 1 104 ? -8.977 -28 -10.422 1 97.56 104 PRO B N 1
ATOM 3202 C CA . PRO B 1 104 ? -9.344 -28.891 -9.32 1 97.56 104 PRO B CA 1
ATOM 3203 C C . PRO B 1 104 ? -8.5 -28.656 -8.062 1 97.56 104 PRO B C 1
ATOM 3205 O O . PRO B 1 104 ? -7.359 -28.219 -8.156 1 97.56 104 PRO B O 1
ATOM 3208 N N . TRP B 1 105 ? -9.055 -29.062 -6.926 1 98.06 105 TRP B N 1
ATOM 3209 C CA . TRP B 1 105 ? -8.414 -28.766 -5.652 1 98.06 105 TRP B CA 1
ATOM 3210 C C . TRP B 1 105 ? -7.039 -29.406 -5.566 1 98.06 105 TRP B C 1
ATOM 3212 O O . TRP B 1 105 ? -6.105 -28.828 -5.012 1 98.06 105 TRP B O 1
ATOM 3222 N N . PHE B 1 106 ? -6.859 -30.609 -6.055 1 97.44 106 PHE B N 1
ATOM 3223 C CA . PHE B 1 106 ? -5.594 -31.312 -5.906 1 97.44 106 PHE B CA 1
ATOM 3224 C C . PHE B 1 106 ? -4.492 -30.641 -6.707 1 97.44 106 PHE B C 1
ATOM 3226 O O . PHE B 1 106 ? -3.332 -30.625 -6.293 1 97.44 106 PHE B O 1
ATOM 3233 N N . ASP B 1 107 ? -4.809 -30.016 -7.891 1 98.12 107 ASP B N 1
ATOM 3234 C CA . ASP B 1 107 ? -3.846 -29.203 -8.625 1 98.12 107 ASP B CA 1
ATOM 3235 C C . ASP B 1 107 ? -3.479 -27.938 -7.848 1 98.12 107 ASP B C 1
ATOM 3237 O O . ASP B 1 107 ? -2.338 -27.484 -7.906 1 98.12 107 ASP B O 1
ATOM 3241 N N . ARG B 1 108 ? -4.422 -27.422 -7.133 1 98.69 108 ARG B N 1
ATOM 3242 C CA . ARG B 1 108 ? -4.18 -26.219 -6.348 1 98.69 108 ARG B CA 1
ATOM 3243 C C . ARG B 1 108 ? -3.195 -26.5 -5.215 1 98.69 108 ARG B C 1
ATOM 3245 O O . ARG B 1 108 ? -2.336 -25.672 -4.914 1 98.69 108 ARG B O 1
ATOM 3252 N N . PHE B 1 109 ? -3.316 -27.688 -4.562 1 98.69 109 PHE B N 1
ATOM 3253 C CA . PHE B 1 109 ? -2.33 -28.094 -3.566 1 98.69 109 PHE B CA 1
ATOM 3254 C C . PHE B 1 109 ? -0.943 -28.188 -4.188 1 98.69 109 PHE B C 1
ATOM 3256 O O . PHE B 1 109 ? 0.037 -27.703 -3.621 1 98.69 109 PHE B O 1
ATOM 3263 N N . ARG B 1 110 ? -0.92 -28.797 -5.305 1 98.38 110 ARG B N 1
ATOM 3264 C CA . ARG B 1 110 ? 0.345 -28.953 -6.012 1 98.38 110 ARG B CA 1
ATOM 3265 C C . ARG B 1 110 ? 0.954 -27.609 -6.375 1 98.38 110 ARG B C 1
ATOM 3267 O O . ARG B 1 110 ? 2.146 -27.375 -6.16 1 98.38 110 ARG B O 1
ATOM 3274 N N . ILE B 1 111 ? 0.159 -26.734 -6.891 1 98.81 111 ILE B N 1
ATOM 3275 C CA . ILE B 1 111 ? 0.6 -25.406 -7.301 1 98.81 111 ILE B CA 1
ATOM 3276 C C . ILE B 1 111 ? 1.169 -24.656 -6.098 1 98.81 111 ILE B C 1
ATOM 3278 O O . ILE B 1 111 ? 2.209 -24 -6.199 1 98.81 111 ILE B O 1
ATOM 3282 N N . ALA B 1 112 ? 0.474 -24.75 -4.953 1 98.88 112 ALA B N 1
ATOM 3283 C CA . ALA B 1 112 ? 0.979 -24.109 -3.74 1 98.88 112 ALA B CA 1
ATOM 3284 C C . ALA B 1 112 ? 2.395 -24.578 -3.422 1 98.88 112 ALA B C 1
ATOM 3286 O O . ALA B 1 112 ? 3.27 -23.766 -3.109 1 98.88 112 ALA B O 1
ATOM 3287 N N . TRP B 1 113 ? 2.568 -25.844 -3.521 1 98.88 113 TRP B N 1
ATOM 3288 C CA . TRP B 1 113 ? 3.887 -26.422 -3.256 1 98.88 113 TRP B CA 1
ATOM 3289 C C . TRP B 1 113 ? 4.898 -25.938 -4.293 1 98.88 113 TRP B C 1
ATOM 3291 O O . TRP B 1 113 ? 6.043 -25.625 -3.953 1 98.88 113 TRP B O 1
ATOM 3301 N N . GLU B 1 114 ? 4.578 -25.922 -5.562 1 98.81 114 GLU B N 1
ATOM 3302 C CA . GLU B 1 114 ? 5.457 -25.484 -6.641 1 98.81 114 GLU B CA 1
ATOM 3303 C C . GLU B 1 114 ? 5.934 -24.047 -6.418 1 98.81 114 GLU B C 1
ATOM 3305 O O . GLU B 1 114 ? 7.125 -23.75 -6.566 1 98.81 114 GLU B O 1
ATOM 3310 N N . ILE B 1 115 ? 4.992 -23.188 -6.016 1 98.81 115 ILE B N 1
ATOM 3311 C CA . ILE B 1 115 ? 5.332 -21.797 -5.727 1 98.81 115 ILE B CA 1
ATOM 3312 C C . ILE B 1 115 ? 6.293 -21.734 -4.543 1 98.81 115 ILE B C 1
ATOM 3314 O O . ILE B 1 115 ? 7.316 -21.047 -4.602 1 98.81 115 ILE B O 1
ATOM 3318 N N . GLY B 1 116 ? 5.93 -22.453 -3.467 1 98.81 116 GLY B N 1
ATOM 3319 C CA . GLY B 1 116 ? 6.816 -22.516 -2.316 1 98.81 116 GLY B CA 1
ATOM 3320 C C . GLY B 1 116 ? 8.219 -22.984 -2.664 1 98.81 116 GLY B C 1
ATOM 3321 O O . GLY B 1 116 ? 9.203 -22.422 -2.195 1 98.81 116 GLY B O 1
ATOM 3322 N N . SER B 1 117 ? 8.281 -24.016 -3.508 1 98.69 117 SER B N 1
ATOM 3323 C CA . SER B 1 117 ? 9.555 -24.594 -3.93 1 98.69 117 SER B CA 1
ATOM 3324 C C . SER B 1 117 ? 10.398 -23.562 -4.684 1 98.69 117 SER B C 1
ATOM 3326 O O . SER B 1 117 ? 11.602 -23.438 -4.441 1 98.69 117 SER B O 1
ATOM 3328 N N . ALA B 1 118 ? 9.812 -22.859 -5.555 1 97.94 118 ALA B N 1
ATOM 3329 C CA . ALA B 1 118 ? 10.508 -21.828 -6.312 1 97.94 118 ALA B CA 1
ATOM 3330 C C . ALA B 1 118 ? 11.031 -20.719 -5.391 1 97.94 118 ALA B C 1
ATOM 3332 O O . ALA B 1 118 ? 12.156 -20.25 -5.547 1 97.94 118 ALA B O 1
ATOM 3333 N N . LEU B 1 119 ? 10.227 -20.312 -4.426 1 97.88 119 LEU B N 1
ATOM 3334 C CA . LEU B 1 119 ? 10.625 -19.266 -3.492 1 97.88 119 LEU B CA 1
ATOM 3335 C C . LEU B 1 119 ? 11.812 -19.703 -2.652 1 97.88 119 LEU B C 1
ATOM 3337 O O . LEU B 1 119 ? 12.75 -18.922 -2.432 1 97.88 119 LEU B O 1
ATOM 3341 N N . VAL B 1 120 ? 11.734 -20.938 -2.143 1 98.12 120 VAL B N 1
ATOM 3342 C CA . VAL B 1 120 ? 12.844 -21.469 -1.354 1 98.12 120 VAL B CA 1
ATOM 3343 C C . VAL B 1 120 ? 14.133 -21.422 -2.18 1 98.12 120 VAL B C 1
ATOM 3345 O O . VAL B 1 120 ? 15.188 -21.016 -1.677 1 98.12 120 VAL B O 1
ATOM 3348 N N . PHE B 1 121 ? 14.086 -21.812 -3.418 1 96.56 121 PHE B N 1
ATOM 3349 C CA . PHE B 1 121 ? 15.227 -21.75 -4.32 1 96.56 121 PHE B CA 1
ATOM 3350 C C . PHE B 1 121 ? 15.758 -20.328 -4.449 1 96.56 121 PHE B C 1
ATOM 3352 O O . PHE B 1 121 ? 16.953 -20.094 -4.289 1 96.56 121 PHE B O 1
ATOM 3359 N N . LEU B 1 122 ? 14.898 -19.359 -4.758 1 94 122 LEU B N 1
ATOM 3360 C CA . LEU B 1 122 ? 15.289 -17.953 -4.906 1 94 122 LEU B CA 1
ATOM 3361 C C . LEU B 1 122 ? 15.977 -17.453 -3.643 1 94 122 LEU B C 1
ATOM 3363 O O . LEU B 1 122 ? 17 -16.781 -3.717 1 94 122 LEU B O 1
ATOM 3367 N N . HIS B 1 123 ? 15.406 -17.828 -2.502 1 95.38 123 HIS B N 1
ATOM 3368 C CA . HIS B 1 123 ? 15.883 -17.328 -1.215 1 95.38 123 HIS B CA 1
ATOM 3369 C C . HIS B 1 123 ? 17.219 -17.984 -0.836 1 95.38 123 HIS B C 1
ATOM 3371 O O . HIS B 1 123 ? 17.922 -17.484 0.047 1 95.38 123 HIS B O 1
ATOM 3377 N N . SER B 1 124 ? 17.516 -19.062 -1.491 1 94.38 124 SER B N 1
ATOM 3378 C CA . SER B 1 124 ? 18.734 -19.812 -1.172 1 94.38 124 SER B CA 1
ATOM 3379 C C . SER B 1 124 ? 19.875 -19.453 -2.129 1 94.38 124 SER B C 1
ATOM 3381 O O . SER B 1 124 ? 20.969 -20 -2.033 1 94.38 124 SER B O 1
ATOM 3383 N N . THR B 1 125 ? 19.562 -18.578 -3.047 1 88.25 125 THR B N 1
ATOM 3384 C CA . THR B 1 125 ? 20.578 -18.172 -4.02 1 88.25 125 THR B CA 1
ATOM 3385 C C . THR B 1 125 ? 21.75 -17.484 -3.328 1 88.25 125 THR B C 1
ATOM 3387 O O . THR B 1 125 ? 21.562 -16.766 -2.344 1 88.25 125 THR B O 1
ATOM 3390 N N . LYS B 1 126 ? 22.938 -17.719 -3.783 1 85.81 126 LYS B N 1
ATOM 3391 C CA . LYS B 1 126 ? 24.156 -17.094 -3.295 1 85.81 126 LYS B CA 1
ATOM 3392 C C . LYS B 1 126 ? 24.672 -16.047 -4.281 1 85.81 126 LYS B C 1
ATOM 3394 O O . LYS B 1 126 ? 24.5 -16.188 -5.492 1 85.81 126 LYS B O 1
ATOM 3399 N N . PRO B 1 127 ? 25.344 -15.008 -3.871 1 86 127 PRO B N 1
ATOM 3400 C CA . PRO B 1 127 ? 25.812 -14.688 -2.518 1 86 127 PRO B CA 1
ATOM 3401 C C . PRO B 1 127 ? 24.703 -14.086 -1.645 1 86 127 PRO B C 1
ATOM 3403 O O . PRO B 1 127 ? 24.844 -14.039 -0.42 1 86 127 PRO B O 1
ATOM 3406 N N . SER B 1 128 ? 23.594 -13.555 -2.318 1 87.56 128 SER B N 1
ATOM 3407 C CA . SER B 1 128 ? 22.5 -12.977 -1.562 1 87.56 128 SER B CA 1
ATOM 3408 C C . SER B 1 128 ? 21.156 -13.523 -2.043 1 87.56 128 SER B C 1
ATOM 3410 O O . SER B 1 128 ? 20.969 -13.75 -3.238 1 87.56 128 SER B O 1
ATOM 3412 N N . PRO B 1 129 ? 20.297 -13.727 -1.095 1 90.56 129 PRO B N 1
ATOM 3413 C CA . PRO B 1 129 ? 18.984 -14.211 -1.498 1 90.56 129 PRO B CA 1
ATOM 3414 C C . PRO B 1 129 ? 18.266 -13.266 -2.467 1 90.56 129 PRO B C 1
ATOM 3416 O O . PRO B 1 129 ? 18.438 -12.047 -2.379 1 90.56 129 PRO B O 1
ATOM 3419 N N . ILE B 1 130 ? 17.594 -13.836 -3.361 1 90.5 130 ILE B N 1
ATOM 3420 C CA . ILE B 1 130 ? 16.75 -13.07 -4.258 1 90.5 130 ILE B CA 1
ATOM 3421 C C . ILE B 1 130 ? 15.32 -13.023 -3.705 1 90.5 130 ILE B C 1
ATOM 3423 O O . ILE B 1 130 ? 14.68 -14.062 -3.527 1 90.5 130 ILE B O 1
ATOM 3427 N N . ILE B 1 131 ? 14.836 -11.859 -3.377 1 91.88 131 ILE B N 1
ATOM 3428 C CA . ILE B 1 131 ? 13.461 -11.656 -2.938 1 91.88 131 ILE B CA 1
ATOM 3429 C C . ILE B 1 131 ? 12.586 -11.312 -4.141 1 91.88 131 ILE B C 1
ATOM 3431 O O . ILE B 1 131 ? 12.93 -10.445 -4.941 1 91.88 131 ILE B O 1
ATOM 3435 N N . HIS B 1 132 ? 11.5 -11.961 -4.367 1 91.25 132 HIS B N 1
ATOM 3436 C CA . HIS B 1 132 ? 10.641 -11.734 -5.527 1 91.25 132 HIS B CA 1
ATOM 3437 C C . HIS B 1 132 ? 9.992 -10.352 -5.469 1 91.25 132 HIS B C 1
ATOM 3439 O O . HIS B 1 132 ? 10.078 -9.586 -6.43 1 91.25 132 HIS B O 1
ATOM 3445 N N . ARG B 1 133 ? 9.297 -10.008 -4.258 1 89.25 133 ARG B N 1
ATOM 3446 C CA . ARG B 1 133 ? 8.797 -8.688 -3.889 1 89.25 133 ARG B CA 1
ATOM 3447 C C . ARG B 1 133 ? 7.418 -8.438 -4.488 1 89.25 133 ARG B C 1
ATOM 3449 O O . ARG B 1 133 ? 6.715 -7.516 -4.074 1 89.25 133 ARG B O 1
ATOM 3456 N N . ASP B 1 134 ? 6.969 -9.273 -5.406 1 89.62 134 ASP B N 1
ATOM 3457 C CA . ASP B 1 134 ? 5.672 -9.047 -6.031 1 89.62 134 ASP B CA 1
ATOM 3458 C C . ASP B 1 134 ? 4.98 -10.367 -6.371 1 89.62 134 ASP B C 1
ATOM 3460 O O . ASP B 1 134 ? 4.461 -10.531 -7.473 1 89.62 134 ASP B O 1
ATOM 3464 N N . LEU B 1 135 ? 5.082 -11.297 -5.504 1 94.69 135 LEU B N 1
ATOM 3465 C CA . LEU B 1 135 ? 4.371 -12.562 -5.695 1 94.69 135 LEU B CA 1
ATOM 3466 C C . LEU B 1 135 ? 2.865 -12.359 -5.574 1 94.69 135 LEU B C 1
ATOM 3468 O O . LEU B 1 135 ? 2.381 -11.836 -4.57 1 94.69 135 LEU B O 1
ATOM 3472 N N . LYS B 1 136 ? 2.156 -12.711 -6.566 1 95.19 136 LYS B N 1
ATOM 3473 C CA . LYS B 1 136 ? 0.7 -12.68 -6.68 1 95.19 136 LYS B CA 1
ATOM 3474 C C . LYS B 1 136 ? 0.216 -13.57 -7.816 1 95.19 136 LYS B C 1
ATOM 3476 O O . LYS B 1 136 ? 1.003 -13.961 -8.68 1 95.19 136 LYS B O 1
ATOM 3481 N N . PRO B 1 137 ? -1.032 -13.914 -7.82 1 96.69 137 PRO B N 1
ATOM 3482 C CA . PRO B 1 137 ? -1.523 -14.867 -8.82 1 96.69 137 PRO B CA 1
ATOM 3483 C C . PRO B 1 137 ? -1.305 -14.383 -10.25 1 96.69 137 PRO B C 1
ATOM 3485 O O . PRO B 1 137 ? -1.115 -15.195 -11.164 1 96.69 137 PRO B O 1
ATOM 3488 N N . GLU B 1 138 ? -1.21 -13.047 -10.477 1 92.69 138 GLU B N 1
ATOM 3489 C CA . GLU B 1 138 ? -0.99 -12.492 -11.805 1 92.69 138 GLU B CA 1
ATOM 3490 C C . GLU B 1 138 ? 0.403 -12.836 -12.32 1 92.69 138 GLU B C 1
ATOM 3492 O O . GLU B 1 138 ? 0.619 -12.914 -13.531 1 92.69 138 GLU B O 1
ATOM 3497 N N . ASN B 1 139 ? 1.302 -13.086 -11.398 1 91.69 139 ASN B N 1
ATOM 3498 C CA . ASN B 1 139 ? 2.686 -13.344 -11.773 1 91.69 139 ASN B CA 1
ATOM 3499 C C . ASN B 1 139 ? 3.012 -14.836 -11.711 1 91.69 139 ASN B C 1
ATOM 3501 O O . ASN B 1 139 ? 4.172 -15.227 -11.828 1 91.69 139 ASN B O 1
ATOM 3505 N N . VAL B 1 140 ? 2.031 -15.641 -11.445 1 97.44 140 VAL B N 1
ATOM 3506 C CA . VAL B 1 140 ? 2.141 -17.094 -11.531 1 97.44 140 VAL B CA 1
ATOM 3507 C C . VAL B 1 140 ? 1.444 -17.594 -12.789 1 97.44 140 VAL B C 1
ATOM 3509 O O . VAL B 1 140 ? 0.231 -17.438 -12.945 1 97.44 140 VAL B O 1
ATOM 3512 N N . LEU B 1 141 ? 2.238 -18.188 -13.633 1 97.56 141 LEU B N 1
ATOM 3513 C CA . LEU B 1 141 ? 1.717 -18.641 -14.914 1 97.56 141 LEU B CA 1
ATOM 3514 C C . LEU B 1 141 ? 1.612 -20.172 -14.953 1 97.56 141 LEU B C 1
ATOM 3516 O O . LEU B 1 141 ? 2.35 -20.859 -14.25 1 97.56 141 LEU B O 1
ATOM 3520 N N . LEU B 1 142 ? 0.662 -20.656 -15.734 1 98.38 142 LEU B N 1
ATOM 3521 C CA . LEU B 1 142 ? 0.39 -22.094 -15.805 1 98.38 142 LEU B CA 1
ATOM 3522 C C . LEU B 1 142 ? 0.604 -22.609 -17.219 1 98.38 142 LEU B C 1
ATOM 3524 O O . LEU B 1 142 ? 0.133 -22.016 -18.188 1 98.38 142 LEU B O 1
ATOM 3528 N N . ASP B 1 143 ? 1.288 -23.719 -17.344 1 97.56 143 ASP B N 1
ATOM 3529 C CA . ASP B 1 143 ? 1.46 -24.344 -18.656 1 97.56 143 ASP B CA 1
ATOM 3530 C C . ASP B 1 143 ? 0.253 -25.203 -19.016 1 97.56 143 ASP B C 1
ATOM 3532 O O . ASP B 1 143 ? -0.786 -25.141 -18.344 1 97.56 143 ASP B O 1
ATOM 3536 N N . ARG B 1 144 ? 0.372 -25.984 -20.016 1 95.75 144 ARG B N 1
ATOM 3537 C CA . ARG B 1 144 ? -0.727 -26.797 -20.547 1 95.75 144 ARG B CA 1
ATOM 3538 C C . ARG B 1 144 ? -1.236 -27.781 -19.516 1 95.75 144 ARG B C 1
ATOM 3540 O O . ARG B 1 144 ? -2.422 -28.125 -19.5 1 95.75 144 ARG B O 1
ATOM 3547 N N . ASN B 1 145 ? -0.368 -28.281 -18.656 1 96.38 145 ASN B N 1
ATOM 3548 C CA . ASN B 1 145 ? -0.717 -29.281 -17.641 1 96.38 145 ASN B CA 1
ATOM 3549 C C . ASN B 1 145 ? -0.94 -28.625 -16.281 1 96.38 145 ASN B C 1
ATOM 3551 O O . ASN B 1 145 ? -0.885 -29.312 -15.258 1 96.38 145 ASN B O 1
ATOM 3555 N N . LEU B 1 146 ? -1.024 -27.328 -16.156 1 97.62 146 LEU B N 1
ATOM 3556 C CA . LEU B 1 146 ? -1.304 -26.531 -14.969 1 97.62 146 LEU B CA 1
ATOM 3557 C C . LEU B 1 146 ? -0.101 -26.516 -14.031 1 97.62 146 LEU B C 1
ATOM 3559 O O . LEU B 1 146 ? -0.237 -26.219 -12.844 1 97.62 146 LEU B O 1
ATOM 3563 N N . VAL B 1 147 ? 1.075 -26.875 -14.641 1 98.06 147 VAL B N 1
ATOM 3564 C CA . VAL B 1 147 ? 2.299 -26.703 -13.867 1 98.06 147 VAL B CA 1
ATOM 3565 C C . VAL B 1 147 ? 2.623 -25.203 -13.758 1 98.06 147 VAL B C 1
ATOM 3567 O O . VAL B 1 147 ? 2.619 -24.484 -14.758 1 98.06 147 VAL B O 1
ATOM 3570 N N . SER B 1 148 ? 2.865 -24.781 -12.547 1 98.62 148 SER B N 1
ATOM 3571 C CA . SER B 1 148 ? 3.016 -23.344 -12.32 1 98.62 148 SER B CA 1
ATOM 3572 C C . SER B 1 148 ? 4.469 -22.906 -12.477 1 98.62 148 SER B C 1
ATOM 3574 O O . SER B 1 148 ? 5.387 -23.656 -12.141 1 98.62 148 SER B O 1
ATOM 3576 N N . LYS B 1 149 ? 4.695 -21.719 -12.977 1 97.94 149 LYS B N 1
ATOM 3577 C CA . LYS B 1 149 ? 5.984 -21.031 -13.031 1 97.94 149 LYS B CA 1
ATOM 3578 C C . LYS B 1 149 ? 5.852 -19.562 -12.633 1 97.94 149 LYS B C 1
ATOM 3580 O O . LYS B 1 149 ? 4.949 -18.875 -13.094 1 97.94 149 LYS B O 1
ATOM 3585 N N . ILE B 1 150 ? 6.703 -19.141 -11.75 1 96.31 150 ILE B N 1
ATOM 3586 C CA . ILE B 1 150 ? 6.676 -17.766 -11.273 1 96.31 150 ILE B CA 1
ATOM 3587 C C . ILE B 1 150 ? 7.398 -16.844 -12.266 1 96.31 150 ILE B C 1
ATOM 3589 O O . ILE B 1 150 ? 8.508 -17.156 -12.711 1 96.31 150 ILE B O 1
ATOM 3593 N N . GLY B 1 151 ? 6.781 -15.758 -12.672 1 90.5 151 GLY B N 1
ATOM 3594 C CA . GLY B 1 151 ? 7.387 -14.75 -13.531 1 90.5 151 GLY B CA 1
ATOM 3595 C C . GLY B 1 151 ? 7.746 -13.477 -12.789 1 90.5 151 GLY B C 1
ATOM 3596 O O . GLY B 1 151 ? 7.504 -13.352 -11.586 1 90.5 151 GLY B O 1
ATOM 3597 N N . ASP B 1 152 ? 8.461 -12.547 -13.5 1 83 152 ASP B N 1
ATOM 3598 C CA . ASP B 1 152 ? 8.797 -11.203 -13.047 1 83 152 ASP B CA 1
ATOM 3599 C C . ASP B 1 152 ? 9.695 -11.25 -11.812 1 83 152 ASP B C 1
ATOM 3601 O O . ASP B 1 152 ? 9.516 -10.461 -10.875 1 83 152 ASP B O 1
ATOM 3605 N N . VAL B 1 153 ? 10.547 -12.172 -11.781 1 83.06 153 VAL B N 1
ATOM 3606 C CA . VAL B 1 153 ? 11.469 -12.336 -10.656 1 83.06 153 VAL B CA 1
ATOM 3607 C C . VAL B 1 153 ? 12.492 -11.203 -10.656 1 83.06 153 VAL B C 1
ATOM 3609 O O . VAL B 1 153 ? 13.164 -10.969 -11.664 1 83.06 153 VAL B O 1
ATOM 3612 N N . GLY B 1 154 ? 12.672 -10.609 -9.516 1 67.56 154 GLY B N 1
ATOM 3613 C CA . GLY B 1 154 ? 13.742 -9.641 -9.289 1 67.56 154 GLY B CA 1
ATOM 3614 C C . GLY B 1 154 ? 13.43 -8.266 -9.852 1 67.56 154 GLY B C 1
ATOM 3615 O O . GLY B 1 154 ? 14.312 -7.414 -9.945 1 67.56 154 GLY B O 1
ATOM 3616 N N . LEU B 1 155 ? 12.258 -7.957 -10.305 1 63.38 155 LEU B N 1
ATOM 3617 C CA . LEU B 1 155 ? 11.945 -6.73 -11.031 1 63.38 155 LEU B CA 1
ATOM 3618 C C . LEU B 1 155 ? 11.234 -5.73 -10.125 1 63.38 155 LEU B C 1
ATOM 3620 O O . LEU B 1 155 ? 11.234 -4.527 -10.398 1 63.38 155 LEU B O 1
ATOM 3624 N N . SER B 1 156 ? 10.742 -6.277 -9.117 1 61 156 SER B N 1
ATOM 3625 C CA . SER B 1 156 ? 9.781 -5.418 -8.438 1 61 156 SER B CA 1
ATOM 3626 C C . SER B 1 156 ? 10.477 -4.449 -7.496 1 61 156 SER B C 1
ATOM 3628 O O . SER B 1 156 ? 11.43 -4.82 -6.801 1 61 156 SER B O 1
ATOM 3630 N N . THR B 1 157 ? 10.336 -3.189 -7.879 1 61.19 157 THR B N 1
ATOM 3631 C CA . THR B 1 157 ? 10.688 -2.143 -6.926 1 61.19 157 THR B CA 1
ATOM 3632 C C . THR B 1 157 ? 9.445 -1.582 -6.25 1 61.19 157 THR B C 1
ATOM 3634 O O . THR B 1 157 ? 8.477 -1.212 -6.922 1 61.19 157 THR B O 1
ATOM 3637 N N . LEU B 1 158 ? 9.375 -1.84 -4.98 1 55.56 158 LEU B N 1
ATOM 3638 C CA . LEU B 1 158 ? 8.188 -1.369 -4.273 1 55.56 158 LEU B CA 1
ATOM 3639 C C . LEU B 1 158 ? 8.125 0.155 -4.266 1 55.56 158 LEU B C 1
ATOM 3641 O O . LEU B 1 158 ? 7.055 0.739 -4.453 1 55.56 158 LEU B O 1
ATOM 3645 N N . MET B 1 159 ? 9.172 0.838 -3.941 1 56.81 159 MET B N 1
ATOM 3646 C CA . MET B 1 159 ? 9.188 2.299 -3.906 1 56.81 159 MET B CA 1
ATOM 3647 C C . MET B 1 159 ? 10.391 2.844 -4.668 1 56.81 159 MET B C 1
ATOM 3649 O O . MET B 1 159 ? 11.422 2.174 -4.781 1 56.81 159 MET B O 1
ATOM 3653 N N . PRO B 1 160 ? 10.016 3.902 -5.398 1 55.09 160 PRO B N 1
ATOM 3654 C CA . PRO B 1 160 ? 11.188 4.559 -5.984 1 55.09 160 PRO B CA 1
ATOM 3655 C C . PRO B 1 160 ? 12.242 4.91 -4.941 1 55.09 160 PRO B C 1
ATOM 3657 O O . PRO B 1 160 ? 11.938 4.992 -3.748 1 55.09 160 PRO B O 1
ATOM 3660 N N . PRO B 1 161 ? 13.547 4.836 -5.387 1 49.41 161 PRO B N 1
ATOM 3661 C CA . PRO B 1 161 ? 14.602 5.227 -4.449 1 49.41 161 PRO B CA 1
ATOM 3662 C C . PRO B 1 161 ? 14.25 6.492 -3.668 1 49.41 161 PRO B C 1
ATOM 3664 O O . PRO B 1 161 ? 13.539 7.363 -4.176 1 49.41 161 PRO B O 1
ATOM 3667 N N . LYS B 1 162 ? 14.508 6.445 -2.334 1 52.41 162 LYS B N 1
ATOM 3668 C CA . LYS B 1 162 ? 14.258 7.504 -1.362 1 52.41 162 LYS B CA 1
ATOM 3669 C C . LYS B 1 162 ? 14.43 8.883 -1.997 1 52.41 162 LYS B C 1
ATOM 3671 O O . LYS B 1 162 ? 13.672 9.805 -1.695 1 52.41 162 LYS B O 1
ATOM 3676 N N . GLU B 1 163 ? 15.422 9.031 -2.783 1 45.69 163 GLU B N 1
ATOM 3677 C CA . GLU B 1 163 ? 15.758 10.328 -3.363 1 45.69 163 GLU B CA 1
ATOM 3678 C C . GLU B 1 163 ? 14.602 10.875 -4.191 1 45.69 163 GLU B C 1
ATOM 3680 O O . GLU B 1 163 ? 14.453 12.094 -4.32 1 45.69 163 GLU B O 1
ATOM 3685 N N . THR B 1 164 ? 13.875 9.969 -4.734 1 42.41 164 THR B N 1
ATOM 3686 C CA . THR B 1 164 ? 12.836 10.43 -5.648 1 42.41 164 THR B CA 1
ATOM 3687 C C . THR B 1 164 ? 11.555 10.766 -4.883 1 42.41 164 THR B C 1
ATOM 3689 O O . THR B 1 164 ? 10.656 11.422 -5.418 1 42.41 164 THR B O 1
ATOM 3692 N N . LEU B 1 165 ? 11.43 10.188 -3.775 1 44.91 165 LEU B N 1
ATOM 3693 C CA . LEU B 1 165 ? 10.203 10.422 -3.021 1 44.91 165 LEU B CA 1
ATOM 3694 C C . LEU B 1 165 ? 10.047 11.906 -2.693 1 44.91 165 LEU B C 1
ATOM 3696 O O . LEU B 1 165 ? 8.93 12.383 -2.484 1 44.91 165 LEU B O 1
ATOM 3700 N N . SER B 1 166 ? 11.195 12.594 -2.551 1 41.41 166 SER B N 1
ATOM 3701 C CA . SER B 1 166 ? 11.086 14.016 -2.273 1 41.41 166 SER B CA 1
ATOM 3702 C C . SER B 1 166 ? 10.383 14.75 -3.412 1 41.41 166 SER B C 1
ATOM 3704 O O . SER B 1 166 ? 9.93 15.891 -3.242 1 41.41 166 SER B O 1
ATOM 3706 N N . ASN B 1 167 ? 10.617 14.328 -4.648 1 37.25 167 ASN B N 1
ATOM 3707 C CA . ASN B 1 167 ? 9.984 15.094 -5.723 1 37.25 167 ASN B CA 1
ATOM 3708 C C . ASN B 1 167 ? 8.547 14.648 -5.957 1 37.25 167 ASN B C 1
ATOM 3710 O O . ASN B 1 167 ? 8.297 13.484 -6.273 1 37.25 167 ASN B O 1
ATOM 3714 N N . ARG B 1 168 ? 7.66 15.344 -5.406 1 39.81 168 ARG B N 1
ATOM 3715 C CA . ARG B 1 168 ? 6.207 15.258 -5.297 1 39.81 168 ARG B CA 1
ATOM 3716 C C . ARG B 1 168 ? 5.598 14.656 -6.562 1 39.81 168 ARG B C 1
ATOM 3718 O O . ARG B 1 168 ? 4.457 14.195 -6.547 1 39.81 168 ARG B O 1
ATOM 3725 N N . THR B 1 169 ? 6.246 14.906 -7.742 1 34.84 169 THR B N 1
ATOM 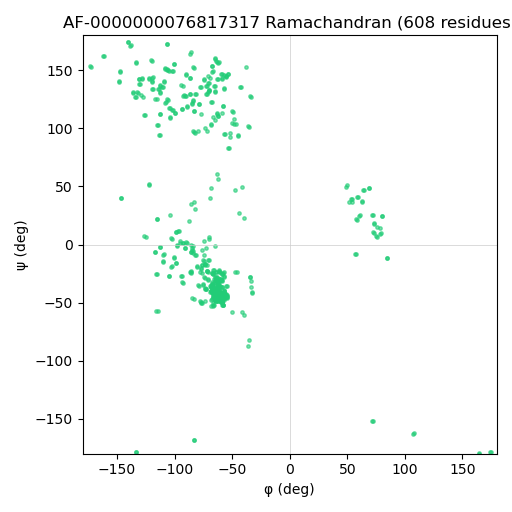3726 C CA . THR B 1 169 ? 5.539 14.711 -9 1 34.84 169 THR B CA 1
ATOM 3727 C C . THR B 1 169 ? 5.379 13.227 -9.305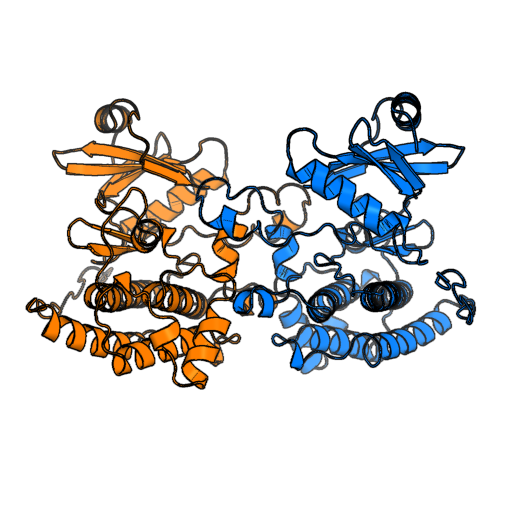 1 34.84 169 THR B C 1
ATOM 3729 O O . THR B 1 169 ? 4.41 12.812 -9.945 1 34.84 169 THR B O 1
ATOM 3732 N N . VAL B 1 170 ? 6.492 12.492 -9.195 1 33.59 170 VAL B N 1
ATOM 3733 C CA . VAL B 1 170 ? 6.488 11.289 -10.016 1 33.59 170 VAL B CA 1
ATOM 3734 C C . VAL B 1 170 ? 5.832 10.141 -9.258 1 33.59 170 VAL B C 1
ATOM 3736 O O . VAL B 1 170 ? 6.398 9.047 -9.164 1 33.59 170 VAL B O 1
ATOM 3739 N N . TYR B 1 171 ? 5.074 10.398 -8.297 1 38.16 171 TYR B N 1
ATOM 3740 C CA . TYR B 1 171 ? 4.414 9.281 -7.637 1 38.16 171 TYR B CA 1
ATOM 3741 C C . TYR B 1 171 ? 3.449 8.578 -8.578 1 38.16 171 TYR B C 1
ATOM 3743 O O . TYR B 1 171 ? 2.611 7.781 -8.148 1 38.16 171 TYR B O 1
ATOM 3751 N N . LYS B 1 172 ? 3.34 9.055 -9.727 1 39.97 172 LYS B N 1
ATOM 3752 C CA . LYS B 1 172 ? 2.209 8.688 -10.578 1 39.97 172 LYS B CA 1
ATOM 3753 C C . LYS B 1 172 ? 2.041 7.176 -10.641 1 39.97 172 LYS B C 1
ATOM 3755 O O . LYS B 1 172 ? 0.918 6.672 -10.727 1 39.97 172 LYS B O 1
ATOM 3760 N N . LYS B 1 173 ? 3.135 6.527 -11.102 1 43.47 173 LYS B N 1
ATOM 3761 C CA . LYS B 1 173 ? 2.863 5.277 -11.797 1 43.47 173 LYS B CA 1
ATOM 3762 C C . LYS B 1 173 ? 3.195 4.074 -10.922 1 43.47 173 LYS B C 1
ATOM 3764 O O . LYS B 1 173 ? 3.949 3.188 -11.328 1 43.47 173 LYS B O 1
ATOM 3769 N N . THR B 1 174 ? 3.162 4.254 -9.539 1 47.88 174 THR B N 1
ATOM 3770 C CA . THR B 1 174 ? 3.564 2.996 -8.93 1 47.88 174 THR B CA 1
ATOM 3771 C C . THR B 1 174 ? 2.422 1.984 -8.969 1 47.88 174 THR B C 1
ATOM 3773 O O . THR B 1 174 ? 1.264 2.338 -8.742 1 47.88 174 THR B O 1
ATOM 3776 N N . GLY B 1 175 ? 2.506 0.912 -9.711 1 55.84 175 GLY B N 1
ATOM 3777 C CA . GLY B 1 175 ? 1.708 -0.3 -9.805 1 55.84 175 GLY B CA 1
ATOM 3778 C C . GLY B 1 175 ? 1.334 -0.87 -8.445 1 55.84 175 GLY B C 1
ATOM 3779 O O . GLY B 1 175 ? 1.067 -2.066 -8.328 1 55.84 175 GLY B O 1
ATOM 3780 N N . LEU B 1 176 ? 1.24 0.01 -7.309 1 62.47 176 LEU B N 1
ATOM 3781 C CA . LEU B 1 176 ? 1.089 -0.504 -5.949 1 62.47 176 LEU B CA 1
ATOM 3782 C C . LEU B 1 176 ? -0.352 -0.931 -5.688 1 62.47 176 LEU B C 1
ATOM 3784 O O . LEU B 1 176 ? -0.598 -1.854 -4.91 1 62.47 176 LEU B O 1
ATOM 3788 N N . ALA B 1 177 ? -1.294 -0.419 -6.395 1 60.81 177 ALA B N 1
ATOM 3789 C CA . ALA B 1 177 ? -2.691 -0.714 -6.09 1 60.81 177 ALA B CA 1
ATOM 3790 C C . ALA B 1 177 ? -2.986 -2.203 -6.254 1 60.81 177 ALA B C 1
ATOM 3792 O O . ALA B 1 177 ? -3.641 -2.811 -5.402 1 60.81 177 ALA B O 1
ATOM 3793 N N . GLY B 1 178 ? -2.416 -2.75 -7.199 1 66.31 178 GLY B N 1
ATOM 3794 C CA . GLY B 1 178 ? -2.676 -4.16 -7.441 1 66.31 178 GLY B CA 1
ATOM 3795 C C . GLY B 1 178 ? -1.854 -5.078 -6.555 1 66.31 178 GLY B C 1
ATOM 3796 O O . GLY B 1 178 ? -2.125 -6.277 -6.477 1 66.31 178 GLY B O 1
ATOM 3797 N N . THR B 1 179 ? -0.897 -4.461 -5.848 1 83.44 179 THR B N 1
ATOM 3798 C CA . THR B 1 179 ? 0.051 -5.258 -5.078 1 83.44 179 THR B CA 1
ATOM 3799 C C . THR B 1 179 ? -0.153 -5.043 -3.582 1 83.44 179 THR B C 1
ATOM 3801 O O . THR B 1 179 ? 0.32 -5.836 -2.764 1 83.44 179 THR B O 1
ATOM 3804 N N . LEU B 1 180 ? -1.03 -4.223 -3.258 1 87.12 180 LEU B N 1
ATOM 3805 C CA . LEU B 1 180 ? -1.142 -3.734 -1.889 1 87.12 180 LEU B CA 1
ATOM 3806 C C . LEU B 1 180 ? -1.434 -4.879 -0.924 1 87.12 180 LEU B C 1
ATOM 3808 O O . LEU B 1 180 ? -0.788 -4.996 0.12 1 87.12 180 LEU B O 1
ATOM 3812 N N . PHE B 1 181 ? -2.271 -5.773 -1.307 1 91.69 181 PHE B N 1
ATOM 3813 C CA . PHE B 1 181 ? -2.77 -6.77 -0.366 1 91.69 181 PHE B CA 1
ATOM 3814 C C . PHE B 1 181 ? -1.82 -7.957 -0.285 1 91.69 181 PHE B C 1
ATOM 3816 O O . PHE B 1 181 ? -1.964 -8.812 0.59 1 91.69 181 PHE B O 1
ATOM 3823 N N . TYR B 1 182 ? -0.826 -7.957 -1.141 1 94.12 182 TYR B N 1
ATOM 3824 C CA . TYR B 1 182 ? 0.221 -8.969 -1.092 1 94.12 182 TYR B CA 1
ATOM 3825 C C . TYR B 1 182 ? 1.473 -8.43 -0.41 1 94.12 182 TYR B C 1
ATOM 3827 O O . TYR B 1 182 ? 2.375 -9.195 -0.06 1 94.12 182 TYR B O 1
ATOM 3835 N N . LEU B 1 183 ? 1.429 -7.145 -0.232 1 92.12 183 LEU B N 1
ATOM 3836 C CA . LEU B 1 183 ? 2.586 -6.469 0.347 1 92.12 183 LEU B CA 1
ATOM 3837 C C . LEU B 1 183 ? 2.715 -6.789 1.832 1 92.12 183 LEU B C 1
ATOM 3839 O O . LEU B 1 183 ? 1.72 -6.781 2.561 1 92.12 183 LEU B O 1
ATOM 3843 N N . ASP B 1 184 ? 3.953 -7.059 2.229 1 93 184 ASP B N 1
ATOM 3844 C CA . ASP B 1 184 ? 4.281 -7.258 3.637 1 93 184 ASP B CA 1
ATOM 3845 C C . ASP B 1 184 ? 3.91 -6.027 4.465 1 93 184 ASP B C 1
ATOM 3847 O O . ASP B 1 184 ? 4.477 -4.949 4.27 1 93 184 ASP B O 1
ATOM 3851 N N . PRO B 1 185 ? 2.971 -6.188 5.488 1 93.75 185 PRO B N 1
ATOM 3852 C CA . PRO B 1 185 ? 2.596 -5.031 6.301 1 93.75 185 PRO B CA 1
ATOM 3853 C C . PRO B 1 185 ? 3.777 -4.445 7.074 1 93.75 185 PRO B C 1
ATOM 3855 O O . PRO B 1 185 ? 3.816 -3.238 7.328 1 93.75 185 PRO B O 1
ATOM 3858 N N . GLU B 1 186 ? 4.727 -5.227 7.426 1 92.38 186 GLU B N 1
ATOM 3859 C CA . GLU B 1 186 ? 5.895 -4.746 8.164 1 92.38 186 GLU B CA 1
ATOM 3860 C C . GLU B 1 186 ? 6.734 -3.805 7.305 1 92.38 186 GLU B C 1
ATOM 3862 O O . GLU B 1 186 ? 7.52 -3.012 7.832 1 92.38 186 GLU B O 1
ATOM 3867 N N . TYR B 1 187 ? 6.629 -3.961 5.98 1 89.88 187 TYR B N 1
ATOM 3868 C CA . TYR B 1 187 ? 7.32 -3.059 5.066 1 89.88 187 TYR B CA 1
ATOM 3869 C C . TYR B 1 187 ? 6.949 -1.607 5.348 1 89.88 187 TYR B C 1
ATOM 3871 O O . TYR B 1 187 ? 7.789 -0.711 5.223 1 89.88 187 TYR B O 1
ATOM 3879 N N . GLN B 1 188 ? 5.738 -1.382 5.715 1 87 188 GLN B N 1
ATOM 3880 C CA . GLN B 1 188 ? 5.25 -0.031 5.973 1 87 188 GLN B CA 1
ATOM 3881 C C . GLN B 1 188 ? 5.988 0.608 7.145 1 87 188 GLN B C 1
ATOM 3883 O O . GLN B 1 188 ? 6.164 1.827 7.184 1 87 188 GLN B O 1
ATOM 3888 N N . ARG B 1 189 ? 6.449 -0.218 8.047 1 88.81 189 ARG B N 1
ATOM 3889 C CA . ARG B 1 189 ? 7.105 0.291 9.25 1 88.81 189 ARG B CA 1
ATOM 3890 C C . ARG B 1 189 ? 8.617 0.363 9.062 1 88.81 189 ARG B C 1
ATOM 3892 O O . ARG B 1 189 ? 9.266 1.288 9.555 1 88.81 189 ARG B O 1
ATOM 3899 N N . THR B 1 190 ? 9.117 -0.593 8.266 1 90.38 190 THR B N 1
ATOM 3900 C CA . THR B 1 190 ? 10.562 -0.738 8.234 1 90.38 190 THR B CA 1
ATOM 3901 C C . THR B 1 190 ? 11.141 -0.161 6.945 1 90.38 190 THR B C 1
ATOM 3903 O O . THR B 1 190 ? 12.32 0.178 6.879 1 90.38 190 THR B O 1
ATOM 3906 N N . GLY B 1 191 ? 10.312 -0.165 5.914 1 87.56 191 GLY B N 1
ATOM 3907 C CA . GLY B 1 191 ? 10.797 0.217 4.598 1 87.56 191 GLY B CA 1
ATOM 3908 C C . GLY B 1 191 ? 11.688 -0.829 3.961 1 87.56 191 GLY B C 1
ATOM 3909 O O . GLY B 1 191 ? 12.383 -0.55 2.977 1 87.56 191 GLY B O 1
ATOM 3910 N N . GLN B 1 192 ? 11.719 -1.97 4.59 1 88.56 192 GLN B N 1
ATOM 3911 C CA . GLN B 1 192 ? 12.617 -3.016 4.109 1 88.56 192 GLN B CA 1
ATOM 3912 C C . GLN B 1 192 ? 11.844 -4.285 3.762 1 88.56 192 GLN B C 1
ATOM 3914 O O . GLN B 1 192 ? 10.867 -4.625 4.426 1 88.56 192 GLN B O 1
ATOM 3919 N N . VAL B 1 193 ? 12.375 -4.898 2.648 1 90 193 VAL B N 1
ATOM 3920 C CA . VAL B 1 193 ? 11.812 -6.188 2.26 1 90 193 VAL B CA 1
ATOM 3921 C C . VAL B 1 193 ? 12.742 -7.312 2.709 1 90 193 VAL B C 1
ATOM 3923 O O . VAL B 1 193 ? 13.945 -7.102 2.885 1 90 193 VAL B O 1
ATOM 3926 N N . SER B 1 194 ? 12.203 -8.484 3.023 1 92.94 194 SER B N 1
ATOM 3927 C CA . SER B 1 194 ? 12.938 -9.688 3.406 1 92.94 194 SER B CA 1
ATOM 3928 C C . SER B 1 194 ? 12.32 -10.938 2.791 1 92.94 194 SER B C 1
ATOM 3930 O O . SER B 1 194 ? 11.305 -10.859 2.102 1 92.94 194 SER B O 1
ATOM 3932 N N . VAL B 1 195 ? 12.961 -12.055 2.965 1 95.62 195 VAL B N 1
ATOM 3933 C CA . VAL B 1 195 ? 12.43 -13.32 2.479 1 95.62 195 VAL B CA 1
ATOM 3934 C C . VAL B 1 195 ? 11.047 -13.562 3.082 1 95.62 195 VAL B C 1
ATOM 3936 O O . VAL B 1 195 ? 10.188 -14.188 2.451 1 95.62 195 VAL B O 1
ATOM 3939 N N . LYS B 1 196 ? 10.828 -12.984 4.281 1 97.31 196 LYS B N 1
ATOM 3940 C CA . LYS B 1 196 ? 9.539 -13.141 4.953 1 97.31 196 LYS B CA 1
ATOM 3941 C C . LYS B 1 196 ? 8.453 -12.336 4.254 1 97.31 196 LYS B C 1
ATOM 3943 O O . LYS B 1 196 ? 7.262 -12.594 4.449 1 97.31 196 LYS B O 1
ATOM 3948 N N . SER B 1 197 ? 8.867 -11.297 3.498 1 95.31 197 SER B N 1
ATOM 3949 C CA . SER B 1 197 ? 7.898 -10.57 2.688 1 95.31 197 SER B CA 1
ATOM 3950 C C . SER B 1 197 ? 7.266 -11.477 1.638 1 95.31 197 SER B C 1
ATOM 3952 O O . SER B 1 197 ? 6.051 -11.438 1.424 1 95.31 197 SER B O 1
ATOM 3954 N N . ASP B 1 198 ? 8.102 -12.352 1.036 1 96.44 198 ASP B N 1
ATOM 3955 C CA . ASP B 1 198 ? 7.586 -13.32 0.074 1 96.44 198 ASP B CA 1
ATOM 3956 C C . ASP B 1 198 ? 6.691 -14.352 0.758 1 96.44 198 ASP B C 1
ATOM 3958 O O . ASP B 1 198 ? 5.727 -14.836 0.164 1 96.44 198 ASP B O 1
ATOM 3962 N N . THR B 1 199 ? 7.082 -14.68 1.973 1 98.5 199 THR B N 1
ATOM 3963 C CA . THR B 1 199 ? 6.266 -15.609 2.738 1 98.5 199 THR B CA 1
ATOM 3964 C C . THR B 1 199 ? 4.859 -15.055 2.949 1 98.5 199 THR B C 1
ATOM 3966 O O . THR B 1 199 ? 3.875 -15.789 2.822 1 98.5 199 THR B O 1
ATOM 3969 N N . TYR B 1 200 ? 4.797 -13.781 3.27 1 97.88 200 TYR B N 1
ATOM 3970 C CA . TYR B 1 200 ? 3.498 -13.133 3.412 1 97.88 200 TYR B CA 1
ATOM 3971 C C . TYR B 1 200 ? 2.691 -13.242 2.123 1 97.88 200 TYR B C 1
ATOM 3973 O O . TYR B 1 200 ? 1.526 -13.648 2.146 1 97.88 200 TYR B O 1
ATOM 3981 N N . ALA B 1 201 ? 3.281 -12.852 1.028 1 97.19 201 ALA B N 1
ATOM 3982 C CA . ALA B 1 201 ? 2.605 -12.898 -0.265 1 97.19 201 ALA B CA 1
ATOM 3983 C C . ALA B 1 201 ? 2.125 -14.312 -0.586 1 97.19 201 ALA B C 1
ATOM 3985 O O . ALA B 1 201 ? 1.021 -14.492 -1.104 1 97.19 201 ALA B O 1
ATOM 3986 N N . LEU B 1 202 ? 2.955 -15.312 -0.272 1 98.81 202 LEU B N 1
ATOM 3987 C CA . LEU B 1 202 ? 2.57 -16.703 -0.484 1 98.81 202 LEU B CA 1
ATOM 3988 C C . LEU B 1 202 ? 1.32 -17.047 0.318 1 98.81 202 LEU B C 1
ATOM 3990 O O . LEU B 1 202 ? 0.437 -17.75 -0.175 1 98.81 202 LEU B O 1
ATOM 3994 N N . GLY B 1 203 ? 1.285 -16.562 1.541 1 98.81 203 GLY B N 1
ATOM 3995 C CA . GLY B 1 203 ? 0.093 -16.781 2.346 1 98.81 203 GLY B CA 1
ATOM 3996 C C . GLY B 1 203 ? -1.179 -16.312 1.667 1 98.81 203 GLY B C 1
ATOM 3997 O O . GLY B 1 203 ? -2.191 -17.016 1.675 1 98.81 203 GLY B O 1
ATOM 3998 N N . MET B 1 204 ? -1.097 -15.133 1.097 1 98.38 204 MET B N 1
ATOM 3999 C CA . MET B 1 204 ? -2.256 -14.586 0.392 1 98.38 204 MET B CA 1
ATOM 4000 C C . MET B 1 204 ? -2.621 -15.461 -0.804 1 98.38 204 MET B C 1
ATOM 4002 O O . MET B 1 204 ? -3.797 -15.766 -1.017 1 98.38 204 MET B O 1
ATOM 4006 N N . VAL B 1 205 ? -1.655 -15.875 -1.545 1 98.75 205 VAL B N 1
ATOM 4007 C CA . VAL B 1 205 ? -1.886 -16.719 -2.717 1 98.75 205 VAL B CA 1
ATOM 4008 C C . VAL B 1 205 ? -2.533 -18.031 -2.293 1 98.75 205 VAL B C 1
ATOM 4010 O O . VAL B 1 205 ? -3.441 -18.531 -2.963 1 98.75 205 VAL B O 1
ATOM 4013 N N . ILE B 1 206 ? -2.078 -18.578 -1.197 1 98.94 206 ILE B N 1
ATOM 4014 C CA . ILE B 1 206 ? -2.637 -19.828 -0.677 1 98.94 206 ILE B CA 1
ATOM 4015 C C . ILE B 1 206 ? -4.125 -19.641 -0.395 1 98.94 206 ILE B C 1
ATOM 4017 O O . ILE B 1 206 ? -4.941 -20.484 -0.772 1 98.94 206 ILE B O 1
ATOM 4021 N N . LEU B 1 207 ? -4.48 -18.547 0.244 1 98.81 207 LEU B N 1
ATOM 4022 C CA . LEU B 1 207 ? -5.891 -18.312 0.532 1 98.81 207 LEU B CA 1
ATOM 4023 C C . LEU B 1 207 ? -6.695 -18.188 -0.757 1 98.81 207 LEU B C 1
ATOM 4025 O O . LEU B 1 207 ? -7.832 -18.656 -0.836 1 98.81 207 LEU B O 1
ATOM 4029 N N . GLU B 1 208 ? -6.109 -17.547 -1.717 1 98.69 208 GLU B N 1
ATOM 4030 C CA . GLU B 1 208 ? -6.793 -17.391 -2.996 1 98.69 208 GLU B CA 1
ATOM 4031 C C . GLU B 1 208 ? -6.961 -18.75 -3.689 1 98.69 208 GLU B C 1
ATOM 4033 O O . GLU B 1 208 ? -7.98 -19 -4.336 1 98.69 208 GLU B O 1
ATOM 4038 N N . LEU B 1 209 ? -5.98 -19.609 -3.576 1 98.88 209 LEU B N 1
ATOM 4039 C CA . LEU B 1 209 ? -6.082 -20.953 -4.137 1 98.88 209 LEU B CA 1
ATOM 4040 C C . LEU B 1 209 ? -7.242 -21.719 -3.51 1 98.88 209 LEU B C 1
ATOM 4042 O O . LEU B 1 209 ? -7.918 -22.484 -4.188 1 98.88 209 LEU B O 1
ATOM 4046 N N . LEU B 1 210 ? -7.465 -21.5 -2.262 1 98.88 210 LEU B N 1
ATOM 4047 C CA . LEU B 1 210 ? -8.516 -22.203 -1.538 1 98.88 210 LEU B CA 1
ATOM 4048 C C . LEU B 1 210 ? -9.891 -21.656 -1.891 1 98.88 210 LEU B C 1
ATOM 4050 O O . LEU B 1 210 ? -10.859 -22.406 -1.996 1 98.88 210 LEU B O 1
ATOM 4054 N N . THR B 1 211 ? -9.945 -20.312 -2.131 1 98.75 211 THR B N 1
ATOM 4055 C CA . THR B 1 211 ? -11.242 -19.656 -2.107 1 98.75 211 THR B CA 1
ATOM 4056 C C . THR B 1 211 ? -11.602 -19.109 -3.486 1 98.75 211 THR B C 1
ATOM 4058 O O . THR B 1 211 ? -12.773 -18.844 -3.768 1 98.75 211 THR B O 1
ATOM 4061 N N . ALA B 1 212 ? -10.602 -18.828 -4.301 1 98.12 212 ALA B N 1
ATOM 4062 C CA . ALA B 1 212 ? -10.75 -18.141 -5.586 1 98.12 212 ALA B CA 1
ATOM 4063 C C . ALA B 1 212 ? -11.352 -16.75 -5.402 1 98.12 212 ALA B C 1
ATOM 4065 O O . ALA B 1 212 ? -12.023 -16.234 -6.297 1 98.12 212 ALA B O 1
ATOM 4066 N N . ARG B 1 213 ? -11.195 -16.188 -4.27 1 96.12 213 ARG B N 1
ATOM 4067 C CA . ARG B 1 213 ? -11.703 -14.859 -3.965 1 96.12 213 ARG B CA 1
ATOM 4068 C C . ARG B 1 213 ? -10.594 -13.82 -4.059 1 96.12 213 ARG B C 1
ATOM 4070 O O . ARG B 1 213 ? -9.406 -14.156 -3.977 1 96.12 213 ARG B O 1
ATOM 4077 N N . CYS B 1 214 ? -10.992 -12.602 -4.305 1 92.81 214 CYS B N 1
ATOM 4078 C CA . CYS B 1 214 ? -10.023 -11.516 -4.355 1 92.81 214 CYS B CA 1
ATOM 4079 C C . CYS B 1 214 ? -9.375 -11.305 -2.992 1 92.81 214 CYS B C 1
ATOM 4081 O O . CYS B 1 214 ? -9.961 -11.633 -1.961 1 92.81 214 CYS B O 1
ATOM 4083 N N . PRO B 1 215 ? -8.25 -10.68 -2.961 1 94.31 215 PRO B N 1
ATOM 4084 C CA . PRO B 1 215 ? -7.477 -10.594 -1.72 1 94.31 215 PRO B CA 1
ATOM 4085 C C . PRO B 1 215 ? -8.055 -9.586 -0.731 1 94.31 215 PRO B C 1
ATOM 4087 O O . PRO B 1 215 ? -7.703 -9.594 0.45 1 94.31 215 PRO B O 1
ATOM 4090 N N . ILE B 1 216 ? -8.883 -8.68 -1.118 1 91.62 216 ILE B N 1
ATOM 4091 C CA . ILE B 1 216 ? -9.414 -7.637 -0.247 1 91.62 216 ILE B CA 1
ATOM 4092 C C . ILE B 1 216 ? -10.219 -8.266 0.886 1 91.62 216 ILE B C 1
ATOM 4094 O O . ILE B 1 216 ? -11.281 -8.844 0.651 1 91.62 216 ILE B O 1
ATOM 4098 N N . GLY B 1 217 ? -9.734 -8.211 2.1 1 93.06 217 GLY B N 1
ATOM 4099 C CA . GLY B 1 217 ? -10.414 -8.711 3.283 1 93.06 217 GLY B CA 1
ATOM 4100 C C . GLY B 1 217 ? -10.383 -10.227 3.389 1 93.06 217 GLY B C 1
ATOM 4101 O O . GLY B 1 217 ? -11.016 -10.797 4.277 1 93.06 217 GLY B O 1
ATOM 4102 N N . LEU B 1 218 ? -9.68 -10.797 2.541 1 96.56 218 LEU B N 1
ATOM 4103 C CA . LEU B 1 218 ? -9.727 -12.25 2.422 1 96.56 218 LEU B CA 1
ATOM 4104 C C . LEU B 1 218 ? -9.172 -12.922 3.676 1 96.56 218 LEU B C 1
ATOM 4106 O O . LEU B 1 218 ? -9.75 -13.875 4.188 1 96.56 218 LEU B O 1
ATOM 4110 N N . PRO B 1 219 ? -8.047 -12.477 4.258 1 97.5 219 PRO B N 1
ATOM 4111 C CA . PRO B 1 219 ? -7.512 -13.117 5.461 1 97.5 219 PRO B CA 1
ATOM 4112 C C . PRO B 1 219 ? -8.516 -13.141 6.613 1 97.5 219 PRO B C 1
ATOM 4114 O O . PRO B 1 219 ? -8.625 -14.148 7.316 1 97.5 219 PRO B O 1
ATOM 4117 N N . GLU B 1 220 ? -9.211 -12.094 6.746 1 96 220 GLU B N 1
ATOM 4118 C CA . GLU B 1 220 ? -10.195 -12.023 7.824 1 96 220 GLU B CA 1
ATOM 4119 C C . GLU B 1 220 ? -11.328 -13.023 7.605 1 96 220 GLU B C 1
ATOM 4121 O O . GLU B 1 220 ? -11.766 -13.688 8.547 1 96 220 GLU B O 1
ATOM 4126 N N . VAL B 1 221 ? -11.789 -13.07 6.426 1 96.94 221 VAL B N 1
ATOM 4127 C CA . VAL B 1 221 ? -12.875 -13.984 6.074 1 96.94 221 VAL B CA 1
ATOM 4128 C C . VAL B 1 221 ? -12.453 -15.43 6.359 1 96.94 221 VAL B C 1
ATOM 4130 O O . VAL B 1 221 ? -13.188 -16.188 6.984 1 96.94 221 VAL B O 1
ATOM 4133 N N . VAL B 1 222 ? -11.328 -15.766 5.898 1 98.44 222 VAL B N 1
ATOM 4134 C CA . VAL B 1 222 ? -10.836 -17.125 6.062 1 98.44 222 VAL B CA 1
ATOM 4135 C C . VAL B 1 222 ? -10.547 -17.406 7.539 1 98.44 222 VAL B C 1
ATOM 4137 O O . VAL B 1 222 ? -10.836 -18.484 8.039 1 98.44 222 VAL B O 1
ATOM 4140 N N . GLU B 1 223 ? -9.969 -16.453 8.203 1 97.94 223 GLU B N 1
ATOM 4141 C CA . GLU B 1 223 ? -9.688 -16.594 9.633 1 97.94 223 GLU B CA 1
ATOM 4142 C C . GLU B 1 223 ? -10.961 -16.891 10.414 1 97.94 223 GLU B C 1
ATOM 4144 O O . GLU B 1 223 ? -10.984 -17.781 11.266 1 97.94 223 GLU B O 1
ATOM 4149 N N . ARG B 1 224 ? -11.977 -16.188 10.148 1 97.06 224 ARG B N 1
ATOM 4150 C CA . ARG B 1 224 ? -13.258 -16.406 10.812 1 97.06 224 ARG B CA 1
ATOM 4151 C C . ARG B 1 224 ? -13.797 -17.797 10.516 1 97.06 224 ARG B C 1
ATOM 4153 O O . ARG B 1 224 ? -14.289 -18.484 11.422 1 97.06 224 ARG B O 1
ATOM 4160 N N . ALA B 1 225 ? -13.727 -18.172 9.305 1 98 225 ALA B N 1
ATOM 4161 C CA . ALA B 1 225 ? -14.195 -19.5 8.914 1 98 225 ALA B CA 1
ATOM 4162 C C . ALA B 1 225 ? -13.422 -20.594 9.656 1 98 225 ALA B C 1
ATOM 4164 O O . ALA B 1 225 ? -14.016 -21.578 10.102 1 98 225 ALA B O 1
ATOM 4165 N N . VAL B 1 226 ? -12.125 -20.438 9.75 1 97.62 226 VAL B N 1
ATOM 4166 C CA . VAL B 1 226 ? -11.273 -21.406 10.438 1 97.62 226 VAL B CA 1
ATOM 4167 C C . VAL B 1 226 ? -11.617 -21.438 11.922 1 97.62 226 VAL B C 1
ATOM 4169 O O . VAL B 1 226 ? -11.766 -22.5 12.516 1 97.62 226 VAL B O 1
ATOM 4172 N N . GLU B 1 227 ? -11.758 -20.297 12.508 1 96.31 227 GLU B N 1
ATOM 4173 C CA . GLU B 1 227 ? -12.078 -20.203 13.93 1 96.31 227 GLU B CA 1
ATOM 4174 C C . GLU B 1 227 ? -13.43 -20.828 14.242 1 96.31 227 GLU B C 1
ATOM 4176 O O . GLU B 1 227 ? -13.602 -21.453 15.281 1 96.31 227 GLU B O 1
ATOM 4181 N N . ASP B 1 228 ? -14.312 -20.672 13.359 1 96.25 228 ASP B N 1
ATOM 4182 C CA . ASP B 1 228 ? -15.664 -21.188 13.547 1 96.25 228 ASP B CA 1
ATOM 4183 C C . ASP B 1 228 ? -15.75 -22.656 13.156 1 96.25 228 ASP B C 1
ATOM 4185 O O . ASP B 1 228 ? -16.797 -23.297 13.328 1 96.25 228 ASP B O 1
ATOM 4189 N N . GLY B 1 229 ? -14.727 -23.188 12.609 1 94.5 229 GLY B N 1
ATOM 4190 C CA . GLY B 1 229 ? -14.727 -24.578 12.148 1 94.5 229 GLY B CA 1
ATOM 4191 C C . GLY B 1 229 ? -15.562 -24.781 10.898 1 94.5 229 GLY B C 1
ATOM 4192 O O . GLY B 1 229 ? -16.141 -25.859 10.711 1 94.5 229 GLY B O 1
ATOM 4193 N N . GLN B 1 230 ? -15.703 -23.703 10.148 1 96.81 230 GLN B N 1
ATOM 4194 C CA . GLN B 1 230 ? -16.547 -23.75 8.961 1 96.81 230 GLN B CA 1
ATOM 4195 C C . GLN B 1 230 ? -15.766 -23.375 7.707 1 96.81 230 GLN B C 1
ATOM 4197 O O . GLN B 1 230 ? -16.203 -22.516 6.93 1 96.81 230 GLN B O 1
ATOM 4202 N N . ILE B 1 231 ? -14.617 -24.031 7.512 1 97.81 231 ILE B N 1
ATOM 4203 C CA . ILE B 1 231 ? -13.75 -23.703 6.391 1 97.81 231 ILE B CA 1
ATOM 4204 C C . ILE B 1 231 ? -14.461 -24.016 5.074 1 97.81 231 ILE B C 1
ATOM 4206 O O . ILE B 1 231 ? -14.227 -23.344 4.066 1 97.81 231 ILE B O 1
ATOM 4210 N N . SER B 1 232 ? -15.383 -24.969 5.043 1 97.5 232 SER B N 1
ATOM 4211 C CA . SER B 1 232 ? -16.109 -25.375 3.848 1 97.5 232 SER B CA 1
ATOM 4212 C C . SER B 1 232 ? -16.906 -24.203 3.264 1 97.5 232 SER B C 1
ATOM 4214 O O . SER B 1 232 ? -17.156 -24.156 2.057 1 97.5 232 SER B O 1
ATOM 4216 N N . ASP B 1 233 ? -17.234 -23.219 4.117 1 97.19 233 ASP B N 1
ATOM 4217 C CA . ASP B 1 233 ? -18.062 -22.094 3.705 1 97.19 233 ASP B CA 1
ATOM 4218 C C . ASP B 1 233 ? -17.297 -21.156 2.775 1 97.19 233 ASP B C 1
ATOM 4220 O O . ASP B 1 233 ? -17.906 -20.344 2.066 1 97.19 233 ASP B O 1
ATOM 4224 N N . VAL B 1 234 ? -15.984 -21.281 2.791 1 98.38 234 VAL B N 1
ATOM 4225 C CA . VAL B 1 234 ? -15.227 -20.297 2.039 1 98.38 234 VAL B CA 1
ATOM 4226 C C . VAL B 1 234 ? -14.461 -20.969 0.907 1 98.38 234 VAL B C 1
ATOM 4228 O O . VAL B 1 234 ? -13.867 -20.297 0.064 1 98.38 234 VAL B O 1
ATOM 4231 N N . LEU B 1 235 ? -14.469 -22.312 0.833 1 98.69 235 LEU B N 1
ATOM 4232 C CA . LEU B 1 235 ? -13.773 -23.031 -0.226 1 98.69 235 LEU B CA 1
ATOM 4233 C C . LEU B 1 235 ? -14.477 -22.828 -1.566 1 98.69 235 LEU B C 1
ATOM 4235 O O . LEU B 1 235 ? -15.703 -22.797 -1.628 1 98.69 235 LEU B O 1
ATOM 4239 N N . ASP B 1 236 ? -13.711 -22.641 -2.557 1 98.56 236 ASP B N 1
ATOM 4240 C CA . ASP B 1 236 ? -14.258 -22.578 -3.908 1 98.56 236 ASP B CA 1
ATOM 4241 C C . ASP B 1 236 ? -14.914 -23.906 -4.305 1 98.56 236 ASP B C 1
ATOM 4243 O O . ASP B 1 236 ? -14.219 -24.875 -4.625 1 98.56 236 ASP B O 1
ATOM 4247 N N . GLU B 1 237 ? -16.109 -23.953 -4.465 1 97.56 237 GLU B N 1
ATOM 4248 C CA . GLU B 1 237 ? -16.859 -25.188 -4.727 1 97.56 237 GLU B CA 1
ATOM 4249 C C . GLU B 1 237 ? -16.594 -25.703 -6.133 1 97.56 237 GLU B C 1
ATOM 4251 O O . GLU B 1 237 ? -16.719 -26.906 -6.391 1 97.56 237 GLU B O 1
ATOM 4256 N N . SER B 1 238 ? -16.188 -24.812 -6.945 1 97.38 238 SER B N 1
ATOM 4257 C CA . SER B 1 238 ? -15.969 -25.219 -8.328 1 97.38 238 SER B CA 1
ATOM 4258 C C . SER B 1 238 ? -14.758 -26.125 -8.453 1 97.38 238 SER B C 1
ATOM 4260 O O . SER B 1 238 ? -14.578 -26.797 -9.484 1 97.38 238 SER B O 1
ATOM 4262 N N . ALA B 1 239 ? -13.953 -26.219 -7.461 1 97.56 239 ALA B N 1
ATOM 4263 C CA . ALA B 1 239 ? -12.711 -26.984 -7.508 1 97.56 239 ALA B CA 1
ATOM 4264 C C . ALA B 1 239 ? -12.969 -28.453 -7.191 1 97.56 239 ALA B C 1
ATOM 4266 O O . ALA B 1 239 ? -12.047 -29.266 -7.227 1 97.56 239 ALA B O 1
ATOM 4267 N N . GLY B 1 240 ? -14.148 -28.812 -6.848 1 96.25 240 GLY B N 1
ATOM 4268 C CA . GLY B 1 240 ? -14.492 -30.203 -6.574 1 96.25 240 GLY B CA 1
ATOM 4269 C C . GLY B 1 240 ? -14.711 -30.484 -5.098 1 96.25 240 GLY B C 1
ATOM 4270 O O . GLY B 1 240 ? -15 -29.578 -4.324 1 96.25 240 GLY B O 1
ATOM 4271 N N . ASP B 1 241 ? -14.656 -31.828 -4.77 1 95.88 241 ASP B N 1
ATOM 4272 C CA . ASP B 1 241 ? -14.867 -32.25 -3.391 1 95.88 241 ASP B CA 1
ATOM 4273 C C . ASP B 1 241 ? -13.586 -32.125 -2.572 1 95.88 241 ASP B C 1
ATOM 4275 O O . ASP B 1 241 ? -12.758 -33.062 -2.553 1 95.88 241 ASP B O 1
ATOM 4279 N N . TRP B 1 242 ? -13.516 -31.047 -1.896 1 97.31 242 TRP B N 1
ATOM 4280 C CA . TRP B 1 242 ? -12.32 -30.734 -1.117 1 97.31 242 TRP B CA 1
ATOM 4281 C C . TRP B 1 242 ? -12.141 -31.719 0.028 1 97.31 242 TRP B C 1
ATOM 4283 O O . TRP B 1 242 ? -13.117 -32.094 0.683 1 97.31 242 TRP B O 1
ATOM 4293 N N . PRO B 1 243 ? -10.906 -32.219 0.272 1 97.38 243 PRO B N 1
ATOM 4294 C CA . PRO B 1 243 ? -10.625 -32.812 1.587 1 97.38 243 PRO B CA 1
ATOM 4295 C C . PRO B 1 243 ? -10.617 -31.75 2.703 1 97.38 243 PRO B C 1
ATOM 4297 O O . PRO B 1 243 ? -9.617 -31.062 2.896 1 97.38 243 PRO B O 1
ATOM 4300 N N . VAL B 1 244 ? -11.555 -31.656 3.455 1 97.44 244 VAL B N 1
ATOM 4301 C CA . VAL B 1 244 ? -11.859 -30.547 4.352 1 97.44 244 VAL B CA 1
ATOM 4302 C C . VAL B 1 244 ? -10.742 -30.391 5.379 1 97.44 244 VAL B C 1
ATOM 4304 O O . VAL B 1 244 ? -10.305 -29.281 5.672 1 97.44 244 VAL B O 1
ATOM 4307 N N . ARG B 1 245 ? -10.305 -31.484 5.945 1 97.31 245 ARG B N 1
ATOM 4308 C CA . ARG B 1 245 ? -9.25 -31.422 6.953 1 97.31 245 ARG B CA 1
ATOM 4309 C C . ARG B 1 245 ? -7.973 -30.828 6.375 1 97.31 245 ARG B C 1
ATOM 4311 O O . ARG B 1 245 ? -7.352 -29.969 6.996 1 97.31 245 ARG B O 1
ATOM 4318 N N . GLU B 1 246 ? -7.574 -31.328 5.195 1 97.94 246 GLU B N 1
ATOM 4319 C CA . GLU B 1 246 ? -6.359 -30.844 4.547 1 97.94 246 GLU B CA 1
ATOM 4320 C C . GLU B 1 246 ? -6.516 -29.406 4.086 1 97.94 246 GLU B C 1
ATOM 4322 O O . GLU B 1 246 ? -5.559 -28.625 4.125 1 97.94 246 GLU B O 1
ATOM 4327 N N . ALA B 1 247 ? -7.723 -29.094 3.648 1 98.5 247 ALA B N 1
ATOM 4328 C CA . ALA B 1 247 ? -7.996 -27.719 3.279 1 98.5 247 ALA B CA 1
ATOM 4329 C C . ALA B 1 247 ? -7.871 -26.781 4.484 1 98.5 247 ALA B C 1
ATOM 4331 O O . ALA B 1 247 ? -7.355 -25.672 4.371 1 98.5 247 ALA B O 1
ATOM 4332 N N . HIS B 1 248 ? -8.352 -27.281 5.617 1 98.56 248 HIS B N 1
ATOM 4333 C CA . HIS B 1 248 ? -8.203 -26.547 6.867 1 98.56 248 HIS B CA 1
ATOM 4334 C C . HIS B 1 248 ? -6.734 -26.344 7.211 1 98.56 248 HIS B C 1
ATOM 4336 O O . HIS B 1 248 ? -6.336 -25.234 7.602 1 98.56 248 HIS B O 1
ATOM 4342 N N . ASP B 1 249 ? -5.961 -27.375 7.062 1 98.5 249 ASP B N 1
ATOM 4343 C CA . ASP B 1 249 ? -4.531 -27.281 7.328 1 98.5 249 ASP B CA 1
ATOM 4344 C C . ASP B 1 249 ? -3.869 -26.234 6.426 1 98.5 249 ASP B C 1
ATOM 4346 O O . ASP B 1 249 ? -3.039 -25.453 6.887 1 98.5 249 ASP B O 1
ATOM 4350 N N . LEU B 1 250 ? -4.199 -26.25 5.188 1 98.81 250 LEU B N 1
ATOM 4351 C CA . LEU B 1 250 ? -3.637 -25.312 4.23 1 98.81 250 LEU B CA 1
ATOM 4352 C C . LEU B 1 250 ? -4.055 -23.875 4.566 1 98.81 250 LEU B C 1
ATOM 4354 O O . LEU B 1 250 ? -3.246 -22.953 4.477 1 98.81 250 LEU B O 1
ATOM 4358 N N . ALA B 1 251 ? -5.316 -23.688 4.941 1 98.88 251 ALA B N 1
ATOM 4359 C CA . ALA B 1 251 ? -5.809 -22.375 5.348 1 98.88 251 ALA B CA 1
ATOM 4360 C C . ALA B 1 251 ? -5.043 -21.844 6.555 1 98.88 251 ALA B C 1
ATOM 4362 O O . ALA B 1 251 ? -4.637 -20.688 6.582 1 98.88 251 ALA B O 1
ATOM 4363 N N . GLN B 1 252 ? -4.859 -22.719 7.508 1 98.69 252 GLN B N 1
ATOM 4364 C CA . GLN B 1 252 ? -4.117 -22.344 8.703 1 98.69 252 GLN B CA 1
ATOM 4365 C C . GLN B 1 252 ? -2.682 -21.953 8.359 1 98.69 252 GLN B C 1
ATOM 4367 O O . GLN B 1 252 ? -2.152 -20.969 8.898 1 98.69 252 GLN B O 1
ATOM 4372 N N . LEU B 1 253 ? -2.105 -22.734 7.516 1 98.81 253 LEU B N 1
ATOM 4373 C CA . LEU B 1 253 ? -0.756 -22.422 7.059 1 98.81 253 LEU B CA 1
ATOM 4374 C C . LEU B 1 253 ? -0.713 -21.047 6.395 1 98.81 253 LEU B C 1
ATOM 4376 O O . LEU B 1 253 ? 0.177 -20.25 6.68 1 98.81 253 LEU B O 1
ATOM 4380 N N . GLY B 1 254 ? -1.634 -20.766 5.449 1 98.81 254 GLY B N 1
ATOM 4381 C CA . GLY B 1 254 ? -1.723 -19.469 4.809 1 98.81 254 GLY B CA 1
ATOM 4382 C C . GLY B 1 254 ? -1.874 -18.328 5.793 1 98.81 254 GLY B C 1
ATOM 4383 O O . GLY B 1 254 ? -1.188 -17.312 5.68 1 98.81 254 GLY B O 1
ATOM 4384 N N . LEU B 1 255 ? -2.746 -18.531 6.777 1 98.69 255 LEU B N 1
ATOM 4385 C CA . LEU B 1 255 ? -2.988 -17.516 7.793 1 98.69 255 LEU B CA 1
ATOM 4386 C C . LEU B 1 255 ? -1.738 -17.266 8.633 1 98.69 255 LEU B C 1
ATOM 4388 O O . LEU B 1 255 ? -1.442 -16.141 9 1 98.69 255 LEU B O 1
ATOM 4392 N N . ASN B 1 256 ? -1.006 -18.344 8.953 1 98.75 256 ASN B N 1
ATOM 4393 C CA . ASN B 1 256 ? 0.248 -18.203 9.68 1 98.75 256 ASN B CA 1
ATOM 4394 C C . ASN B 1 256 ? 1.263 -17.375 8.883 1 98.75 256 ASN B C 1
ATOM 4396 O O . ASN B 1 256 ? 2.01 -16.578 9.461 1 98.75 256 ASN B O 1
ATOM 4400 N N . CYS B 1 257 ? 1.319 -17.594 7.594 1 98.75 257 CYS B N 1
ATOM 4401 C CA . CYS B 1 257 ? 2.213 -16.844 6.723 1 98.75 257 CYS B CA 1
ATOM 4402 C C . CYS B 1 257 ? 1.829 -15.359 6.695 1 98.75 257 CYS B C 1
ATOM 4404 O O . CYS B 1 257 ? 2.674 -14.5 6.441 1 98.75 257 CYS B O 1
ATOM 4406 N N . LEU B 1 258 ? 0.584 -15.039 7.008 1 98.12 258 LEU B N 1
ATOM 4407 C CA . LEU B 1 258 ? 0.039 -13.695 6.863 1 98.12 258 LEU B CA 1
ATOM 4408 C C . LEU B 1 258 ? 0.101 -12.93 8.18 1 98.12 258 LEU B C 1
ATOM 4410 O O . LEU B 1 258 ? -0.545 -11.891 8.336 1 98.12 258 LEU B O 1
ATOM 4414 N N . GLU B 1 259 ? 0.824 -13.5 9.094 1 97.19 259 GLU B N 1
ATOM 4415 C CA . GLU B 1 259 ? 1.021 -12.75 10.328 1 97.19 259 GLU B CA 1
ATOM 4416 C C . GLU B 1 259 ? 1.614 -11.367 10.047 1 97.19 259 GLU B C 1
ATOM 4418 O O . GLU B 1 259 ? 2.486 -11.227 9.195 1 97.19 259 GLU B O 1
ATOM 4423 N N . MET B 1 260 ? 1.229 -10.359 10.82 1 94.44 260 MET B N 1
ATOM 4424 C CA . MET B 1 260 ? 1.586 -8.969 10.555 1 94.44 260 MET B CA 1
ATOM 4425 C C . MET B 1 260 ? 3.078 -8.742 10.773 1 94.44 260 MET B C 1
ATOM 4427 O O . MET B 1 260 ? 3.719 -8.023 10.008 1 94.44 260 MET B O 1
ATOM 4431 N N . ARG B 1 261 ? 3.645 -9.328 11.805 1 93.75 261 ARG B N 1
ATOM 4432 C CA . ARG B 1 261 ? 5.074 -9.219 12.078 1 93.75 261 ARG B CA 1
ATOM 4433 C C . ARG B 1 261 ? 5.844 -10.375 11.453 1 93.75 261 ARG B C 1
ATOM 4435 O O . ARG B 1 261 ? 5.453 -11.539 11.602 1 93.75 261 ARG B O 1
ATOM 4442 N N . SER B 1 262 ? 6.918 -10.133 10.859 1 95.12 262 SER B N 1
ATOM 4443 C CA . SER B 1 262 ? 7.695 -11.125 10.125 1 95.12 262 SER B CA 1
ATOM 4444 C C . SER B 1 262 ? 8.203 -12.219 11.055 1 95.12 262 SER B C 1
ATOM 4446 O O . SER B 1 262 ? 8.281 -13.391 10.672 1 95.12 262 SER B O 1
ATOM 4448 N N . LYS B 1 263 ? 8.531 -11.828 12.297 1 95.19 263 LYS B N 1
ATOM 4449 C CA . LYS B 1 263 ? 9.086 -12.789 13.25 1 95.19 263 LYS B CA 1
ATOM 4450 C C . LYS B 1 263 ? 8.062 -13.859 13.617 1 95.19 263 LYS B C 1
ATOM 4452 O O . LYS B 1 263 ? 8.43 -14.945 14.07 1 95.19 263 LYS B O 1
ATOM 4457 N N . ASP B 1 264 ? 6.797 -13.562 13.438 1 97.19 264 ASP B N 1
ATOM 4458 C CA . ASP B 1 264 ? 5.723 -14.484 13.797 1 97.19 264 ASP B CA 1
ATOM 4459 C C . ASP B 1 264 ? 5.348 -15.383 12.617 1 97.19 264 ASP B C 1
ATOM 4461 O O . ASP B 1 264 ? 4.512 -16.281 12.75 1 97.19 264 ASP B O 1
ATOM 4465 N N . ARG B 1 265 ? 5.945 -15.203 11.453 1 98.31 265 ARG B N 1
ATOM 4466 C CA . ARG B 1 265 ? 5.688 -16.016 10.273 1 98.31 265 ARG B CA 1
ATOM 4467 C C . ARG B 1 265 ? 6.566 -17.266 10.273 1 98.31 265 ARG B C 1
ATOM 4469 O O . ARG B 1 265 ? 7.711 -17.219 10.719 1 98.31 265 ARG B O 1
ATOM 4476 N N . PRO B 1 266 ? 6.027 -18.344 9.812 1 98.62 266 PRO B N 1
ATOM 4477 C CA . PRO B 1 266 ? 6.82 -19.578 9.773 1 98.62 266 PRO B CA 1
ATOM 4478 C C . PRO B 1 266 ? 7.969 -19.5 8.773 1 98.62 266 PRO B C 1
ATOM 4480 O O . PRO B 1 266 ? 7.93 -18.703 7.836 1 98.62 266 PRO B O 1
ATOM 4483 N N . ASP B 1 267 ? 8.969 -20.25 9.039 1 98.19 267 ASP B N 1
ATOM 4484 C CA . ASP B 1 267 ? 10.07 -20.391 8.086 1 98.19 267 ASP B CA 1
ATOM 4485 C C . ASP B 1 267 ? 9.609 -21.062 6.797 1 98.19 267 ASP B C 1
ATOM 4487 O O . ASP B 1 267 ? 8.922 -22.094 6.836 1 98.19 267 ASP B O 1
ATOM 4491 N N . LEU B 1 268 ? 9.953 -20.484 5.719 1 98.44 268 LEU B N 1
ATOM 4492 C CA . LEU B 1 268 ? 9.453 -20.953 4.43 1 98.44 268 LEU B CA 1
ATOM 4493 C C . LEU B 1 268 ? 9.938 -22.359 4.129 1 98.44 268 LEU B C 1
ATOM 4495 O O . LEU B 1 268 ? 9.156 -23.219 3.734 1 98.44 268 LEU B O 1
ATOM 4499 N N . ASN B 1 269 ? 11.195 -22.625 4.324 1 97.31 269 ASN B N 1
ATOM 4500 C CA . ASN B 1 269 ? 11.805 -23.891 3.943 1 97.31 269 ASN B CA 1
ATOM 4501 C C . ASN B 1 269 ? 11.438 -25 4.914 1 97.31 269 ASN B C 1
ATOM 4503 O O . ASN B 1 269 ? 10.852 -26.016 4.516 1 97.31 269 ASN B O 1
ATOM 4507 N N . SER B 1 270 ? 11.586 -24.797 6.168 1 97.62 270 SER B N 1
ATOM 4508 C CA . SER B 1 270 ? 11.5 -25.875 7.145 1 97.62 270 SER B CA 1
ATOM 4509 C C . SER B 1 270 ? 10.062 -26.125 7.574 1 97.62 270 SER B C 1
ATOM 4511 O O . SER B 1 270 ? 9.719 -27.219 8.023 1 97.62 270 SER B O 1
ATOM 4513 N N . VAL B 1 271 ? 9.195 -25.125 7.445 1 98.5 271 VAL B N 1
ATOM 4514 C CA . VAL B 1 271 ? 7.836 -25.297 7.941 1 98.5 271 VAL B CA 1
ATOM 4515 C C . VAL B 1 271 ? 6.855 -25.266 6.773 1 98.5 271 VAL B C 1
ATOM 4517 O O . VAL B 1 271 ? 6.145 -26.25 6.523 1 98.5 271 VAL B O 1
ATOM 4520 N N . VAL B 1 272 ? 6.844 -24.203 6.004 1 98.81 272 VAL B N 1
ATOM 4521 C CA . VAL B 1 272 ? 5.824 -23.984 4.984 1 98.81 272 VAL B CA 1
ATOM 4522 C C . VAL B 1 272 ? 5.957 -25.047 3.885 1 98.81 272 VAL B C 1
ATOM 4524 O O . VAL B 1 272 ? 4.992 -25.734 3.562 1 98.81 272 VAL B O 1
ATOM 4527 N N . LEU B 1 273 ? 7.191 -25.203 3.338 1 98.69 273 LEU B N 1
ATOM 4528 C CA . LEU B 1 273 ? 7.395 -26.125 2.225 1 98.69 273 LEU B CA 1
ATOM 4529 C C . LEU B 1 273 ? 7.145 -27.562 2.66 1 98.69 273 LEU B C 1
ATOM 4531 O O . LEU B 1 273 ? 6.617 -28.375 1.885 1 98.69 273 LEU B O 1
ATOM 4535 N N . GLU B 1 274 ? 7.523 -27.875 3.881 1 98.62 274 GLU B N 1
ATOM 4536 C CA . GLU B 1 274 ? 7.281 -29.203 4.402 1 98.62 274 GLU B CA 1
ATOM 4537 C C . GLU B 1 274 ? 5.789 -29.516 4.469 1 98.62 274 GLU B C 1
ATOM 4539 O O . GLU B 1 274 ? 5.352 -30.594 4.043 1 98.62 274 GLU B O 1
ATOM 4544 N N . GLU B 1 275 ? 5.059 -28.578 5.016 1 98.75 275 GLU B N 1
ATOM 4545 C CA . GLU B 1 275 ? 3.615 -28.781 5.121 1 98.75 275 GLU B CA 1
ATOM 4546 C C . GLU B 1 275 ? 2.967 -28.828 3.74 1 98.75 275 GLU B C 1
ATOM 4548 O O . GLU B 1 275 ? 2.08 -29.656 3.496 1 98.75 275 GLU B O 1
ATOM 4553 N N . LEU B 1 276 ? 3.398 -27.953 2.859 1 98.88 276 LEU B N 1
ATOM 4554 C CA . LEU B 1 276 ? 2.885 -27.984 1.495 1 98.88 276 LEU B CA 1
ATOM 4555 C C . LEU B 1 276 ? 3.225 -29.297 0.818 1 98.88 276 LEU B C 1
ATOM 4557 O O . LEU B 1 276 ? 2.432 -29.828 0.031 1 98.88 276 LEU B O 1
ATOM 4561 N N . GLY B 1 277 ? 4.41 -29.844 1.1 1 98.5 277 GLY B N 1
ATOM 4562 C CA . GLY B 1 277 ? 4.801 -31.141 0.58 1 98.5 277 GLY B CA 1
ATOM 4563 C C . GLY B 1 277 ? 3.896 -32.25 1.042 1 98.5 277 GLY B C 1
ATOM 4564 O O . GLY B 1 277 ? 3.523 -33.125 0.25 1 98.5 277 GLY B O 1
ATOM 4565 N N . ARG B 1 278 ? 3.592 -32.25 2.273 1 98.19 278 ARG B N 1
ATOM 4566 C CA . ARG B 1 278 ? 2.658 -33.25 2.814 1 98.19 278 ARG B CA 1
ATOM 4567 C C . ARG B 1 278 ? 1.317 -33.188 2.092 1 98.19 278 ARG B C 1
ATOM 4569 O O . ARG B 1 278 ? 0.779 -34.219 1.681 1 98.19 278 ARG B O 1
ATOM 4576 N N . LEU B 1 279 ? 0.788 -31.984 1.928 1 98.06 279 LEU B N 1
ATOM 4577 C CA . LEU B 1 279 ? -0.515 -31.797 1.301 1 98.06 279 LEU B CA 1
ATOM 4578 C C . LEU B 1 279 ? -0.476 -32.188 -0.169 1 98.06 279 LEU B C 1
ATOM 4580 O O . LEU B 1 279 ? -1.439 -32.781 -0.686 1 98.06 279 LEU B O 1
ATOM 4584 N N . LYS B 1 280 ? 0.622 -31.891 -0.829 1 97.69 280 LYS B N 1
ATOM 4585 C CA . LYS B 1 280 ? 0.807 -32.281 -2.217 1 97.69 280 LYS B CA 1
ATOM 4586 C C . LYS B 1 280 ? 0.749 -33.812 -2.354 1 97.69 280 LYS B C 1
ATOM 4588 O O . LYS B 1 280 ? 0.153 -34.344 -3.299 1 97.69 280 LYS B O 1
ATOM 4593 N N . ARG B 1 281 ? 1.381 -34.562 -1.432 1 96.81 281 ARG B N 1
ATOM 4594 C CA . ARG B 1 281 ? 1.375 -36 -1.469 1 96.81 281 ARG B CA 1
ATOM 4595 C C . ARG B 1 281 ? -0.041 -36.562 -1.325 1 96.81 281 ARG B C 1
ATOM 4597 O O . ARG B 1 281 ? -0.405 -37.531 -1.982 1 96.81 281 ARG B O 1
ATOM 4604 N N . ILE B 1 282 ? -0.793 -35.938 -0.516 1 94.25 282 ILE B N 1
ATOM 4605 C CA . ILE B 1 282 ? -2.184 -36.344 -0.339 1 94.25 282 ILE B CA 1
ATOM 4606 C C . ILE B 1 282 ? -2.957 -36.094 -1.634 1 94.25 282 ILE B C 1
ATOM 4608 O O . ILE B 1 282 ? -3.746 -36.938 -2.059 1 94.25 282 ILE B O 1
ATOM 4612 N N . ALA B 1 283 ? -2.734 -34.969 -2.25 1 93.88 283 ALA B N 1
ATOM 4613 C CA . ALA B 1 283 ? -3.373 -34.656 -3.521 1 93.88 283 ALA B CA 1
ATOM 4614 C C . ALA B 1 283 ? -2.984 -35.656 -4.609 1 93.88 283 ALA B C 1
ATOM 4616 O O . ALA B 1 283 ? -3.82 -36.031 -5.43 1 93.88 283 ALA B O 1
ATOM 4617 N N . ALA B 1 284 ? -1.736 -36.031 -4.641 1 92.19 284 ALA B N 1
ATOM 4618 C CA . ALA B 1 284 ? -1.229 -36.969 -5.641 1 92.19 284 ALA B CA 1
ATOM 4619 C C . ALA B 1 284 ? -1.908 -38.344 -5.516 1 92.19 284 ALA B C 1
ATOM 4621 O O . ALA B 1 284 ? -2.104 -39.031 -6.512 1 92.19 284 ALA B O 1
ATOM 4622 N N . SER B 1 285 ? -2.252 -38.688 -4.355 1 88.81 285 SER B N 1
ATOM 4623 C CA . SER B 1 285 ? -2.885 -40 -4.121 1 88.81 285 SER B CA 1
ATOM 4624 C C . SER B 1 285 ? -4.301 -40.031 -4.684 1 88.81 285 SER B C 1
ATOM 4626 O O . SER B 1 285 ? -4.801 -41.094 -5.059 1 88.81 285 SER B O 1
ATOM 4628 N N . VAL B 1 286 ? -4.961 -38.969 -4.707 1 84.88 286 VAL B N 1
ATOM 4629 C CA . VAL B 1 286 ? -6.34 -38.875 -5.176 1 84.88 286 VAL B CA 1
ATOM 4630 C C . VAL B 1 286 ? -6.359 -38.75 -6.699 1 84.88 286 VAL B C 1
ATOM 4632 O O . VAL B 1 286 ? -7.23 -39.312 -7.363 1 84.88 286 VAL B O 1
ATOM 4635 N N . SER B 1 287 ? -5.531 -37.875 -7.262 1 74 287 SER B N 1
ATOM 4636 C CA . SER B 1 287 ? -5.539 -37.594 -8.695 1 74 287 SER B CA 1
ATOM 4637 C C . SER B 1 287 ? -5 -38.781 -9.484 1 74 287 SER B C 1
ATOM 4639 O O . SER B 1 287 ? -5.211 -38.875 -10.695 1 74 287 SER B O 1
ATOM 4641 N N . GLY B 1 288 ? -4.695 -39.969 -8.898 1 65.19 288 GLY B N 1
ATOM 4642 C CA . GLY B 1 288 ? -4.102 -41.094 -9.594 1 65.19 288 GLY B CA 1
ATOM 4643 C C . GLY B 1 288 ? -2.789 -40.75 -10.273 1 65.19 288 GLY B C 1
ATOM 4644 O O . GLY B 1 288 ? -2.297 -41.531 -11.102 1 65.19 288 GLY B O 1
ATOM 4645 N N . VAL B 1 289 ? -2.398 -39.5 -10.328 1 55.22 289 VAL B N 1
ATOM 4646 C CA . VAL B 1 289 ? -1.18 -39.062 -11.008 1 55.22 289 VAL B CA 1
ATOM 4647 C C . VAL B 1 289 ? 0.041 -39.5 -10.203 1 55.22 289 VAL B C 1
ATOM 4649 O O . VAL B 1 289 ? 0.123 -39.25 -9 1 55.22 289 VAL B O 1
ATOM 4652 N N . ALA B 1 290 ? 0.654 -40.594 -10.578 1 46.75 290 ALA B N 1
ATOM 4653 C CA . ALA B 1 290 ? 1.953 -41 -10.062 1 46.75 290 ALA B CA 1
ATOM 4654 C C . ALA B 1 290 ? 2.936 -39.844 -10.023 1 46.75 290 ALA B C 1
ATOM 4656 O O . ALA B 1 290 ? 3.176 -39.188 -11.047 1 46.75 290 ALA B O 1
ATOM 4657 N N . LEU B 1 291 ? 3.066 -39.125 -8.93 1 47.5 291 LEU B N 1
ATOM 4658 C CA . LEU B 1 291 ? 4.02 -38.031 -8.766 1 47.5 291 LEU B CA 1
ATOM 4659 C C . LEU B 1 291 ? 5.414 -38.469 -9.219 1 47.5 291 LEU B C 1
ATOM 4661 O O . LEU B 1 291 ? 5.918 -39.5 -8.797 1 47.5 291 LEU B O 1
ATOM 4665 N N . PRO B 1 292 ? 6.004 -38.062 -10.312 1 41.22 292 PRO B N 1
ATOM 4666 C CA . PRO B 1 292 ? 7.418 -38.406 -10.5 1 41.22 292 PRO B CA 1
ATOM 4667 C C . PRO B 1 292 ? 8.273 -38.062 -9.281 1 41.22 292 PRO B C 1
ATOM 4669 O O . PRO B 1 292 ? 7.949 -37.125 -8.547 1 41.22 292 PRO B O 1
ATOM 4672 N N . GLY B 1 293 ? 8.867 -39.031 -8.562 1 36.91 293 GLY B N 1
ATOM 4673 C CA . GLY B 1 293 ? 9.82 -38.781 -7.496 1 36.91 293 GLY B CA 1
ATOM 4674 C C . GLY B 1 293 ? 10.703 -37.562 -7.75 1 36.91 293 GLY B C 1
ATOM 4675 O O . GLY B 1 293 ? 10.891 -37.156 -8.898 1 36.91 293 GLY B O 1
ATOM 4676 N N . SER B 1 294 ? 10.805 -36.594 -6.816 1 37.75 294 SER B N 1
ATOM 4677 C CA . SER B 1 294 ? 11.727 -35.469 -6.855 1 37.75 294 SER B CA 1
ATOM 4678 C C . SER B 1 294 ? 13.062 -35.875 -7.473 1 37.75 294 SER B C 1
ATOM 4680 O O . SER B 1 294 ? 13.688 -36.844 -7.039 1 37.75 294 SER B O 1
ATOM 4682 N N . PRO B 1 295 ? 13.391 -35.625 -8.648 1 34.59 295 PRO B N 1
ATOM 4683 C CA . PRO B 1 295 ? 14.805 -35.875 -8.922 1 34.59 295 PRO B CA 1
ATOM 4684 C C . PRO B 1 295 ? 15.734 -35.312 -7.863 1 34.59 295 PRO B C 1
ATOM 4686 O O . PRO B 1 295 ? 15.531 -34.188 -7.41 1 34.59 295 PRO B O 1
ATOM 4689 N N . SER B 1 296 ? 16.344 -36.125 -6.922 1 33.06 296 SER B N 1
ATOM 4690 C CA . SER B 1 296 ? 17.266 -35.75 -5.863 1 33.06 296 SER B CA 1
ATOM 4691 C C . SER B 1 296 ? 18.203 -34.625 -6.312 1 33.06 296 SER B C 1
ATOM 4693 O O . SER B 1 296 ? 18.344 -33.625 -5.613 1 33.06 296 SER B O 1
ATOM 4695 N N . HIS B 1 297 ? 19.469 -35.031 -7.012 1 32.84 297 HIS B N 1
ATOM 4696 C CA . HIS B 1 297 ? 20.812 -34.469 -7.004 1 32.84 297 HIS B CA 1
ATOM 4697 C C . HIS B 1 297 ? 20.922 -33.312 -7.996 1 32.84 297 HIS B C 1
ATOM 4699 O O . HIS B 1 297 ? 21.484 -33.469 -9.078 1 32.84 297 HIS B O 1
ATOM 4705 N N . PHE B 1 298 ? 20.047 -32.531 -8.211 1 32.38 298 PHE B N 1
ATOM 4706 C CA . PHE B 1 298 ? 20.531 -31.516 -9.133 1 32.38 298 PHE B CA 1
ATOM 4707 C C . PHE B 1 298 ? 21.672 -30.734 -8.516 1 32.38 298 PHE B C 1
ATOM 4709 O O . PHE B 1 298 ? 21.453 -29.828 -7.699 1 32.38 298 PHE B O 1
ATOM 4716 N N . LYS B 1 299 ? 22.812 -31.406 -8.156 1 32.94 299 LYS B N 1
ATOM 4717 C CA . LYS B 1 299 ? 24.078 -30.75 -7.852 1 32.94 299 LYS B CA 1
ATOM 4718 C C . LYS B 1 299 ? 24.5 -29.828 -8.992 1 32.94 299 LYS B C 1
ATOM 4720 O O . LYS B 1 299 ? 24.75 -30.281 -10.102 1 32.94 299 LYS B O 1
ATOM 4725 N N . CYS B 1 300 ? 24.016 -28.688 -9.016 1 32.5 300 CYS B N 1
ATOM 4726 C CA . CYS B 1 300 ? 24.547 -27.75 -9.984 1 32.5 300 CYS B CA 1
ATOM 4727 C C . CYS B 1 300 ? 26.047 -27.562 -9.812 1 32.5 300 CYS B C 1
ATOM 4729 O O . CYS B 1 300 ? 26.516 -27.172 -8.742 1 32.5 300 CYS B O 1
ATOM 4731 N N . PRO B 1 301 ? 26.875 -28.312 -10.586 1 31.39 301 PRO B N 1
ATOM 4732 C CA . PRO B 1 301 ? 28.344 -28.25 -10.609 1 31.39 301 PRO B CA 1
ATOM 4733 C C . PRO B 1 301 ? 28.875 -26.828 -10.703 1 31.39 301 PRO B C 1
ATOM 4735 O O . PRO B 1 301 ? 30.078 -26.594 -10.578 1 31.39 301 PRO B O 1
ATOM 4738 N N . ILE B 1 302 ? 28.125 -25.891 -11.195 1 30.64 302 ILE B N 1
ATOM 4739 C CA . ILE B 1 302 ? 28.906 -24.828 -11.82 1 30.64 302 ILE B CA 1
ATOM 4740 C C . ILE B 1 302 ? 29.516 -23.938 -10.742 1 30.64 302 ILE B C 1
ATOM 4742 O O . ILE B 1 302 ? 30.188 -22.953 -11.047 1 30.64 302 ILE B O 1
ATOM 4746 N N . LEU B 1 303 ? 29.203 -24.156 -9.477 1 27.39 303 LEU B N 1
ATOM 4747 C CA . LEU B 1 303 ? 29.75 -23.078 -8.656 1 27.39 303 LEU B CA 1
ATOM 4748 C C . LEU B 1 303 ? 31.266 -23.188 -8.531 1 27.39 303 LEU B C 1
ATOM 4750 O O . LEU B 1 303 ? 31.875 -22.531 -7.699 1 27.39 303 LEU B O 1
ATOM 4754 N N . LYS B 1 304 ? 31.984 -24.203 -9.07 1 26.33 304 LYS B N 1
ATOM 4755 C CA . LYS B 1 304 ? 33.406 -24.156 -8.727 1 26.33 304 LYS B CA 1
ATOM 4756 C C . LYS B 1 304 ? 34.094 -22.984 -9.406 1 26.33 304 LYS B C 1
ATOM 4758 O O . LYS B 1 304 ? 34.5 -23.078 -10.562 1 26.33 304 LYS B O 1
ATOM 4763 N N . VAL B 1 305 ? 33.531 -21.781 -9.523 1 22.25 305 VAL B N 1
ATOM 4764 C CA . VAL B 1 305 ? 34.594 -20.844 -9.906 1 22.25 305 VAL B CA 1
ATOM 4765 C C . VAL B 1 305 ? 35.75 -20.984 -8.945 1 22.25 305 VAL B C 1
ATOM 4767 O O . VAL B 1 305 ? 35.594 -20.844 -7.727 1 22.25 305 VAL B O 1
ATOM 4770 N N . GLN B 1 306 ? 36.719 -21.781 -9.367 1 23.02 306 GLN B N 1
ATOM 4771 C CA . GLN B 1 306 ? 38.094 -21.609 -8.914 1 23.02 306 GLN B CA 1
ATOM 4772 C C . GLN B 1 306 ? 38.531 -20.141 -9.039 1 23.02 306 GLN B C 1
ATOM 4774 O O . GLN B 1 306 ? 38.219 -19.484 -10.031 1 23.02 306 GLN B O 1
#

pLDDT: mean 85.3, std 19.0, range [22.19, 98.94]